Protein AF-A0A520HWM6-F1 (afdb_monomer)

pLDDT: mean 73.19, std 20.13, range [25.3, 98.62]

Secondary structure (DSSP, 8-state):
------HHHHHHHHSSTTTS-SHHHHHHHHHHHHHHHHHHHHHHHHHHHSS------EEEEEEE-TTSEEEEEEEE-S----HHHIIIIISSTT--GGGSHHHHHHHHHHHTTT-----S--SS-GGGGGGGT-SEEEEEEEEE-GGG-EEEEEEEEEESTTSPEEEEE--TTPPSEEEEEEEEEEPPSS--TTT-S--HHHHHHHH-SEESS-EEEEE--GGG-EEEEE-SEEPPPPPHHHHTT--SEEEEEEEGGGT-TTEEEEEEEEEEB-TTS-B-SB-SSEEEE--TTSS-EEEEEETTEEE--PPPPPPEEETTTEEESSSSSTHHHHHHHHHH-SS------TT-----SEEEEEEE-GGGPPPBPTTS-B---TTSHHHHHHHHHHHHHHHHHHHHHHTSHHHHH-HHHHHHHHHHT--TTT-TTSTTTS-HHHHHHHPEEEEEETTTEEEEEEGGG-S--------S-------

Mean predicted aligned error: 12.78 Å

Foldseek 3Di:
DDDDDDPVVVLVVCCDPPFQPALLLLLLLLVQVLQLQALQQQLLQCLQPVDGDFPWEWEWEWEADPQQWTKIKIWILGQWDDPCCCVPQVLDAQDDPCVDPVVVVVQVSSVVSVRDHDGLDDGSHSNSSLVVAAQWKKKWAWGQPHPVGIHFIKIWIGGHPPGDIDIDTDDPPDHHTMMIMRTHDRDDPDDACVRDRNNFVVSCQFQQFAAQHKYWYFYPYPRHGDIDIDHHGGDADQFPCVVVVNDQKDKDKFALCVLPVQKGWIKIAIFGAEPVSHGDQDYPQKHWDQDPPFWIFIFGCDPNDTDGDDAWAAFEAENRRQTQFDTGRCVVVVVVVVPPDDDDDDPPGPSLRFRASIHIYIYGDDLLHADADPSRYHPDRCVDPRNVVVLLSVLLRLLQSLQVVCPDPNCVVPVVRSVVRLSSRCTPRRRCSRPVNSPPVSQQARNWDFDDDPPDDTDTDRNVPDPDDDDDPDPDDPPPDDD

Radius of gyration: 26.36 Å; Cα contacts (8 Å, |Δi|>4): 929; chains: 1; bounding box: 78×53×73 Å

Structure (mmCIF, N/CA/C/O backbone):
data_AF-A0A520HWM6-F1
#
_entry.id   AF-A0A520HWM6-F1
#
loop_
_atom_site.group_PDB
_atom_site.id
_atom_site.type_symbol
_atom_site.label_atom_id
_atom_site.label_alt_id
_atom_site.label_comp_id
_atom_site.label_asym_id
_atom_site.label_entity_id
_atom_site.label_seq_id
_atom_site.pdbx_PDB_ins_code
_atom_site.Cartn_x
_atom_site.Cartn_y
_atom_site.Cartn_z
_atom_site.occupancy
_atom_site.B_iso_or_equiv
_atom_site.auth_seq_id
_atom_site.auth_comp_id
_atom_site.auth_asym_id
_atom_site.auth_atom_id
_atom_site.pdbx_PDB_model_num
ATOM 1 N N . LEU A 1 1 ? 1.141 32.104 33.679 1.00 43.53 1 LEU A N 1
ATOM 2 C CA . LEU A 1 1 ? 0.649 32.050 32.287 1.00 43.53 1 LEU A CA 1
ATOM 3 C C . LEU A 1 1 ? 1.346 30.876 31.634 1.00 43.53 1 LEU A C 1
ATOM 5 O O . LEU A 1 1 ? 2.567 30.897 31.560 1.00 43.53 1 LEU A O 1
ATOM 9 N N . GLU A 1 2 ? 0.592 29.845 31.273 1.00 61.81 2 GLU A N 1
ATOM 10 C CA . GLU A 1 2 ? 1.093 28.734 30.462 1.00 61.81 2 GLU A CA 1
ATOM 11 C C . GLU A 1 2 ? 0.708 28.962 29.005 1.00 61.81 2 GLU A C 1
ATOM 13 O O . GLU A 1 2 ? -0.324 29.568 28.706 1.00 61.81 2 GLU A O 1
ATOM 18 N N . PHE A 1 3 ? 1.547 28.468 28.101 1.00 59.47 3 PHE A N 1
ATOM 19 C CA . PHE A 1 3 ? 1.168 28.350 26.704 1.00 59.47 3 PHE A CA 1
ATOM 20 C C . PHE A 1 3 ? -0.012 27.380 26.586 1.00 59.47 3 PHE A C 1
ATOM 22 O O . PHE A 1 3 ? 0.044 26.265 27.097 1.00 59.47 3 PHE A O 1
ATOM 29 N N . SER A 1 4 ? -1.073 27.804 25.900 1.00 66.12 4 SER A N 1
ATOM 30 C CA . SER A 1 4 ? -2.208 26.951 25.546 1.00 66.12 4 SER A CA 1
ATOM 31 C C . SER A 1 4 ? -2.386 26.960 24.032 1.00 66.12 4 SER A C 1
ATOM 33 O O . SER A 1 4 ? -2.206 27.989 23.380 1.00 66.12 4 SER A O 1
ATOM 35 N N . LEU A 1 5 ? -2.684 25.793 23.467 1.00 69.44 5 LEU A N 1
ATOM 36 C CA . LEU A 1 5 ? -2.896 25.604 22.035 1.00 69.44 5 LEU A CA 1
ATOM 37 C C . LEU A 1 5 ? -4.395 25.483 21.760 1.00 69.44 5 LEU A C 1
ATOM 39 O O . LEU A 1 5 ? -5.098 24.738 22.445 1.00 69.44 5 LEU A O 1
ATOM 43 N N . SER A 1 6 ? -4.881 26.178 20.730 1.00 72.69 6 SER A N 1
ATOM 44 C CA . SER A 1 6 ? -6.245 25.978 20.239 1.00 72.69 6 SER A CA 1
ATOM 45 C C . SER A 1 6 ? -6.315 24.663 19.468 1.00 72.69 6 SER A C 1
ATOM 47 O O . SER A 1 6 ? -5.760 24.547 18.376 1.00 72.69 6 SER A O 1
ATOM 49 N N . ARG A 1 7 ? -7.011 23.667 20.031 1.00 66.19 7 ARG A N 1
ATOM 50 C CA . ARG A 1 7 ? -7.187 22.345 19.409 1.00 66.19 7 ARG A CA 1
ATOM 51 C C . ARG A 1 7 ? -7.764 22.453 17.997 1.00 66.19 7 ARG A C 1
ATOM 53 O O . ARG A 1 7 ? -7.265 21.785 17.102 1.00 66.19 7 ARG A O 1
ATOM 60 N N . ASN A 1 8 ? -8.768 23.308 17.802 1.00 65.25 8 ASN A N 1
ATOM 61 C CA . ASN A 1 8 ? -9.442 23.465 16.514 1.00 65.25 8 ASN A CA 1
ATOM 62 C C . ASN A 1 8 ? -8.529 24.109 15.466 1.00 65.25 8 ASN A C 1
ATOM 64 O O . ASN A 1 8 ? -8.489 23.631 14.343 1.00 65.25 8 ASN A O 1
ATOM 68 N N . GLU A 1 9 ? -7.751 25.131 15.835 1.00 68.94 9 GLU A N 1
ATOM 69 C CA . GLU A 1 9 ? -6.820 25.776 14.896 1.00 68.94 9 GLU A CA 1
ATOM 70 C C . GLU A 1 9 ? -5.663 24.848 14.516 1.00 68.94 9 GLU A C 1
ATOM 72 O O . GLU A 1 9 ? -5.288 24.784 13.352 1.00 68.94 9 GLU A O 1
ATOM 77 N N . VAL A 1 10 ? -5.128 24.074 15.470 1.00 68.06 10 VAL A N 1
ATOM 78 C CA . VAL A 1 10 ? -4.081 23.076 15.185 1.00 68.06 10 VAL A CA 1
ATOM 79 C C . VAL A 1 10 ? -4.611 21.997 14.247 1.00 68.06 10 VAL A C 1
ATOM 81 O O . VAL A 1 10 ? -3.953 21.642 13.279 1.00 68.06 10 VAL A O 1
ATOM 84 N N . VAL A 1 11 ? -5.810 21.488 14.515 1.00 65.00 11 VAL A N 1
ATOM 85 C CA . VAL A 1 11 ? -6.473 20.491 13.675 1.00 65.00 11 VAL A CA 1
ATOM 86 C C . VAL A 1 11 ? -6.766 21.045 12.278 1.00 65.00 11 VAL A C 1
ATOM 88 O O . VAL A 1 11 ? -6.461 20.375 11.298 1.00 65.00 11 VAL A O 1
ATOM 91 N N . ASN A 1 12 ? -7.281 22.272 12.173 1.00 65.12 12 ASN A N 1
ATOM 92 C CA . ASN A 1 12 ? -7.508 22.935 10.890 1.00 65.12 12 ASN A CA 1
ATOM 93 C C . ASN A 1 12 ? -6.200 23.111 10.119 1.00 65.12 12 ASN A C 1
ATOM 95 O O . ASN A 1 12 ? -6.171 22.806 8.939 1.00 65.12 12 ASN A O 1
ATOM 99 N N . LEU A 1 13 ? -5.115 23.521 10.783 1.00 63.97 13 LEU A N 1
ATOM 100 C CA . LEU A 1 13 ? -3.787 23.671 10.180 1.00 63.97 13 LEU A CA 1
ATOM 101 C C . LEU A 1 13 ? -3.168 22.333 9.749 1.00 63.97 13 LEU A C 1
ATOM 103 O O . LEU A 1 13 ? -2.398 22.288 8.799 1.00 63.97 13 LEU A O 1
ATOM 107 N N . LEU A 1 14 ? -3.500 21.229 10.422 1.00 62.78 14 LEU A N 1
ATOM 108 C CA . LEU A 1 14 ? -3.147 19.892 9.940 1.00 62.78 14 LEU A CA 1
ATOM 109 C C . LEU A 1 14 ? -4.000 19.492 8.728 1.00 62.78 14 LEU A C 1
ATOM 111 O O . LEU A 1 14 ? -3.523 18.747 7.882 1.00 62.78 14 LEU A O 1
ATOM 115 N N . MET A 1 15 ? -5.240 19.974 8.641 1.00 59.84 15 MET A N 1
ATOM 116 C CA . MET A 1 15 ? -6.195 19.654 7.574 1.00 59.84 15 MET A CA 1
ATOM 117 C C . MET A 1 15 ? -6.237 20.667 6.419 1.00 59.84 15 MET A C 1
ATOM 119 O O . MET A 1 15 ? -7.071 20.528 5.528 1.00 59.84 15 MET A O 1
ATOM 123 N N . THR A 1 16 ? -5.359 21.673 6.400 1.00 53.41 16 THR A N 1
ATOM 124 C CA . THR A 1 16 ? -5.181 22.557 5.241 1.00 53.41 16 THR A CA 1
ATOM 125 C C . THR A 1 16 ? -4.399 21.858 4.121 1.00 53.41 16 THR A C 1
ATOM 127 O O . THR A 1 16 ? -3.783 20.803 4.318 1.00 53.41 16 THR A O 1
ATOM 130 N N . ASP A 1 17 ? -4.404 22.483 2.938 1.00 48.84 17 ASP A N 1
ATOM 131 C CA . ASP A 1 17 ? -3.821 21.984 1.681 1.00 48.84 17 ASP A CA 1
ATOM 132 C C . ASP A 1 17 ? -2.343 21.542 1.770 1.00 48.84 17 ASP A C 1
ATOM 134 O O . ASP A 1 17 ? -1.874 20.806 0.906 1.00 48.84 17 ASP A O 1
ATOM 138 N N . GLU A 1 18 ? -1.606 21.940 2.812 1.00 47.19 18 GLU A N 1
ATOM 139 C CA . GLU A 1 18 ? -0.181 21.622 2.985 1.00 47.19 18 GLU A CA 1
ATOM 140 C C . GLU A 1 18 ? 0.099 20.231 3.599 1.00 47.19 18 GLU A C 1
ATOM 142 O O . GLU A 1 18 ? 1.206 19.716 3.438 1.00 47.19 18 GLU A O 1
ATOM 147 N N . LEU A 1 19 ? -0.864 19.598 4.293 1.00 50.28 19 LEU A N 1
ATOM 148 C CA . LEU A 1 19 ? -0.664 18.294 4.964 1.00 50.28 19 LEU A CA 1
ATOM 149 C C . LEU A 1 19 ? -1.746 17.248 4.641 1.00 50.28 19 LEU A C 1
ATOM 151 O O . LEU A 1 19 ? -1.404 16.086 4.409 1.00 50.28 19 LEU A O 1
ATOM 155 N N . TYR A 1 20 ? -3.025 17.642 4.604 1.00 53.75 20 TYR A N 1
ATOM 156 C CA . TYR A 1 20 ? -4.167 16.761 4.323 1.00 53.75 20 TYR A CA 1
ATOM 157 C C . TYR A 1 20 ? -5.204 17.460 3.419 1.00 53.75 20 TYR A C 1
ATOM 159 O O . TYR A 1 20 ? -6.341 17.673 3.813 1.00 53.75 20 TYR A O 1
ATOM 167 N N . GLY A 1 21 ? -4.818 17.833 2.194 1.00 57.41 21 GLY A N 1
ATOM 168 C CA . GLY A 1 21 ? -5.694 18.555 1.253 1.00 57.41 21 GLY A CA 1
ATOM 169 C C . GLY A 1 21 ? -6.601 17.692 0.358 1.00 57.41 21 GLY A C 1
ATOM 170 O O . GLY A 1 21 ? -7.308 18.227 -0.492 1.00 57.41 21 GLY A O 1
ATOM 171 N N . SER A 1 22 ? -6.571 16.356 0.469 1.00 67.88 22 SER A N 1
ATOM 172 C CA . SER A 1 22 ? -7.273 15.471 -0.478 1.00 67.88 22 SER A CA 1
ATOM 173 C C . SER A 1 22 ? -7.826 14.190 0.165 1.00 67.88 22 SER A C 1
ATOM 175 O O . SER A 1 22 ? -7.084 13.517 0.888 1.00 67.88 22 SER A O 1
ATOM 177 N N . PRO A 1 23 ? -9.069 13.769 -0.169 1.00 72.25 23 PRO A N 1
ATOM 178 C CA . PRO A 1 23 ? -9.638 12.457 0.178 1.00 72.25 23 PRO A CA 1
ATOM 179 C C . PRO A 1 23 ? -8.711 11.263 -0.089 1.00 72.25 23 PRO A C 1
ATOM 181 O O . PRO A 1 23 ? -8.720 10.279 0.653 1.00 72.25 23 PRO A O 1
ATOM 184 N N . VAL A 1 24 ? -7.855 11.381 -1.105 1.00 75.38 24 VAL A N 1
ATOM 185 C CA . VAL A 1 24 ? -6.821 10.401 -1.463 1.00 75.38 24 VAL A CA 1
ATOM 186 C C . VAL A 1 24 ? -5.895 10.082 -0.289 1.00 75.38 24 VAL A C 1
ATOM 188 O O . VAL A 1 24 ? -5.545 8.923 -0.059 1.00 75.38 24 VAL A O 1
ATOM 191 N N . LEU A 1 25 ? -5.520 11.098 0.491 1.00 74.88 25 LEU A N 1
ATOM 192 C CA . LEU A 1 25 ? -4.631 10.928 1.637 1.00 74.88 25 LEU A CA 1
ATOM 193 C C . LEU A 1 25 ? -5.302 10.091 2.729 1.00 74.88 25 LEU A C 1
ATOM 195 O O . LEU A 1 25 ? -4.635 9.255 3.332 1.00 74.88 25 LEU A O 1
ATOM 199 N N . CYS A 1 26 ? -6.615 10.241 2.931 1.00 82.31 26 CYS A N 1
ATOM 200 C CA . CYS A 1 26 ? -7.361 9.408 3.873 1.00 82.31 26 CYS A CA 1
ATOM 201 C C . CYS A 1 26 ? -7.355 7.935 3.458 1.00 82.31 26 CYS A C 1
ATOM 203 O O . CYS A 1 26 ? -7.009 7.070 4.260 1.00 82.31 26 CYS A O 1
ATOM 205 N N . ILE A 1 27 ? -7.670 7.650 2.191 1.00 85.94 27 ILE A N 1
ATOM 206 C CA . ILE A 1 27 ? -7.665 6.283 1.649 1.00 85.94 27 ILE A CA 1
ATOM 207 C C . ILE A 1 27 ? -6.287 5.641 1.849 1.00 85.94 27 ILE A C 1
ATOM 209 O O . ILE A 1 27 ? -6.188 4.504 2.315 1.00 85.94 27 ILE A O 1
ATOM 213 N N . ARG A 1 28 ? -5.218 6.392 1.564 1.00 82.44 28 ARG A N 1
ATOM 214 C CA . ARG A 1 28 ? -3.840 5.934 1.757 1.00 82.44 28 ARG A CA 1
ATOM 215 C C . ARG A 1 28 ? -3.530 5.646 3.230 1.00 82.44 28 ARG A C 1
ATOM 217 O O . ARG A 1 28 ? -2.974 4.594 3.529 1.00 82.44 28 ARG A O 1
ATOM 224 N N . GLU A 1 29 ? -3.899 6.537 4.150 1.00 83.06 29 GLU A N 1
ATOM 225 C CA . GLU A 1 29 ? -3.693 6.330 5.592 1.00 83.06 29 GLU A CA 1
ATOM 226 C C . GLU A 1 29 ? -4.470 5.116 6.119 1.00 83.06 29 GLU A C 1
ATOM 228 O O . GLU A 1 29 ? -3.924 4.334 6.898 1.00 83.06 29 GLU A O 1
ATOM 233 N N . LEU A 1 30 ? -5.717 4.924 5.676 1.00 89.69 30 LEU A N 1
ATOM 234 C CA . LEU A 1 30 ? -6.543 3.781 6.063 1.00 89.69 30 LEU A CA 1
ATOM 235 C C . LEU A 1 30 ? -5.902 2.457 5.643 1.00 89.69 30 LEU A C 1
ATOM 237 O O . LEU A 1 30 ? -5.753 1.568 6.481 1.00 89.69 30 LEU A O 1
ATOM 241 N N . VAL A 1 31 ? -5.474 2.335 4.383 1.00 89.06 31 VAL A N 1
ATOM 242 C CA . VAL A 1 31 ? -4.837 1.103 3.892 1.00 89.06 31 VAL A CA 1
ATOM 243 C C . VAL A 1 31 ? -3.482 0.866 4.548 1.00 89.06 31 VAL A C 1
ATOM 245 O O . VAL A 1 31 ? -3.159 -0.271 4.882 1.00 89.06 31 VAL A O 1
ATOM 248 N N . GLN A 1 32 ? -2.697 1.912 4.804 1.00 85.00 32 GLN A N 1
ATOM 249 C CA . GLN A 1 32 ? -1.431 1.757 5.524 1.00 85.00 32 GLN A CA 1
ATOM 250 C C . GLN A 1 32 ? -1.632 1.283 6.963 1.00 85.00 32 GLN A C 1
ATOM 252 O O . GLN A 1 32 ? -0.929 0.379 7.409 1.00 85.00 32 GLN A O 1
ATOM 257 N N . ASN A 1 33 ? -2.604 1.848 7.681 1.00 89.50 33 ASN A N 1
ATOM 258 C CA . ASN A 1 33 ? -2.911 1.413 9.042 1.00 89.50 33 ASN A CA 1
ATOM 259 C C . ASN A 1 33 ? -3.434 -0.032 9.064 1.00 89.50 33 ASN A C 1
ATOM 261 O O . ASN A 1 33 ? -3.039 -0.805 9.936 1.00 89.50 33 ASN A O 1
ATOM 265 N N . ALA A 1 34 ? -4.257 -0.409 8.081 1.00 92.81 34 ALA A N 1
ATOM 266 C CA . ALA A 1 34 ? -4.704 -1.784 7.893 1.00 92.81 34 ALA A CA 1
ATOM 267 C C . ALA A 1 34 ? -3.519 -2.738 7.671 1.00 92.81 34 ALA A C 1
ATOM 269 O O . ALA A 1 34 ? -3.426 -3.779 8.315 1.00 92.81 34 ALA A O 1
ATOM 270 N N . MET A 1 35 ? -2.561 -2.372 6.820 1.00 89.81 35 MET A N 1
ATOM 271 C CA . MET A 1 35 ? -1.394 -3.211 6.533 1.00 89.81 35 MET A CA 1
ATOM 272 C C . MET A 1 35 ? -0.440 -3.327 7.721 1.00 89.81 35 MET A C 1
ATOM 274 O O . MET A 1 35 ? 0.012 -4.432 8.020 1.00 89.81 35 MET A O 1
ATOM 278 N N . ASP A 1 36 ? -0.208 -2.244 8.468 1.00 90.19 36 ASP A N 1
ATOM 279 C CA . ASP A 1 36 ? 0.518 -2.311 9.741 1.00 90.19 36 ASP A CA 1
ATOM 280 C C . ASP A 1 36 ? -0.191 -3.261 10.724 1.00 90.19 36 ASP A C 1
ATOM 282 O O . ASP A 1 36 ? 0.461 -4.091 11.357 1.00 90.19 36 ASP A O 1
ATOM 286 N N . ALA A 1 37 ? -1.526 -3.211 10.814 1.00 94.38 37 ALA A N 1
ATOM 287 C CA . ALA A 1 37 ? -2.300 -4.113 11.666 1.00 94.38 37 ALA A CA 1
ATOM 288 C C . ALA A 1 37 ? -2.199 -5.585 11.222 1.00 94.38 37 ALA A C 1
ATOM 290 O O . ALA A 1 37 ? -2.114 -6.479 12.071 1.00 94.38 37 ALA A O 1
ATOM 291 N N . LEU A 1 38 ? -2.188 -5.855 9.913 1.00 95.06 38 LEU A N 1
ATOM 292 C CA . LEU A 1 38 ? -1.993 -7.196 9.355 1.00 95.06 38 LEU A CA 1
ATOM 293 C C . LEU A 1 38 ? -0.588 -7.730 9.644 1.00 95.06 38 LEU A C 1
ATOM 295 O O . LEU A 1 38 ? -0.452 -8.852 10.132 1.00 95.06 38 LEU A O 1
ATOM 299 N N . ARG A 1 39 ? 0.453 -6.925 9.412 1.00 92.31 39 ARG A N 1
ATOM 300 C CA . ARG A 1 39 ? 1.843 -7.291 9.726 1.00 92.31 39 ARG A CA 1
ATOM 301 C C . ARG A 1 39 ? 2.041 -7.524 11.217 1.00 92.31 39 ARG A C 1
ATOM 303 O O . ARG A 1 39 ? 2.692 -8.492 11.598 1.00 92.31 39 ARG A O 1
ATOM 310 N N . HIS A 1 40 ? 1.423 -6.701 12.063 1.00 94.56 40 HIS A N 1
ATOM 311 C CA . HIS A 1 40 ? 1.465 -6.886 13.511 1.00 94.56 40 HIS A CA 1
ATOM 312 C C . HIS A 1 40 ? 0.829 -8.227 13.907 1.00 94.56 40 HIS A C 1
ATOM 314 O O . HIS A 1 40 ? 1.436 -9.017 14.634 1.00 94.56 40 HIS A O 1
ATOM 320 N N . ARG A 1 41 ? -0.347 -8.559 13.358 1.00 96.06 41 ARG A N 1
ATOM 321 C CA . ARG A 1 41 ? -0.959 -9.881 13.565 1.00 96.06 41 ARG A CA 1
ATOM 322 C C . ARG A 1 41 ? -0.069 -11.014 13.059 1.00 96.06 41 ARG A C 1
ATOM 324 O O . ARG A 1 41 ? 0.074 -12.011 13.767 1.00 96.06 41 ARG A O 1
ATOM 331 N N . ALA A 1 42 ? 0.539 -10.860 11.884 1.00 95.06 42 ALA A N 1
ATOM 332 C CA . ALA A 1 42 ? 1.456 -11.843 11.317 1.00 95.06 42 ALA A CA 1
ATOM 333 C C . ALA A 1 42 ? 2.653 -12.097 12.240 1.00 95.06 42 ALA A C 1
ATOM 335 O O . ALA A 1 42 ? 2.958 -13.250 12.532 1.00 95.06 42 ALA A O 1
ATOM 336 N N . ALA A 1 43 ? 3.264 -11.033 12.764 1.00 94.44 43 ALA A N 1
ATOM 337 C CA . ALA A 1 43 ? 4.409 -11.112 13.662 1.00 94.44 43 ALA A CA 1
ATOM 338 C C . ALA A 1 43 ? 4.059 -11.825 14.979 1.00 94.44 43 ALA A C 1
ATOM 340 O O . ALA A 1 43 ? 4.804 -12.686 15.444 1.00 94.44 43 ALA A O 1
ATOM 341 N N . ILE A 1 44 ? 2.892 -11.527 15.561 1.00 95.25 44 ILE A N 1
ATOM 342 C CA . ILE A 1 44 ? 2.410 -12.213 16.769 1.00 95.25 44 ILE A CA 1
ATOM 343 C C . ILE A 1 44 ? 2.116 -13.686 16.491 1.00 95.25 44 ILE A C 1
ATOM 345 O O . ILE A 1 44 ? 2.480 -14.552 17.289 1.00 95.25 44 ILE A O 1
ATOM 349 N N . PHE A 1 45 ? 1.493 -13.987 15.352 1.00 95.19 45 PHE A N 1
ATOM 350 C CA . PHE A 1 45 ? 1.228 -15.360 14.946 1.00 95.19 45 PHE A CA 1
ATOM 351 C C . PHE A 1 45 ? 2.528 -16.149 14.733 1.00 95.19 45 PHE A C 1
ATOM 353 O O . PHE A 1 45 ? 2.629 -17.281 15.202 1.00 95.19 45 PHE A O 1
ATOM 360 N N . GLU A 1 46 ? 3.527 -15.556 14.080 1.00 94.75 46 GLU A N 1
ATOM 361 C CA . GLU A 1 46 ? 4.828 -16.181 13.834 1.00 94.75 46 GLU A CA 1
ATOM 362 C C . GLU A 1 46 ? 5.606 -16.401 15.132 1.00 94.75 46 GLU A C 1
ATOM 364 O O . GLU A 1 46 ? 6.090 -17.508 15.370 1.00 94.75 46 GLU A O 1
ATOM 369 N N . ARG A 1 47 ? 5.635 -15.406 16.028 1.00 94.31 47 ARG A N 1
ATOM 370 C CA . ARG A 1 47 ? 6.233 -15.524 17.368 1.00 94.31 47 ARG A CA 1
ATOM 371 C C . ARG A 1 47 ? 5.653 -16.709 18.139 1.00 94.31 47 ARG A C 1
ATOM 373 O O . ARG A 1 47 ? 6.389 -17.444 18.801 1.00 94.31 47 ARG A O 1
ATOM 380 N N . ASP A 1 48 ? 4.335 -16.871 18.074 1.00 93.88 48 ASP A N 1
ATOM 381 C CA . ASP A 1 48 ? 3.620 -17.887 18.835 1.00 93.88 48 ASP A CA 1
ATOM 382 C C . ASP A 1 48 ? 3.676 -19.268 18.171 1.00 93.88 48 ASP A C 1
ATOM 384 O O . ASP A 1 48 ? 3.664 -20.265 18.883 1.00 93.88 48 ASP A O 1
ATOM 388 N N . ASN A 1 49 ? 3.725 -19.374 16.842 1.00 92.62 49 ASN A N 1
ATOM 389 C CA . ASN A 1 49 ? 3.555 -20.655 16.137 1.00 92.62 49 ASN A CA 1
ATOM 390 C C . ASN A 1 49 ? 4.783 -21.111 15.340 1.00 92.62 49 ASN A C 1
ATOM 392 O O . ASN A 1 49 ? 4.775 -22.230 14.838 1.00 92.62 49 ASN A O 1
ATOM 396 N N . ALA A 1 50 ? 5.826 -20.281 15.229 1.00 90.69 50 ALA A N 1
ATOM 397 C CA . ALA A 1 50 ? 6.983 -20.504 14.355 1.00 90.69 50 ALA A CA 1
ATOM 398 C C . ALA A 1 50 ? 6.589 -20.779 12.887 1.00 90.69 50 ALA A C 1
ATOM 400 O O . ALA A 1 50 ? 7.261 -21.517 12.169 1.00 90.69 50 ALA A O 1
ATOM 401 N N . GLN A 1 51 ? 5.473 -20.190 12.448 1.00 91.50 51 GLN A N 1
ATOM 402 C CA . GLN A 1 51 ? 4.935 -20.302 11.097 1.00 91.50 51 GLN A CA 1
ATOM 403 C C . GLN A 1 51 ? 4.409 -18.939 10.646 1.00 91.50 51 GLN A C 1
ATOM 405 O O . GLN A 1 51 ? 3.784 -18.226 11.429 1.00 91.50 51 GLN A O 1
ATOM 410 N N . LYS A 1 52 ? 4.602 -18.603 9.367 1.00 88.75 52 LYS A N 1
ATOM 411 C CA . LYS A 1 52 ? 4.049 -17.381 8.774 1.00 88.75 52 LYS A CA 1
ATOM 412 C C . LYS A 1 52 ? 2.526 -17.445 8.659 1.00 88.75 52 LYS A C 1
ATOM 414 O O . LYS A 1 52 ? 1.966 -18.449 8.216 1.00 88.75 52 LYS A O 1
ATOM 419 N N . TRP A 1 53 ? 1.863 -16.345 9.002 1.00 93.25 53 TRP A N 1
ATOM 420 C CA . TRP A 1 53 ? 0.436 -16.157 8.753 1.00 93.25 53 TRP A CA 1
ATOM 421 C C . TRP A 1 53 ? 0.207 -15.583 7.353 1.00 93.25 53 TRP A C 1
ATOM 423 O O . TRP A 1 53 ? 0.775 -14.553 7.007 1.00 93.25 53 TRP A O 1
ATOM 433 N N . THR A 1 54 ? -0.643 -16.233 6.558 1.00 87.12 54 THR A N 1
ATOM 434 C CA . THR A 1 54 ? -0.934 -15.841 5.164 1.00 87.12 54 THR A CA 1
ATOM 435 C C . THR A 1 54 ? -2.386 -15.414 4.946 1.00 87.12 54 THR A C 1
ATOM 437 O O . THR A 1 54 ? -2.789 -15.136 3.823 1.00 87.12 54 THR A O 1
ATOM 440 N N . GLY A 1 55 ? -3.193 -15.363 6.010 1.00 93.12 55 GLY A N 1
ATOM 441 C CA . GLY A 1 55 ? -4.626 -15.075 5.924 1.00 93.12 55 GLY A CA 1
ATOM 442 C C . GLY A 1 55 ? -4.988 -13.589 5.907 1.00 93.12 55 GLY A C 1
ATOM 443 O O . GLY A 1 55 ? -6.173 -13.274 6.014 1.00 93.12 55 GLY A O 1
ATOM 444 N N . GLY A 1 56 ? -4.006 -12.688 5.856 1.00 95.94 56 GLY A N 1
ATOM 445 C CA . GLY A 1 56 ? -4.242 -11.248 5.912 1.00 95.94 56 GLY A CA 1
ATOM 446 C C . GLY A 1 56 ? -4.912 -10.712 4.650 1.00 95.94 56 GLY A C 1
ATOM 447 O O . GLY A 1 56 ? -4.602 -11.160 3.549 1.00 95.94 56 GLY A O 1
ATOM 448 N N . LYS A 1 57 ? -5.844 -9.772 4.809 1.00 96.62 57 LYS A N 1
ATOM 449 C CA . LYS A 1 57 ? -6.554 -9.110 3.708 1.00 96.62 57 LYS A CA 1
ATOM 450 C C . LYS A 1 57 ? -7.123 -7.762 4.142 1.00 96.62 57 LYS A C 1
ATOM 452 O O . LYS A 1 57 ? -7.474 -7.582 5.310 1.00 96.62 57 LYS A O 1
ATOM 457 N N . VAL A 1 58 ? -7.285 -6.862 3.176 1.00 97.25 58 VAL A N 1
ATOM 458 C CA . VAL A 1 58 ? -7.997 -5.588 3.341 1.00 97.25 58 VAL A CA 1
ATOM 459 C C . VAL A 1 58 ? -9.153 -5.520 2.347 1.00 97.25 58 VAL A C 1
ATOM 461 O O . VAL A 1 58 ? -9.023 -5.947 1.202 1.00 97.25 58 VAL A O 1
ATOM 464 N N . THR A 1 59 ? -10.300 -5.003 2.776 1.00 98.31 59 THR A N 1
ATOM 465 C CA . THR A 1 59 ? -11.450 -4.693 1.916 1.00 98.31 59 THR A CA 1
ATOM 466 C C . THR A 1 59 ? -11.801 -3.220 2.077 1.00 98.31 59 THR A C 1
ATOM 468 O O . THR A 1 59 ? -12.031 -2.753 3.189 1.00 98.31 59 THR A O 1
ATOM 471 N N . MET A 1 60 ? -11.839 -2.498 0.965 1.00 97.94 60 MET A N 1
ATOM 472 C CA . MET A 1 60 ? -12.212 -1.095 0.874 1.00 97.94 60 MET A CA 1
ATOM 473 C C . MET A 1 60 ? -13.519 -0.986 0.093 1.00 97.94 60 MET A C 1
ATOM 475 O O . MET A 1 60 ? -13.575 -1.429 -1.052 1.00 97.94 60 MET A O 1
ATOM 479 N N . VAL A 1 61 ? -14.552 -0.390 0.684 1.00 98.38 61 VAL A N 1
ATOM 480 C CA . VAL A 1 61 ? -15.878 -0.250 0.061 1.00 98.38 61 VAL A CA 1
ATOM 481 C C . VAL A 1 61 ? -16.300 1.217 0.023 1.00 98.38 61 VAL A C 1
ATOM 483 O O . VAL A 1 61 ? -16.143 1.922 1.014 1.00 98.38 61 VAL A O 1
ATOM 486 N N . HIS A 1 62 ? -16.852 1.677 -1.099 1.00 97.50 62 HIS A N 1
ATOM 487 C CA . HIS A 1 62 ? -17.524 2.970 -1.254 1.00 97.50 62 HIS A CA 1
ATOM 488 C C . HIS A 1 62 ? -18.957 2.736 -1.729 1.00 97.50 62 HIS A C 1
ATOM 490 O O . HIS A 1 62 ? -19.190 2.222 -2.821 1.00 97.50 62 HIS A O 1
ATOM 496 N N . GLU A 1 63 ? -19.927 3.067 -0.888 1.00 97.19 63 GLU A N 1
ATOM 497 C CA . GLU A 1 63 ? -21.338 2.736 -1.097 1.00 97.19 63 GLU A CA 1
ATOM 498 C C . GLU A 1 63 ? -22.262 3.863 -0.626 1.00 97.19 63 GLU A C 1
ATOM 500 O O . GLU A 1 63 ? -21.796 4.906 -0.168 1.00 97.19 63 GLU A O 1
ATOM 505 N N . LEU A 1 64 ? -23.575 3.662 -0.764 1.00 96.88 64 LEU A N 1
ATOM 506 C CA . LEU A 1 64 ? -24.576 4.529 -0.150 1.00 96.88 64 LEU A CA 1
ATOM 507 C C . LEU A 1 64 ? -25.200 3.838 1.055 1.00 96.88 64 LEU A C 1
ATOM 509 O O . LEU A 1 64 ? -25.541 2.657 0.978 1.00 96.88 64 LEU A O 1
ATOM 513 N N . ASP A 1 65 ? -25.406 4.589 2.132 1.00 95.94 65 ASP A N 1
ATOM 514 C CA . ASP A 1 65 ? -26.275 4.150 3.219 1.00 95.94 65 ASP A CA 1
ATOM 515 C C . ASP A 1 65 ? -27.765 4.188 2.814 1.00 95.94 65 ASP A C 1
ATOM 517 O O . ASP A 1 65 ? -28.154 4.664 1.741 1.00 95.94 65 ASP A O 1
ATOM 521 N N . GLU A 1 66 ? -28.627 3.720 3.716 1.00 95.06 66 GLU A N 1
ATOM 522 C CA . GLU A 1 66 ? -30.087 3.722 3.550 1.00 95.06 66 GLU A CA 1
ATOM 523 C C . GLU A 1 66 ? -30.715 5.127 3.430 1.00 95.06 66 GLU A C 1
ATOM 525 O O . GLU A 1 66 ? -31.874 5.273 3.036 1.00 95.06 66 GLU A O 1
ATOM 530 N N . HIS A 1 67 ? -29.960 6.179 3.741 1.00 95.25 67 HIS A N 1
ATOM 531 C CA . HIS A 1 67 ? -30.376 7.578 3.672 1.00 95.25 67 HIS A CA 1
ATOM 532 C C . HIS A 1 67 ? -29.780 8.325 2.463 1.00 95.25 67 HIS A C 1
ATOM 534 O O . HIS A 1 67 ? -30.082 9.510 2.248 1.00 95.25 67 HIS A O 1
ATOM 540 N N . GLY A 1 68 ? -28.985 7.633 1.643 1.00 94.81 68 GLY A N 1
ATOM 541 C CA . GLY A 1 68 ? -28.312 8.162 0.464 1.00 94.81 68 GLY A CA 1
ATOM 542 C C . GLY A 1 68 ? -27.038 8.958 0.760 1.00 94.81 68 GLY A C 1
ATOM 543 O O . GLY A 1 68 ? -26.651 9.773 -0.079 1.00 94.81 68 GLY A O 1
ATOM 544 N N . HIS A 1 69 ? -26.404 8.785 1.921 1.00 95.88 69 HIS A N 1
ATOM 545 C CA . HIS A 1 69 ? -25.061 9.303 2.196 1.00 95.88 69 HIS A CA 1
ATOM 546 C C . HIS A 1 69 ? -23.993 8.377 1.648 1.00 95.88 69 HIS A C 1
ATOM 548 O O . HIS A 1 69 ? -24.134 7.160 1.687 1.00 95.88 69 HIS A O 1
ATOM 554 N N . GLU A 1 70 ? -22.917 8.970 1.145 1.00 95.25 70 GLU A N 1
ATOM 555 C CA . GLU A 1 70 ? -21.732 8.231 0.734 1.00 95.25 70 GLU A CA 1
ATOM 556 C C . GLU A 1 70 ? -21.027 7.669 1.976 1.00 95.25 70 GLU A C 1
ATOM 558 O O . GLU A 1 70 ? -20.748 8.410 2.918 1.00 95.25 70 GLU A O 1
ATOM 563 N N . VAL A 1 71 ? -20.722 6.374 1.976 1.00 97.19 71 VAL A N 1
ATOM 564 C CA . VAL A 1 71 ? -19.992 5.694 3.050 1.00 97.19 71 VAL A CA 1
ATOM 565 C C . VAL A 1 71 ? -18.731 5.072 2.476 1.00 97.19 71 VAL A C 1
ATOM 567 O O . VAL A 1 71 ? -18.799 4.308 1.515 1.00 97.19 71 VAL A O 1
ATOM 570 N N . VAL A 1 72 ? -17.584 5.379 3.082 1.00 97.56 72 VAL A N 1
ATOM 571 C CA . VAL A 1 72 ? -16.303 4.726 2.787 1.00 97.56 72 VAL A CA 1
ATOM 572 C C . VAL A 1 72 ? -15.927 3.828 3.957 1.00 97.56 72 VAL A C 1
ATOM 574 O O . VAL A 1 72 ? -15.887 4.276 5.102 1.00 97.56 72 VAL A O 1
ATOM 577 N N . ARG A 1 73 ? -15.646 2.558 3.678 1.00 98.12 73 ARG A N 1
ATOM 578 C CA . ARG A 1 73 ? -15.332 1.536 4.675 1.00 98.12 73 ARG A CA 1
ATOM 579 C C . ARG A 1 73 ? -13.977 0.905 4.388 1.00 98.12 73 ARG A C 1
ATOM 581 O O . ARG A 1 73 ? -13.735 0.492 3.262 1.00 98.12 73 ARG A O 1
ATOM 588 N N . CYS A 1 74 ? -13.124 0.808 5.400 1.00 98.00 74 CYS A N 1
ATOM 589 C CA . CYS A 1 74 ? -11.877 0.045 5.385 1.00 98.00 74 CYS A CA 1
ATOM 590 C C . CYS A 1 74 ? -11.985 -1.080 6.411 1.00 98.00 74 CYS A C 1
ATOM 592 O O . CYS A 1 74 ? -12.132 -0.796 7.599 1.00 98.00 74 CYS A O 1
ATOM 594 N N . THR A 1 75 ? -11.914 -2.330 5.966 1.00 98.62 75 THR A N 1
ATOM 595 C CA . THR A 1 75 ? -11.954 -3.520 6.818 1.00 98.62 75 THR A CA 1
ATOM 596 C C . THR A 1 75 ? -10.666 -4.312 6.663 1.00 98.62 75 THR A C 1
ATOM 598 O O . THR A 1 75 ? -10.356 -4.792 5.573 1.00 98.62 75 THR A O 1
ATOM 601 N N . ASP A 1 76 ? -9.948 -4.504 7.763 1.00 98.31 76 ASP A N 1
ATOM 602 C CA . ASP A 1 76 ? -8.808 -5.405 7.875 1.00 98.31 76 ASP A CA 1
ATOM 603 C C . ASP A 1 76 ? -9.101 -6.528 8.870 1.00 98.31 76 ASP A C 1
ATOM 605 O O . ASP A 1 76 ? -9.837 -6.349 9.840 1.00 98.31 76 ASP A O 1
ATOM 609 N N . ASN A 1 77 ? -8.492 -7.692 8.650 1.00 98.25 77 ASN A N 1
ATOM 610 C CA . ASN A 1 77 ? -8.467 -8.773 9.635 1.00 98.25 77 ASN A CA 1
ATOM 611 C C . ASN A 1 77 ? -7.141 -8.799 10.409 1.00 98.25 77 ASN A C 1
ATOM 613 O O . ASN A 1 77 ? -6.594 -9.866 10.690 1.00 98.25 77 ASN A O 1
ATOM 617 N N . GLY A 1 78 ? -6.584 -7.630 10.713 1.00 97.75 78 GLY A N 1
ATOM 618 C CA . GLY A 1 78 ? -5.320 -7.464 11.413 1.00 97.75 78 GLY A CA 1
ATOM 619 C C . GLY A 1 78 ? -5.432 -7.670 12.915 1.00 97.75 78 GLY A C 1
ATOM 620 O O . GLY A 1 78 ? -6.272 -8.415 13.421 1.00 97.75 78 GLY A O 1
ATOM 621 N N . ILE A 1 79 ? -4.513 -7.041 13.641 1.00 97.38 79 ILE A N 1
ATOM 622 C CA . ILE A 1 79 ? -4.354 -7.249 15.078 1.00 97.38 79 ILE A CA 1
ATOM 623 C C . ILE A 1 79 ? -5.524 -6.679 15.894 1.00 97.38 79 ILE A C 1
ATOM 625 O O . ILE A 1 79 ? -5.779 -7.183 16.979 1.00 97.38 79 ILE A O 1
ATOM 629 N N . GLY A 1 80 ? -6.245 -5.668 15.400 1.00 97.25 80 GLY A N 1
ATOM 630 C CA . GLY A 1 80 ? -7.312 -4.984 16.143 1.00 97.25 80 GLY A CA 1
ATOM 631 C C . GLY A 1 80 ? -6.816 -4.183 17.358 1.00 97.25 80 GLY A C 1
ATOM 632 O O . GLY A 1 80 ? -5.624 -4.161 17.682 1.00 97.25 80 GLY A O 1
ATOM 633 N N . MET A 1 81 ? -7.733 -3.518 18.061 1.00 96.81 81 MET A N 1
ATOM 634 C CA . MET A 1 81 ? -7.424 -2.645 19.200 1.00 96.81 81 MET A CA 1
ATOM 635 C C . MET A 1 81 ? -8.093 -3.123 20.491 1.00 96.81 81 MET A C 1
ATOM 637 O O . MET A 1 81 ? -9.146 -3.757 20.477 1.00 96.81 81 MET A O 1
ATOM 641 N N . THR A 1 82 ? -7.461 -2.818 21.622 1.00 96.25 82 THR A N 1
ATOM 642 C CA . THR A 1 82 ? -8.085 -2.886 22.949 1.00 96.25 82 THR A CA 1
ATOM 643 C C . THR A 1 82 ? -8.670 -1.521 23.313 1.00 96.25 82 THR A C 1
ATOM 645 O O . THR A 1 82 ? -8.317 -0.511 22.702 1.00 96.25 82 THR A O 1
ATOM 648 N N . GLN A 1 83 ? -9.515 -1.471 24.346 1.00 95.81 83 GLN A N 1
ATOM 649 C CA . GLN A 1 83 ? -10.045 -0.209 24.869 1.00 95.81 83 GLN A CA 1
ATOM 650 C C . GLN A 1 83 ? -8.920 0.753 25.285 1.00 95.81 83 GLN A C 1
ATOM 652 O O . GLN A 1 83 ? -8.949 1.923 24.920 1.00 95.81 83 GLN A O 1
ATOM 657 N N . GLU A 1 84 ? -7.871 0.247 25.937 1.00 94.31 84 GLU A N 1
ATOM 658 C CA . GLU A 1 84 ? -6.702 1.049 26.320 1.00 94.31 84 GLU A CA 1
ATOM 659 C C . GLU A 1 84 ? -5.984 1.660 25.108 1.00 94.31 84 GLU A C 1
ATOM 661 O O . GLU A 1 84 ? -5.542 2.806 25.169 1.00 94.31 84 GLU A O 1
ATOM 666 N N . ILE A 1 85 ? -5.871 0.926 23.992 1.00 93.56 85 ILE A N 1
ATOM 667 C CA . ILE A 1 85 ? -5.260 1.466 22.767 1.00 93.56 85 ILE A CA 1
ATOM 668 C C . ILE A 1 85 ? -6.120 2.603 22.201 1.00 93.56 85 ILE A C 1
ATOM 670 O O . ILE A 1 85 ? -5.589 3.632 21.773 1.00 93.56 85 ILE A O 1
ATOM 674 N N . ILE A 1 86 ? -7.444 2.432 22.225 1.00 93.06 86 ILE A N 1
ATOM 675 C CA . ILE A 1 86 ? -8.396 3.439 21.752 1.00 93.06 86 ILE A CA 1
ATOM 676 C C . ILE A 1 86 ? -8.261 4.723 22.582 1.00 93.06 86 ILE A C 1
ATOM 678 O O . ILE A 1 86 ? -8.032 5.792 22.019 1.00 93.06 86 ILE A O 1
ATOM 682 N N . GLU A 1 87 ? -8.333 4.617 23.908 1.00 91.56 87 GLU A N 1
ATOM 683 C CA . GLU A 1 87 ? -8.307 5.766 24.823 1.00 91.56 87 GLU A CA 1
ATOM 684 C C . GLU A 1 87 ? -6.960 6.512 24.808 1.00 91.56 87 GLU A C 1
ATOM 686 O O . GLU A 1 87 ? -6.908 7.745 24.860 1.00 91.56 87 GLU A O 1
ATOM 691 N N . ASN A 1 88 ? -5.848 5.778 24.710 1.00 88.94 88 ASN A N 1
ATOM 692 C CA . ASN A 1 88 ? -4.516 6.369 24.839 1.00 88.94 88 ASN A CA 1
ATOM 693 C C . ASN A 1 88 ? -3.918 6.872 23.522 1.00 88.94 88 ASN A C 1
ATOM 695 O O . ASN A 1 88 ? -3.095 7.794 23.558 1.00 88.94 88 ASN A O 1
ATOM 699 N N . PHE A 1 89 ? -4.303 6.288 22.381 1.00 88.44 89 PHE A N 1
ATOM 700 C CA . PHE A 1 89 ? -3.667 6.567 21.086 1.00 88.44 89 PHE A CA 1
ATOM 701 C C . PHE A 1 89 ? -4.652 6.983 19.993 1.00 88.44 89 PHE A C 1
ATOM 703 O O . PHE A 1 89 ? -4.367 7.931 19.268 1.00 88.44 89 PHE A O 1
ATOM 710 N N . LEU A 1 90 ? -5.817 6.336 19.870 1.00 86.12 90 LEU A N 1
ATOM 711 C CA . LEU A 1 90 ? -6.786 6.720 18.833 1.00 86.12 90 LEU A CA 1
ATOM 712 C C . LEU A 1 90 ? -7.427 8.079 19.142 1.00 86.12 90 LEU A C 1
ATOM 714 O O . LEU A 1 90 ? -7.526 8.938 18.268 1.00 86.12 90 LEU A O 1
ATOM 718 N N . THR A 1 91 ? -7.846 8.290 20.391 1.00 83.00 91 THR A N 1
ATOM 719 C CA . THR A 1 91 ? -8.510 9.535 20.807 1.00 83.00 91 THR A CA 1
ATOM 720 C C . THR A 1 91 ? -7.540 10.665 21.150 1.00 83.00 91 THR A C 1
ATOM 722 O O . THR A 1 91 ? -7.969 11.808 21.325 1.00 83.00 91 THR A O 1
ATOM 725 N N . ASN A 1 92 ? -6.238 10.376 21.243 1.00 79.75 92 ASN A N 1
ATOM 726 C CA . ASN A 1 92 ? -5.218 11.332 21.664 1.00 79.75 92 ASN A CA 1
ATOM 727 C C . ASN A 1 92 ? -4.264 11.683 20.511 1.00 79.75 92 ASN A C 1
ATOM 729 O O . ASN A 1 92 ? -3.306 10.968 20.220 1.00 79.75 92 ASN A O 1
ATOM 733 N N . VAL A 1 93 ? -4.547 12.805 19.848 1.00 74.94 93 VAL A N 1
ATOM 734 C CA . VAL A 1 93 ? -3.852 13.239 18.626 1.00 74.94 93 VAL A CA 1
ATOM 735 C C . VAL A 1 93 ? -2.352 13.402 18.852 1.00 74.94 93 VAL A C 1
ATOM 737 O O . VAL A 1 93 ? -1.922 14.034 19.815 1.00 74.94 93 VAL A O 1
ATOM 740 N N . GLY A 1 94 ? -1.550 12.869 17.927 1.00 71.88 94 GLY A N 1
ATOM 741 C CA . GLY A 1 94 ? -0.091 12.984 17.962 1.00 71.88 94 GLY A CA 1
ATOM 742 C C . GLY A 1 94 ? 0.604 11.923 18.818 1.00 71.88 94 GLY A C 1
ATOM 743 O O . GLY A 1 94 ? 1.829 11.949 18.942 1.00 71.88 94 GLY A O 1
ATOM 744 N N . ARG A 1 95 ? -0.143 10.970 19.394 1.00 80.12 95 ARG A N 1
ATOM 745 C CA . ARG A 1 95 ? 0.419 9.790 20.063 1.00 80.12 95 ARG A CA 1
ATOM 746 C C . ARG A 1 95 ? 0.204 8.545 19.210 1.00 80.12 95 ARG A C 1
ATOM 748 O O . ARG A 1 95 ? -0.922 8.136 18.966 1.00 80.12 95 ARG A O 1
ATOM 755 N N . SER A 1 96 ? 1.295 7.917 18.775 1.00 84.00 96 SER A N 1
ATOM 756 C CA . SER A 1 96 ? 1.246 6.614 18.100 1.00 84.00 96 SER A CA 1
ATOM 757 C C . SER A 1 96 ? 1.502 5.489 19.098 1.00 84.00 96 SER A C 1
ATOM 759 O O . SER A 1 96 ? 2.480 5.550 19.847 1.00 84.00 96 SER A O 1
ATOM 761 N N . TYR A 1 97 ? 0.685 4.433 19.050 1.00 87.19 97 TYR A N 1
ATOM 762 C CA . TYR A 1 97 ? 0.938 3.193 19.790 1.00 87.19 97 TYR A CA 1
ATOM 763 C C . TYR A 1 97 ? 2.331 2.635 19.472 1.00 87.19 97 TYR A C 1
ATOM 765 O O . TYR A 1 97 ? 3.065 2.266 20.379 1.00 87.19 97 TYR A O 1
ATOM 773 N N . TYR A 1 98 ? 2.773 2.692 18.216 1.00 86.69 98 TYR A N 1
ATOM 774 C CA . TYR A 1 98 ? 4.083 2.179 17.800 1.00 86.69 98 TYR A CA 1
ATOM 775 C C . TYR A 1 98 ? 5.290 3.017 18.264 1.00 86.69 98 TYR A C 1
ATOM 777 O O . TYR A 1 98 ? 6.433 2.697 17.947 1.00 86.69 98 TYR A O 1
ATOM 785 N N . ARG A 1 99 ? 5.065 4.102 19.014 1.00 85.81 99 ARG A N 1
ATOM 786 C CA . ARG A 1 99 ? 6.116 4.857 19.722 1.00 85.81 99 ARG A CA 1
ATOM 787 C C . ARG A 1 99 ? 5.976 4.777 21.244 1.00 85.81 99 ARG A C 1
ATOM 789 O O . ARG A 1 99 ? 6.654 5.504 21.966 1.00 85.81 99 ARG A O 1
ATOM 796 N N . SER A 1 100 ? 5.069 3.937 21.724 1.00 88.81 100 SER A N 1
ATOM 797 C CA . SER A 1 100 ? 4.773 3.793 23.141 1.00 88.81 100 SER A CA 1
ATOM 798 C C . SER A 1 100 ? 5.743 2.820 23.831 1.00 88.81 100 SER A C 1
ATOM 800 O O . SER A 1 100 ? 6.283 1.920 23.178 1.00 88.81 100 SER A O 1
ATOM 802 N N . PRO A 1 101 ? 5.974 2.962 25.149 1.00 89.38 101 PRO A N 1
ATOM 803 C CA . PRO A 1 101 ? 6.709 1.968 25.931 1.00 89.38 101 PRO A CA 1
ATOM 804 C C . PRO A 1 101 ? 6.113 0.556 25.829 1.00 89.38 101 PRO A C 1
ATOM 806 O O . PRO A 1 101 ? 6.854 -0.426 25.825 1.00 89.38 101 PRO A O 1
ATOM 809 N N . GLU A 1 102 ? 4.789 0.454 25.720 1.00 89.56 102 GLU A N 1
ATOM 810 C CA . GLU A 1 102 ? 4.046 -0.795 25.562 1.00 89.56 102 GLU A CA 1
ATOM 811 C C . GLU A 1 102 ? 4.440 -1.501 24.260 1.00 89.56 102 GLU A C 1
ATOM 813 O O . GLU A 1 102 ? 4.713 -2.703 24.254 1.00 89.56 102 GLU A O 1
ATOM 818 N N . TRP A 1 103 ? 4.552 -0.743 23.164 1.00 91.62 103 TRP A N 1
ATOM 819 C CA . TRP A 1 103 ? 5.042 -1.277 21.898 1.00 91.62 103 TRP A CA 1
ATOM 820 C C . TRP A 1 103 ? 6.495 -1.737 21.980 1.00 91.62 103 TRP A C 1
ATOM 822 O O . TRP A 1 103 ? 6.827 -2.802 21.468 1.00 91.62 103 TRP A O 1
ATOM 832 N N . GLU A 1 104 ? 7.368 -0.981 22.644 1.00 90.81 104 GLU A N 1
ATOM 833 C CA . GLU A 1 104 ? 8.780 -1.359 22.757 1.00 90.81 104 GLU A CA 1
ATOM 834 C C . GLU A 1 104 ? 8.953 -2.685 23.521 1.00 90.81 104 GLU A C 1
ATOM 836 O O . GLU A 1 104 ? 9.769 -3.530 23.147 1.00 90.81 104 GLU A O 1
ATOM 841 N N . GLN A 1 105 ? 8.138 -2.926 24.553 1.00 91.75 105 GLN A N 1
ATOM 842 C CA . GLN A 1 105 ? 8.099 -4.221 25.241 1.00 91.75 105 GLN A CA 1
ATOM 843 C C . GLN A 1 105 ? 7.649 -5.349 24.304 1.00 91.75 105 GLN A C 1
ATOM 845 O O . GLN A 1 105 ? 8.278 -6.411 24.253 1.00 91.75 105 GLN A O 1
ATOM 850 N N . GLU A 1 106 ? 6.591 -5.120 23.526 1.00 91.25 106 GLU A N 1
ATOM 851 C CA . GLU A 1 106 ? 6.077 -6.105 22.577 1.00 91.25 106 GLU A CA 1
ATOM 852 C C . GLU A 1 106 ? 7.089 -6.400 21.460 1.00 91.25 106 GLU A C 1
ATOM 854 O O . GLU A 1 106 ? 7.363 -7.568 21.165 1.00 91.25 106 GLU A O 1
ATOM 859 N N . ARG A 1 107 ? 7.743 -5.368 20.924 1.00 90.94 107 ARG A N 1
ATOM 860 C CA . ARG A 1 107 ? 8.827 -5.472 19.943 1.00 90.94 107 ARG A CA 1
ATOM 861 C C . ARG A 1 107 ? 9.997 -6.298 20.469 1.00 90.94 107 ARG A C 1
ATOM 863 O O . ARG A 1 107 ? 10.514 -7.152 19.751 1.00 90.94 107 ARG A O 1
ATOM 870 N N . ASN A 1 108 ? 10.395 -6.100 21.724 1.00 91.75 108 ASN A N 1
ATOM 871 C CA . ASN A 1 108 ? 11.435 -6.918 22.350 1.00 91.75 108 ASN A CA 1
ATOM 872 C C . ASN A 1 108 ? 11.016 -8.393 22.464 1.00 91.75 108 ASN A C 1
ATOM 874 O O . ASN A 1 108 ? 11.842 -9.281 22.244 1.00 91.75 108 ASN A O 1
ATOM 878 N N . SER A 1 109 ? 9.731 -8.671 22.717 1.00 91.69 109 SER A N 1
ATOM 879 C CA . SER A 1 109 ? 9.201 -10.043 22.719 1.00 91.69 109 SER A CA 1
ATOM 880 C C . SER A 1 109 ? 9.258 -10.712 21.337 1.00 91.69 109 SER A C 1
ATOM 882 O O . SER A 1 109 ? 9.555 -11.905 21.249 1.00 91.69 109 SER A O 1
ATOM 884 N N . LEU A 1 110 ? 9.016 -9.950 20.262 1.00 92.69 110 LEU A N 1
ATOM 885 C CA . LEU A 1 110 ? 9.128 -10.419 18.876 1.00 92.69 110 LEU A CA 1
ATOM 886 C C . LEU A 1 110 ? 10.591 -10.722 18.524 1.00 92.69 110 LEU A C 1
ATOM 888 O O . LEU A 1 110 ? 10.913 -11.836 18.105 1.00 92.69 110 LEU A O 1
ATOM 892 N N . LYS A 1 111 ? 11.496 -9.778 18.813 1.00 91.06 111 LYS A N 1
ATOM 893 C CA . LYS A 1 111 ? 12.941 -9.926 18.574 1.00 91.06 111 LYS A CA 1
ATOM 894 C C . LYS A 1 111 ? 13.544 -11.116 19.315 1.00 91.06 111 LYS A C 1
ATOM 896 O O . LYS A 1 111 ? 14.370 -11.826 18.750 1.00 91.06 111 LYS A O 1
ATOM 901 N N . ALA A 1 112 ? 13.100 -11.390 20.543 1.00 92.38 112 ALA A N 1
ATOM 902 C CA . ALA A 1 112 ? 13.537 -12.561 21.310 1.00 92.38 112 ALA A CA 1
ATOM 903 C C . ALA A 1 112 ? 13.198 -13.905 20.629 1.00 92.38 112 ALA A C 1
ATOM 905 O O . ALA A 1 112 ? 13.772 -14.936 20.978 1.00 92.38 112 ALA A O 1
ATOM 906 N N . LYS A 1 113 ? 12.272 -13.907 19.662 1.00 92.38 113 LYS A N 1
ATOM 907 C CA . LYS A 1 113 ? 11.918 -15.058 18.820 1.00 92.38 113 LYS A CA 1
ATOM 908 C C . LYS A 1 113 ? 12.453 -14.961 17.390 1.00 92.38 113 LYS A C 1
ATOM 910 O O . LYS A 1 113 ? 12.110 -15.807 16.575 1.00 92.38 113 LYS A O 1
ATOM 915 N N . GLY A 1 114 ? 13.294 -13.971 17.091 1.00 88.62 114 GLY A N 1
ATOM 916 C CA . GLY A 1 114 ? 13.828 -13.748 15.747 1.00 88.62 114 GLY A CA 1
ATOM 917 C C . GLY A 1 114 ? 12.794 -13.225 14.747 1.00 88.62 114 GLY A C 1
ATOM 918 O O . GLY A 1 114 ? 13.037 -13.302 13.549 1.00 88.62 114 GLY A O 1
ATOM 919 N N . VAL A 1 115 ? 11.657 -12.708 15.223 1.00 88.62 115 VAL A N 1
ATOM 920 C CA . VAL A 1 115 ? 10.625 -12.098 14.378 1.00 88.62 115 VAL A CA 1
ATOM 921 C C . VAL A 1 115 ? 10.861 -10.595 14.341 1.00 88.62 115 VAL A C 1
ATOM 923 O O . VAL A 1 115 ? 10.932 -9.954 15.393 1.00 88.62 115 VAL A O 1
ATOM 926 N N . ASP A 1 116 ? 10.974 -10.037 13.139 1.00 79.06 116 ASP A N 1
ATOM 927 C CA . ASP A 1 116 ? 11.095 -8.597 12.935 1.00 79.06 116 ASP A CA 1
ATOM 928 C C . ASP A 1 116 ? 9.788 -8.012 12.397 1.00 79.06 116 ASP A C 1
ATOM 930 O O . ASP A 1 116 ? 9.116 -8.604 11.552 1.00 79.06 116 ASP A O 1
ATOM 934 N N . PHE A 1 117 ? 9.426 -6.842 12.909 1.00 84.75 117 PHE A N 1
ATOM 935 C CA . PHE A 1 117 ? 8.301 -6.056 12.428 1.00 84.75 117 PHE A CA 1
ATOM 936 C C . PHE A 1 117 ? 8.572 -4.582 12.712 1.00 84.75 117 PHE A C 1
ATOM 938 O O . PHE A 1 117 ? 8.781 -4.175 13.861 1.00 84.75 117 PHE A O 1
ATOM 945 N N . ASP A 1 118 ? 8.559 -3.797 11.639 1.00 79.44 118 ASP A N 1
ATOM 946 C CA . ASP A 1 118 ? 8.739 -2.354 11.665 1.00 79.44 118 ASP A CA 1
ATOM 947 C C . ASP A 1 118 ? 7.477 -1.665 11.112 1.00 79.44 118 ASP A C 1
ATOM 949 O O . ASP A 1 118 ? 7.171 -1.807 9.926 1.00 79.44 118 ASP A O 1
ATOM 953 N N . PRO A 1 119 ? 6.706 -0.956 11.952 1.00 79.62 119 PRO A N 1
ATOM 954 C CA . PRO A 1 119 ? 5.478 -0.295 11.526 1.00 79.62 119 PRO A CA 1
ATOM 955 C C . PRO A 1 119 ? 5.752 0.981 10.714 1.00 79.62 119 PRO A C 1
ATOM 957 O O . PRO A 1 119 ? 6.717 1.718 10.946 1.00 79.62 119 PRO A O 1
ATOM 960 N N . CYS A 1 120 ? 4.852 1.304 9.786 1.00 74.31 120 CYS A N 1
ATOM 961 C CA . CYS A 1 120 ? 4.865 2.577 9.058 1.00 74.31 120 CYS A CA 1
ATOM 962 C C . CYS A 1 120 ? 4.287 3.722 9.902 1.00 74.31 120 CYS A C 1
ATOM 964 O O . CYS A 1 120 ? 4.731 4.869 9.809 1.00 74.31 120 CYS A O 1
ATOM 966 N N . ALA A 1 121 ? 3.284 3.428 10.729 1.00 75.19 121 ALA A N 1
ATOM 967 C CA . ALA A 1 121 ? 2.548 4.406 11.518 1.00 75.19 121 ALA A CA 1
ATOM 968 C C . ALA A 1 121 ? 3.375 4.974 12.686 1.00 75.19 121 ALA A C 1
ATOM 970 O O . ALA A 1 121 ? 3.426 4.431 13.789 1.00 75.19 121 ALA A O 1
ATOM 971 N N . GLN A 1 122 ? 3.977 6.145 12.476 1.00 69.12 122 GLN A N 1
ATOM 972 C CA . GLN A 1 122 ? 4.854 6.766 13.473 1.00 69.12 122 GLN A CA 1
ATOM 973 C C . GLN A 1 122 ? 4.265 7.994 14.182 1.00 69.12 122 GLN A C 1
ATOM 975 O O . GLN A 1 122 ? 4.635 8.278 15.319 1.00 69.12 122 GLN A O 1
ATOM 980 N N . PHE A 1 123 ? 3.367 8.735 13.532 1.00 68.12 123 PHE A N 1
ATOM 981 C CA . PHE A 1 123 ? 3.037 10.104 13.954 1.00 68.12 123 PHE A CA 1
ATOM 982 C C . PHE A 1 123 ? 1.750 10.234 14.777 1.00 68.12 123 PHE A C 1
ATOM 984 O O . PHE A 1 123 ? 1.593 11.216 15.492 1.00 68.12 123 PHE A O 1
ATOM 991 N N . GLY A 1 124 ? 0.823 9.271 14.695 1.00 68.12 124 GLY A N 1
ATOM 992 C CA . GLY A 1 124 ? -0.431 9.320 15.464 1.00 68.12 124 GLY A CA 1
ATOM 993 C C . GLY A 1 124 ? -1.400 10.434 15.036 1.00 68.12 124 GLY A C 1
ATOM 994 O O . GLY A 1 124 ? -2.222 10.874 15.834 1.00 68.12 124 GLY A O 1
ATOM 995 N N . ILE A 1 125 ? -1.287 10.922 13.797 1.00 71.38 125 ILE A N 1
ATOM 996 C CA . ILE A 1 125 ? -2.177 11.948 13.220 1.00 71.38 125 ILE A CA 1
ATOM 997 C C . ILE A 1 125 ? -3.017 11.425 12.048 1.00 71.38 125 ILE A C 1
ATOM 999 O O . ILE A 1 125 ? -4.034 12.022 11.715 1.00 71.38 125 ILE A O 1
ATOM 1003 N N . GLY A 1 126 ? -2.644 10.278 11.465 1.00 73.38 126 GLY A N 1
ATOM 1004 C CA . GLY A 1 126 ? -3.263 9.749 10.246 1.00 73.38 126 GLY A CA 1
ATOM 1005 C C . GLY A 1 126 ? -4.761 9.475 10.372 1.00 73.38 126 GLY A C 1
ATOM 1006 O O . GLY A 1 126 ? -5.486 9.639 9.401 1.00 73.38 126 GLY A O 1
ATOM 1007 N N . PHE A 1 127 ? -5.262 9.142 11.566 1.00 80.25 127 PHE A N 1
ATOM 1008 C CA . PHE A 1 127 ? -6.700 8.948 11.779 1.00 80.25 127 PHE A CA 1
ATOM 1009 C C . PHE A 1 127 ? -7.518 10.226 11.528 1.00 80.25 127 PHE A C 1
ATOM 1011 O O . PHE A 1 127 ? -8.637 10.141 11.030 1.00 80.25 127 PHE A O 1
ATOM 1018 N N . MET A 1 128 ? -6.950 11.411 11.784 1.00 80.50 128 MET A N 1
ATOM 1019 C CA . MET A 1 128 ? -7.644 12.687 11.557 1.00 80.50 128 MET A CA 1
ATOM 1020 C C . MET A 1 128 ? -7.973 12.921 10.080 1.00 80.50 128 MET A C 1
ATOM 1022 O O . MET A 1 128 ? -8.938 13.613 9.776 1.00 80.50 128 MET A O 1
ATOM 1026 N N . SER A 1 129 ? -7.246 12.272 9.164 1.00 80.75 129 SER A N 1
ATOM 1027 C CA . SER A 1 129 ? -7.551 12.303 7.732 1.00 80.75 129 SER A CA 1
ATOM 1028 C C . SER A 1 129 ? -8.961 11.778 7.406 1.00 80.75 129 SER A C 1
ATOM 1030 O O . SER A 1 129 ? -9.536 12.180 6.398 1.00 80.75 129 SER A O 1
ATOM 1032 N N . CYS A 1 130 ? -9.567 10.946 8.267 1.00 87.19 130 CYS A N 1
ATOM 1033 C CA . CYS A 1 130 ? -10.934 10.445 8.084 1.00 87.19 130 CYS A CA 1
ATOM 1034 C C . CYS A 1 130 ? -11.970 11.572 7.994 1.00 87.19 130 CYS A C 1
ATOM 1036 O O . CYS A 1 130 ? -12.924 11.468 7.224 1.00 87.19 130 CYS A O 1
ATOM 1038 N N . PHE A 1 131 ? -11.742 12.682 8.701 1.00 85.81 131 PHE A N 1
ATOM 1039 C CA . PHE A 1 131 ? -12.639 13.837 8.680 1.00 85.81 131 PHE A CA 1
ATOM 1040 C C . PHE A 1 131 ? -12.635 14.597 7.342 1.00 85.81 131 PHE A C 1
ATOM 1042 O O . PHE A 1 131 ? -13.528 15.402 7.100 1.00 85.81 131 PHE A O 1
ATOM 1049 N N . MET A 1 132 ? -11.705 14.299 6.422 1.00 80.44 132 MET A N 1
ATOM 1050 C CA . MET A 1 132 ? -11.784 14.787 5.037 1.00 80.44 132 MET A CA 1
ATOM 1051 C C . MET A 1 132 ? -12.889 14.105 4.220 1.00 80.44 132 MET A C 1
ATOM 1053 O O . MET A 1 132 ? -13.353 14.664 3.227 1.00 80.44 132 MET A O 1
ATOM 1057 N N . LEU A 1 133 ? -13.277 12.882 4.598 1.00 86.75 133 LEU A N 1
ATOM 1058 C CA . LEU A 1 133 ? -14.332 12.119 3.929 1.00 86.75 133 LEU A CA 1
ATOM 1059 C C . LEU A 1 133 ? -15.697 12.333 4.588 1.00 86.75 133 LEU A C 1
ATOM 1061 O O . LEU A 1 133 ? -16.709 12.365 3.886 1.00 86.75 133 LEU A O 1
ATOM 1065 N N . GLY A 1 134 ? -15.737 12.502 5.911 1.00 88.50 134 GLY A N 1
ATOM 1066 C CA . GLY A 1 134 ? -16.983 12.719 6.634 1.00 88.50 134 GLY A CA 1
ATOM 1067 C C . GLY A 1 134 ? -16.821 12.872 8.142 1.00 88.50 134 GLY A C 1
ATOM 1068 O O . GLY A 1 134 ? -15.818 12.465 8.722 1.00 88.50 134 GLY A O 1
ATOM 1069 N N . ASP A 1 135 ? -17.845 13.443 8.776 1.00 86.62 135 ASP A N 1
ATOM 1070 C CA . ASP A 1 135 ? -17.836 13.756 10.209 1.00 86.62 135 ASP A CA 1
ATOM 1071 C C . ASP A 1 135 ? -18.301 12.597 11.095 1.00 86.62 135 ASP A C 1
ATOM 1073 O O . ASP A 1 135 ? -18.020 12.594 12.291 1.00 86.62 135 ASP A O 1
ATOM 1077 N N . GLN A 1 136 ? -19.008 11.611 10.543 1.00 93.12 136 GLN A N 1
ATOM 1078 C CA . GLN A 1 136 ? -19.500 10.469 11.308 1.00 93.12 136 GLN A CA 1
ATOM 1079 C C . GLN A 1 136 ? -18.622 9.250 11.038 1.00 93.12 136 GLN A C 1
ATOM 1081 O O . GLN A 1 136 ? -18.648 8.670 9.951 1.00 93.12 136 GLN A O 1
ATOM 1086 N N . ILE A 1 137 ? -17.861 8.846 12.053 1.00 95.56 137 ILE A N 1
ATOM 1087 C CA . ILE A 1 137 ? -16.946 7.711 11.989 1.00 95.56 137 ILE A CA 1
ATOM 1088 C C . ILE A 1 137 ? -17.414 6.638 12.970 1.00 95.56 137 ILE A C 1
ATOM 1090 O O . ILE A 1 137 ? -17.589 6.898 14.161 1.00 95.56 137 ILE A O 1
ATOM 1094 N N . LYS A 1 138 ? -17.576 5.414 12.471 1.00 97.19 138 LYS A N 1
ATOM 1095 C CA . LYS A 1 138 ? -17.830 4.209 13.266 1.00 97.19 138 LYS A CA 1
ATOM 1096 C C . LYS A 1 138 ? -16.658 3.251 13.099 1.00 97.19 138 LYS A C 1
ATOM 1098 O O . LYS A 1 138 ? -16.258 2.958 11.975 1.00 97.19 138 LYS A O 1
ATOM 1103 N N . ILE A 1 139 ? -16.126 2.744 14.202 1.00 97.94 139 ILE A N 1
ATOM 1104 C CA . ILE A 1 139 ? -15.027 1.781 14.218 1.00 97.94 139 ILE A CA 1
ATOM 1105 C C . ILE A 1 139 ? -15.484 0.542 14.962 1.00 97.94 139 ILE A C 1
ATOM 1107 O O . ILE A 1 139 ? -15.923 0.634 16.100 1.00 97.94 139 ILE A O 1
ATOM 1111 N N . GLU A 1 140 ? -15.353 -0.612 14.334 1.00 98.50 140 GLU A N 1
ATOM 1112 C CA . GLU A 1 140 ? -15.646 -1.915 14.923 1.00 98.50 140 GLU A CA 1
ATOM 1113 C C . GLU A 1 140 ? -14.324 -2.665 14.991 1.00 98.50 140 GLU A C 1
ATOM 1115 O O . GLU A 1 140 ? -13.685 -2.877 13.965 1.00 98.50 140 GLU A O 1
ATOM 1120 N N . THR A 1 141 ? -13.845 -2.992 16.187 1.00 98.50 141 THR A N 1
ATOM 1121 C CA . THR A 1 141 ? -12.516 -3.588 16.357 1.00 98.50 141 THR A CA 1
ATOM 1122 C C . THR A 1 141 ? -12.514 -4.689 17.399 1.00 98.50 141 THR A C 1
ATOM 1124 O O . THR A 1 141 ? -13.227 -4.616 18.400 1.00 98.50 141 THR A O 1
ATOM 1127 N N . ARG A 1 142 ? -11.733 -5.738 17.154 1.00 98.25 142 ARG A N 1
ATOM 1128 C CA . ARG A 1 142 ? -11.559 -6.851 18.085 1.00 98.25 142 ARG A CA 1
ATOM 1129 C C . ARG A 1 142 ? -10.114 -7.318 18.048 1.00 98.25 142 ARG A C 1
ATOM 1131 O O . ARG A 1 142 ? -9.596 -7.697 16.998 1.00 98.25 142 ARG A O 1
ATOM 1138 N N . ARG A 1 143 ? -9.456 -7.262 19.208 1.00 97.75 143 ARG A N 1
ATOM 1139 C CA . ARG A 1 143 ? -8.022 -7.549 19.349 1.00 97.75 143 ARG A CA 1
ATOM 1140 C C . ARG A 1 143 ? -7.724 -9.042 19.187 1.00 97.75 143 ARG A C 1
ATOM 1142 O O . ARG A 1 143 ? -8.231 -9.853 19.955 1.00 97.75 143 ARG A O 1
ATOM 1149 N N . PHE A 1 144 ? -6.801 -9.395 18.302 1.00 97.38 144 PHE A N 1
ATOM 1150 C CA . PHE A 1 144 ? -6.142 -10.698 18.292 1.00 97.38 144 PHE A CA 1
ATOM 1151 C C . PHE A 1 144 ? -5.132 -10.791 19.444 1.00 97.38 144 PHE A C 1
ATOM 1153 O O . PHE A 1 144 ? -4.264 -9.928 19.588 1.00 97.38 144 PHE A O 1
ATOM 1160 N N . LYS A 1 145 ? -5.207 -11.851 20.254 1.00 94.56 145 LYS A N 1
ATOM 1161 C CA . LYS A 1 145 ? -4.322 -12.080 21.411 1.00 94.56 145 LYS A CA 1
ATOM 1162 C C . LYS A 1 145 ? -3.436 -13.322 21.247 1.00 94.56 145 LYS A C 1
ATOM 1164 O O . LYS A 1 145 ? -3.031 -13.944 22.230 1.00 94.56 145 LYS A O 1
ATOM 1169 N N . GLY A 1 146 ? -3.122 -13.703 20.007 1.00 91.75 146 GLY A N 1
ATOM 1170 C CA . GLY A 1 146 ? -2.282 -14.872 19.743 1.00 91.75 146 GLY A CA 1
ATOM 1171 C C . GLY A 1 146 ? -2.945 -16.157 20.233 1.00 91.75 146 GLY A C 1
ATOM 1172 O O . GLY A 1 146 ? -4.143 -16.371 20.043 1.00 91.75 146 GLY A O 1
ATOM 1173 N N . ARG A 1 147 ? -2.181 -17.004 20.930 1.00 90.56 147 ARG A N 1
ATOM 1174 C CA . ARG A 1 147 ? -2.702 -18.249 21.535 1.00 90.56 147 ARG A CA 1
ATOM 1175 C C . ARG A 1 147 ? -3.785 -18.038 22.599 1.00 90.56 147 ARG A C 1
ATOM 1177 O O . ARG A 1 147 ? -4.471 -18.993 22.947 1.00 90.56 147 ARG A O 1
ATOM 1184 N N . GLN A 1 148 ? -3.943 -16.820 23.118 1.00 89.94 148 GLN A N 1
ATOM 1185 C CA . GLN A 1 148 ? -4.994 -16.489 24.088 1.00 89.94 148 GLN A CA 1
ATOM 1186 C C . GLN A 1 148 ? -6.362 -16.251 23.425 1.00 89.94 148 GLN A C 1
ATOM 1188 O O . GLN A 1 148 ? -7.337 -15.995 24.126 1.00 89.94 148 GLN A O 1
ATOM 1193 N N . GLY A 1 149 ? -6.444 -16.338 22.093 1.00 91.69 149 GLY A N 1
ATOM 1194 C CA . GLY A 1 149 ? -7.675 -16.147 21.338 1.00 91.69 149 GLY A CA 1
ATOM 1195 C C . GLY A 1 149 ? -7.914 -14.679 21.008 1.00 91.69 149 GLY A C 1
ATOM 1196 O O . GLY A 1 149 ? -7.030 -13.992 20.494 1.00 91.69 149 GLY A O 1
ATOM 1197 N N . GLU A 1 150 ? -9.121 -14.202 21.284 1.00 94.06 150 GLU A N 1
ATOM 1198 C CA . GLU A 1 150 ? -9.600 -12.883 20.877 1.00 94.06 150 GLU A CA 1
ATOM 1199 C C . GLU A 1 150 ? -9.999 -12.057 22.104 1.00 94.06 150 GLU A C 1
ATOM 1201 O O . GLU A 1 150 ? -10.423 -12.587 23.131 1.00 94.06 150 GLU A O 1
ATOM 1206 N N . GLY A 1 151 ? -9.825 -10.742 22.014 1.00 95.19 151 GLY A N 1
ATOM 1207 C CA . GLY A 1 151 ? -10.286 -9.791 23.015 1.00 95.19 151 GLY A CA 1
ATOM 1208 C C . GLY A 1 151 ? -11.790 -9.538 22.943 1.00 95.19 151 GLY A C 1
ATOM 1209 O O . GLY A 1 151 ? -12.503 -10.107 22.114 1.00 95.19 151 GLY A O 1
ATOM 1210 N N . GLU A 1 152 ? -12.246 -8.639 23.814 1.00 96.25 152 GLU A N 1
ATOM 1211 C CA . GLU A 1 152 ? -13.610 -8.118 23.767 1.00 96.25 152 GLU A CA 1
ATOM 1212 C C . GLU A 1 152 ? -13.820 -7.319 22.465 1.00 96.25 152 GLU A C 1
ATOM 1214 O O . GLU A 1 152 ? -12.942 -6.525 22.102 1.00 96.25 152 GLU A O 1
ATOM 1219 N N . PRO A 1 153 ? -14.930 -7.537 21.738 1.00 98.06 153 PRO A N 1
ATOM 1220 C CA . PRO A 1 153 ? -15.290 -6.717 20.590 1.00 98.06 153 PRO A CA 1
ATOM 1221 C C . PRO A 1 153 ? -15.709 -5.325 21.063 1.00 98.06 153 PRO A C 1
ATOM 1223 O O . PRO A 1 153 ? -16.442 -5.185 22.042 1.00 98.06 153 PRO A O 1
ATOM 1226 N N . LEU A 1 154 ? -15.265 -4.290 20.359 1.00 98.44 154 LEU A N 1
ATOM 1227 C CA . LEU A 1 154 ? -15.529 -2.896 20.693 1.00 98.44 154 LEU A CA 1
ATOM 1228 C C . LEU A 1 154 ? -16.084 -2.152 19.485 1.00 98.44 154 LEU A C 1
ATOM 1230 O O . LEU A 1 154 ? -15.614 -2.335 18.360 1.00 98.44 154 LEU A O 1
ATOM 1234 N N . VAL A 1 155 ? -17.036 -1.261 19.750 1.00 98.38 155 VAL A N 1
ATOM 1235 C CA . VAL A 1 155 ? -17.540 -0.282 18.788 1.00 98.38 155 VAL A CA 1
ATOM 1236 C C . VAL A 1 155 ? -17.241 1.115 19.309 1.00 98.38 155 VAL A C 1
ATOM 1238 O O . VAL A 1 155 ? -17.595 1.452 20.441 1.00 98.38 155 VAL A O 1
ATOM 1241 N N . VAL A 1 156 ? -16.601 1.925 18.471 1.00 97.12 156 VAL A N 1
ATOM 1242 C CA . VAL A 1 156 ? -16.290 3.329 18.731 1.00 97.12 156 VAL A CA 1
ATOM 1243 C C . VAL A 1 156 ? -17.061 4.191 17.746 1.00 97.12 156 VAL A C 1
ATOM 1245 O O . VAL A 1 156 ? -16.990 3.968 16.541 1.00 97.12 156 VAL A O 1
ATOM 1248 N N . GLU A 1 157 ? -17.777 5.189 18.242 1.00 96.44 157 GLU A N 1
ATOM 1249 C CA . GLU A 1 157 ? -18.462 6.182 17.415 1.00 96.44 157 GLU A CA 1
ATOM 1250 C C . GLU A 1 157 ? -17.933 7.578 17.712 1.00 96.44 157 GLU A C 1
ATOM 1252 O O . GLU A 1 157 ? -17.783 7.972 18.871 1.00 96.44 157 GLU A O 1
ATOM 1257 N N . ILE A 1 158 ? -17.650 8.320 16.644 1.00 92.62 158 ILE A N 1
ATOM 1258 C CA . ILE A 1 158 ? -17.100 9.670 16.688 1.00 92.62 158 ILE A CA 1
ATOM 1259 C C . ILE A 1 158 ? -17.922 10.538 15.739 1.00 92.62 158 ILE A C 1
ATOM 1261 O O . ILE A 1 158 ? -18.069 10.205 14.566 1.00 92.62 158 ILE A O 1
ATOM 1265 N N . ASN A 1 159 ? -18.457 11.645 16.257 1.00 89.94 159 ASN A N 1
ATOM 1266 C CA . ASN A 1 159 ? -19.285 12.585 15.501 1.00 89.94 159 ASN A CA 1
ATOM 1267 C C . ASN A 1 159 ? -18.636 13.975 15.499 1.00 89.94 159 ASN A C 1
ATOM 1269 O O . ASN A 1 159 ? -18.848 14.773 16.412 1.00 89.94 159 ASN A O 1
ATOM 1273 N N . GLY A 1 160 ? -17.840 14.249 14.471 1.00 82.56 160 GLY A N 1
ATOM 1274 C CA . GLY A 1 160 ? -17.069 15.474 14.290 1.00 82.56 160 GLY A CA 1
ATOM 1275 C C . GLY A 1 160 ? -15.782 15.518 15.120 1.00 82.56 160 GLY A C 1
ATOM 1276 O O . GLY A 1 160 ? -15.607 14.805 16.108 1.00 82.56 160 GLY A O 1
ATOM 1277 N N . LEU A 1 161 ? -14.871 16.412 14.732 1.00 71.88 161 LEU A N 1
ATOM 1278 C CA . LEU A 1 161 ? -13.529 16.559 15.324 1.00 71.88 161 LEU A CA 1
ATOM 1279 C C . LEU A 1 161 ? -13.525 16.969 16.803 1.00 71.88 161 LEU A C 1
ATOM 1281 O O . LEU A 1 161 ? -12.619 16.610 17.557 1.00 71.88 161 LEU A O 1
ATOM 1285 N N . SER A 1 162 ? -14.533 17.737 17.219 1.00 72.00 162 SER A N 1
ATOM 1286 C CA . SER A 1 162 ? -14.755 18.135 18.616 1.00 72.00 162 SER A CA 1
ATOM 1287 C C . SER A 1 162 ? -15.849 17.301 19.294 1.00 72.00 162 SER A C 1
ATOM 1289 O O . SER A 1 162 ? -16.307 17.659 20.379 1.00 72.00 162 SER A O 1
ATOM 1291 N N . GLY A 1 163 ? -16.295 16.225 18.643 1.00 73.94 163 GLY A N 1
ATOM 1292 C CA . GLY A 1 163 ? -17.359 15.357 19.121 1.00 73.94 163 GLY A CA 1
ATOM 1293 C C . GLY A 1 163 ? -16.990 14.552 20.358 1.00 73.94 163 GLY A C 1
ATOM 1294 O O . GLY A 1 163 ? -15.818 14.335 20.674 1.00 73.94 163 GLY A O 1
ATOM 1295 N N . ILE A 1 164 ? -18.022 14.059 21.040 1.00 84.19 164 ILE A N 1
ATOM 1296 C CA . ILE A 1 164 ? -17.865 13.028 22.065 1.00 84.19 164 ILE A CA 1
ATOM 1297 C C . ILE A 1 164 ? -17.517 11.714 21.364 1.00 84.19 164 ILE A C 1
ATOM 1299 O O . ILE A 1 164 ? -18.167 11.335 20.389 1.00 84.19 164 ILE A O 1
ATOM 1303 N N . VAL A 1 165 ? -16.507 11.022 21.887 1.00 90.62 165 VAL A N 1
ATOM 1304 C CA . VAL A 1 165 ? -16.176 9.652 21.491 1.00 90.62 165 VAL A CA 1
ATOM 1305 C C . VAL A 1 165 ? -16.951 8.699 22.390 1.00 90.62 165 VAL A C 1
ATOM 1307 O O . VAL A 1 165 ? -16.829 8.762 23.613 1.00 90.62 165 VAL A O 1
ATOM 1310 N N . VAL A 1 166 ? -17.750 7.824 21.789 1.00 94.94 166 VAL A N 1
ATOM 1311 C CA . VAL A 1 166 ? -18.514 6.801 22.510 1.00 94.94 166 VAL A CA 1
ATOM 1312 C C . VAL A 1 166 ? -17.860 5.453 22.263 1.00 94.94 166 VAL A C 1
ATOM 1314 O O . VAL A 1 166 ? -17.769 5.023 21.119 1.00 94.94 166 VAL A O 1
ATOM 1317 N N . ILE A 1 167 ? -17.434 4.779 23.331 1.00 96.56 167 ILE A N 1
ATOM 1318 C CA . ILE A 1 167 ? -16.904 3.412 23.285 1.00 96.56 167 ILE A CA 1
ATOM 1319 C C . ILE A 1 167 ? -17.923 2.494 23.953 1.00 96.56 167 ILE A C 1
ATOM 1321 O O . ILE A 1 167 ? -18.406 2.785 25.049 1.00 96.56 167 ILE A O 1
ATOM 1325 N N . ARG A 1 168 ? -18.259 1.386 23.298 1.00 97.25 168 ARG A N 1
ATOM 1326 C CA . ARG A 1 168 ? -19.150 0.355 23.839 1.00 97.25 168 ARG A CA 1
ATOM 1327 C C . ARG A 1 168 ? -18.678 -1.036 23.445 1.00 97.25 168 ARG A C 1
ATOM 1329 O O . ARG A 1 168 ? -17.941 -1.192 22.471 1.00 97.25 168 ARG A O 1
ATOM 1336 N N . LYS A 1 169 ? -19.171 -2.045 24.163 1.00 97.69 169 LYS A N 1
ATOM 1337 C CA . LYS A 1 169 ? -19.030 -3.441 23.752 1.00 97.69 169 LYS A CA 1
ATOM 1338 C C . LYS A 1 169 ? -19.720 -3.656 22.395 1.00 97.69 169 LYS A C 1
ATOM 1340 O O . LYS A 1 169 ? -20.836 -3.175 22.184 1.00 97.69 169 LYS A O 1
ATOM 1345 N N . GLY A 1 170 ? -19.033 -4.338 21.485 1.00 96.75 170 GLY A N 1
ATOM 1346 C CA . GLY A 1 170 ? -19.546 -4.781 20.191 1.00 96.75 170 GLY A CA 1
ATOM 1347 C C . GLY A 1 170 ? -20.256 -6.131 20.250 1.00 96.75 170 GLY A C 1
ATOM 1348 O O . GLY A 1 170 ? -20.494 -6.683 21.324 1.00 96.75 170 GLY A O 1
ATOM 1349 N N . ASP A 1 171 ? -20.606 -6.654 19.077 1.00 95.25 171 ASP A N 1
ATOM 1350 C CA . ASP A 1 171 ? -21.244 -7.966 18.944 1.00 95.25 171 ASP A CA 1
ATOM 1351 C C . ASP A 1 171 ? -20.229 -9.097 19.187 1.00 95.25 171 ASP A C 1
ATOM 1353 O O . ASP A 1 171 ? -19.098 -9.032 18.706 1.00 95.25 171 ASP A O 1
ATOM 1357 N N . ASP A 1 172 ? -20.614 -10.149 19.916 1.00 92.56 172 ASP A N 1
ATOM 1358 C CA . ASP A 1 172 ? -19.719 -11.282 20.211 1.00 92.56 172 ASP A CA 1
ATOM 1359 C C . ASP A 1 172 ? -19.304 -12.062 18.939 1.00 92.56 172 ASP A C 1
ATOM 1361 O O . ASP A 1 172 ? -18.252 -12.711 18.924 1.00 92.56 172 ASP A O 1
ATOM 1365 N N . GLY A 1 173 ? -20.094 -11.972 17.864 1.00 93.38 173 GLY A N 1
ATOM 1366 C CA . GLY A 1 173 ? -19.807 -12.491 16.527 1.00 93.38 173 GLY A CA 1
ATOM 1367 C C . GLY A 1 173 ? -18.988 -11.549 15.638 1.00 93.38 173 GLY A C 1
ATOM 1368 O O . GLY A 1 173 ? -18.723 -11.894 14.491 1.00 93.38 173 GLY A O 1
ATOM 1369 N N . GLN A 1 174 ? -18.576 -10.378 16.135 1.00 95.06 174 GLN A N 1
ATOM 1370 C CA . GLN A 1 174 ? -17.707 -9.464 15.397 1.00 95.06 174 GLN A CA 1
ATOM 1371 C C . GLN A 1 174 ? -16.345 -10.118 15.117 1.00 95.06 174 GLN A C 1
ATOM 1373 O O . GLN A 1 174 ? -15.684 -10.624 16.031 1.00 95.06 174 GLN A O 1
ATOM 1378 N N . ASP A 1 175 ? -15.907 -10.058 13.860 1.00 95.75 175 ASP A N 1
ATOM 1379 C CA . ASP A 1 175 ? -14.626 -10.610 13.426 1.00 95.75 175 ASP A CA 1
ATOM 1380 C C . ASP A 1 175 ? -13.425 -9.907 14.083 1.00 95.75 175 ASP A C 1
ATOM 1382 O O . ASP A 1 175 ? -13.452 -8.715 14.406 1.00 95.75 175 ASP A O 1
ATOM 1386 N N . THR A 1 176 ? -12.329 -10.653 14.240 1.00 97.62 176 THR A N 1
ATOM 1387 C CA . THR A 1 176 ? -11.024 -10.101 14.633 1.00 97.62 176 THR A CA 1
ATOM 1388 C C . THR A 1 176 ? -10.460 -9.178 13.558 1.00 97.62 176 THR A C 1
ATOM 1390 O O . THR A 1 176 ? -10.377 -9.560 12.389 1.00 97.62 176 THR A O 1
ATOM 1393 N N . GLY A 1 177 ? -9.966 -8.016 13.984 1.00 98.12 177 GLY A N 1
ATOM 1394 C CA . GLY A 1 177 ? -9.432 -6.976 13.110 1.00 98.12 177 GLY A CA 1
ATOM 1395 C C . GLY A 1 177 ? -10.068 -5.626 13.400 1.00 98.12 177 GLY A C 1
ATOM 1396 O O . GLY A 1 177 ? -10.471 -5.362 14.537 1.00 98.12 177 GLY A O 1
ATOM 1397 N N . THR A 1 178 ? -10.134 -4.766 12.386 1.00 98.62 178 THR A N 1
ATOM 1398 C CA . THR A 1 178 ? -10.762 -3.446 12.484 1.00 98.62 178 THR A CA 1
ATOM 1399 C C . THR A 1 178 ? -11.553 -3.126 11.222 1.00 98.62 178 THR A C 1
ATOM 1401 O O . THR A 1 178 ? -11.097 -3.347 10.108 1.00 98.62 178 THR A O 1
ATOM 1404 N N . THR A 1 179 ? -12.745 -2.566 11.398 1.00 98.50 179 THR A N 1
ATOM 1405 C CA . THR A 1 179 ? -13.532 -1.928 10.346 1.00 98.50 179 THR A CA 1
ATOM 1406 C C . THR A 1 179 ? -13.725 -0.465 10.699 1.00 98.50 179 THR A C 1
ATOM 1408 O O . THR A 1 179 ? -14.357 -0.160 11.704 1.00 98.50 179 THR A O 1
ATOM 1411 N N . VAL A 1 180 ? -13.210 0.441 9.874 1.00 98.12 180 VAL A N 1
ATOM 1412 C CA . VAL A 1 180 ? -13.457 1.885 9.958 1.00 98.12 180 VAL A CA 1
ATOM 1413 C C . VAL A 1 180 ? -14.480 2.251 8.894 1.00 98.12 180 VAL A C 1
ATOM 1415 O O . VAL A 1 180 ? -14.265 1.977 7.719 1.00 98.12 180 VAL A O 1
ATOM 1418 N N . SER A 1 181 ? -15.585 2.868 9.295 1.00 97.94 181 SER A N 1
ATOM 1419 C CA . SER A 1 181 ? -16.666 3.315 8.412 1.00 97.94 181 SER A CA 1
ATOM 1420 C C . SER A 1 181 ? -16.834 4.820 8.558 1.00 97.94 181 SER A C 1
ATOM 1422 O O . SER A 1 181 ? -17.050 5.301 9.669 1.00 97.94 181 SER A O 1
ATOM 1424 N N . ILE A 1 182 ? -16.738 5.553 7.455 1.00 96.75 182 ILE A N 1
ATOM 1425 C CA . ILE A 1 182 ? -16.808 7.012 7.419 1.00 96.75 182 ILE A CA 1
ATOM 1426 C C . ILE A 1 182 ? -18.020 7.398 6.583 1.00 96.75 182 ILE A C 1
ATOM 1428 O O . ILE A 1 182 ? -18.071 7.093 5.392 1.00 96.75 182 ILE A O 1
ATOM 1432 N N . THR A 1 183 ? -18.990 8.053 7.210 1.00 95.75 183 THR A N 1
ATOM 1433 C CA . THR A 1 183 ? -20.193 8.554 6.540 1.00 95.75 183 THR A CA 1
ATOM 1434 C C . THR A 1 183 ? -19.968 10.007 6.160 1.00 95.75 183 THR A C 1
ATOM 1436 O O . THR A 1 183 ? -19.747 10.866 7.017 1.00 95.75 183 THR A O 1
ATOM 1439 N N . GLY A 1 184 ? 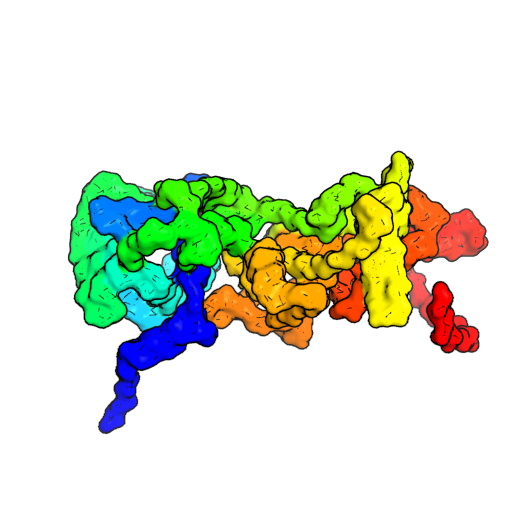-19.970 10.255 4.856 1.00 90.50 184 GLY A N 1
ATOM 1440 C CA . GLY A 1 184 ? -19.720 11.548 4.249 1.00 90.50 184 GLY A CA 1
ATOM 1441 C C . GLY A 1 184 ? -20.995 12.300 3.899 1.00 90.50 184 GLY A C 1
ATOM 1442 O O . GLY A 1 184 ? -22.039 12.200 4.545 1.00 90.50 184 GLY A O 1
ATOM 1443 N N . ARG A 1 185 ? -20.899 13.106 2.842 1.00 88.00 185 ARG A N 1
ATOM 1444 C CA . ARG A 1 185 ? -22.021 13.910 2.352 1.00 88.00 185 ARG A CA 1
ATOM 1445 C C . ARG A 1 185 ? -23.149 13.036 1.803 1.00 88.00 185 ARG A C 1
ATOM 1447 O O . ARG A 1 185 ? -22.946 11.912 1.346 1.00 88.00 185 ARG A O 1
ATOM 1454 N N . LYS A 1 186 ? -24.340 13.627 1.724 1.00 91.50 186 LYS A N 1
ATOM 1455 C CA . LYS A 1 186 ? -25.429 13.070 0.923 1.00 91.50 186 LYS A CA 1
ATOM 1456 C C . LYS A 1 186 ? -25.030 13.052 -0.554 1.00 91.50 186 LYS A C 1
ATOM 1458 O O . LYS A 1 186 ? -24.541 14.072 -1.055 1.00 91.50 186 LYS A O 1
ATOM 1463 N N . LYS A 1 187 ? -25.257 11.930 -1.247 1.00 91.69 187 LYS A N 1
ATOM 1464 C CA . LYS A 1 187 ? -24.929 11.792 -2.670 1.00 91.69 187 LYS A CA 1
ATOM 1465 C C . LYS A 1 187 ? -25.580 12.932 -3.462 1.00 91.69 187 LYS A C 1
ATOM 1467 O O . LYS A 1 187 ? -26.784 13.172 -3.306 1.00 91.69 187 LYS A O 1
ATOM 1472 N N . PRO A 1 188 ? -24.832 13.641 -4.324 1.00 88.19 188 PRO A N 1
ATOM 1473 C CA . PRO A 1 188 ? -25.433 14.608 -5.229 1.00 88.19 188 PRO A CA 1
ATOM 1474 C C . PRO A 1 188 ? -26.393 13.919 -6.209 1.00 88.19 188 PRO A C 1
ATOM 1476 O O . PRO A 1 188 ? -26.299 12.725 -6.483 1.00 88.19 188 PRO A O 1
ATOM 1479 N N . ARG A 1 189 ? -27.312 14.700 -6.788 1.00 86.25 189 ARG A N 1
ATOM 1480 C CA . ARG A 1 189 ? -28.266 14.200 -7.794 1.00 86.25 189 ARG A CA 1
ATOM 1481 C C . ARG A 1 189 ? -27.573 13.608 -9.027 1.00 86.25 189 ARG A C 1
ATOM 1483 O O . ARG A 1 189 ? -28.120 12.706 -9.646 1.00 86.25 189 ARG A O 1
ATOM 1490 N N . PHE A 1 190 ? -26.409 14.147 -9.378 1.00 84.62 190 PHE A N 1
ATOM 1491 C CA . PHE A 1 190 ? -25.582 13.680 -10.481 1.00 84.62 190 PHE A CA 1
ATOM 1492 C C . PHE A 1 190 ? -24.196 13.363 -9.928 1.00 84.62 190 PHE A C 1
ATOM 1494 O O . PHE A 1 190 ? -23.546 14.251 -9.372 1.00 84.62 190 PHE A O 1
ATOM 1501 N N . LEU A 1 191 ? -23.777 12.108 -10.069 1.00 87.50 191 LEU A N 1
ATOM 1502 C CA . LEU A 1 191 ? -22.448 11.623 -9.718 1.00 87.50 191 LEU A CA 1
ATOM 1503 C C . LEU A 1 191 ? -21.882 10.885 -10.935 1.00 87.50 191 LEU A C 1
ATOM 1505 O O . LEU A 1 191 ? -22.584 10.096 -11.559 1.00 87.50 191 LEU A O 1
ATOM 1509 N N . ASP A 1 192 ? -20.639 11.173 -11.282 1.00 86.62 192 ASP A N 1
ATOM 1510 C CA . ASP A 1 192 ? -19.880 10.500 -12.326 1.00 86.62 192 ASP A CA 1
ATOM 1511 C C . ASP A 1 192 ? -18.419 10.357 -11.879 1.00 86.62 192 ASP A C 1
ATOM 1513 O O . ASP A 1 192 ? -18.006 10.884 -10.845 1.00 86.62 192 ASP A O 1
ATOM 1517 N N . ARG A 1 193 ? -17.609 9.651 -12.671 1.00 79.88 193 ARG A N 1
ATOM 1518 C CA . ARG A 1 193 ? -16.193 9.421 -12.346 1.00 79.88 193 ARG A CA 1
ATOM 1519 C C . ARG A 1 193 ? -15.371 10.708 -12.204 1.00 79.88 193 ARG A C 1
ATOM 1521 O O . ARG A 1 193 ? -14.358 10.700 -11.518 1.00 79.88 193 ARG A O 1
ATOM 1528 N N . ASN A 1 194 ? -15.767 11.798 -12.862 1.00 75.62 194 ASN A N 1
ATOM 1529 C CA . ASN A 1 194 ? -15.025 13.058 -12.852 1.00 75.62 194 ASN A CA 1
ATOM 1530 C C . ASN A 1 194 ? -15.343 13.920 -11.628 1.00 75.62 194 ASN A C 1
ATOM 1532 O O . ASN A 1 194 ? -14.503 14.720 -11.220 1.00 75.62 194 ASN A O 1
ATOM 1536 N N . ASN A 1 195 ? -16.558 13.811 -11.092 1.00 80.69 195 ASN A N 1
ATOM 1537 C CA . ASN A 1 195 ? -17.020 14.596 -9.948 1.00 80.69 195 ASN A CA 1
ATOM 1538 C C . ASN A 1 195 ? -17.086 13.791 -8.634 1.00 80.69 195 ASN A C 1
ATOM 1540 O O . ASN A 1 195 ? -17.364 14.373 -7.577 1.00 80.69 195 ASN A O 1
ATOM 1544 N N . ASP A 1 196 ? -16.811 12.486 -8.694 1.00 85.12 196 ASP A N 1
ATOM 1545 C CA . ASP A 1 196 ? -16.515 11.663 -7.531 1.00 85.12 196 ASP A CA 1
ATOM 1546 C C . ASP A 1 196 ? -15.272 12.207 -6.812 1.00 85.12 196 ASP A C 1
ATOM 1548 O O . ASP A 1 196 ? -14.196 12.358 -7.397 1.00 85.12 196 ASP A O 1
ATOM 1552 N N . ARG A 1 197 ? -15.449 12.534 -5.529 1.00 82.25 197 ARG A N 1
ATOM 1553 C CA . ARG A 1 197 ? -14.393 13.057 -4.655 1.00 82.25 197 ARG A CA 1
ATOM 1554 C C . ARG A 1 197 ? -13.576 11.946 -4.005 1.00 82.25 197 ARG A C 1
ATOM 1556 O O . ARG A 1 197 ? -12.470 12.222 -3.555 1.00 82.25 197 ARG A O 1
ATOM 1563 N N . VAL A 1 198 ? -14.122 10.735 -3.911 1.00 87.69 198 VAL A N 1
ATOM 1564 C CA . VAL A 1 198 ? -13.476 9.601 -3.245 1.00 87.69 198 VAL A CA 1
ATOM 1565 C C . VAL A 1 198 ? -12.543 8.889 -4.218 1.00 87.69 198 VAL A C 1
ATOM 1567 O O . VAL A 1 198 ? -11.407 8.596 -3.859 1.00 87.69 198 VAL A O 1
ATOM 1570 N N . GLN A 1 199 ? -13.004 8.625 -5.446 1.00 86.38 199 GLN A N 1
ATOM 1571 C CA . GLN A 1 199 ? -12.258 7.914 -6.491 1.00 86.38 199 GLN A CA 1
ATOM 1572 C C . GLN A 1 199 ? -11.598 6.638 -5.954 1.00 86.38 199 GLN A C 1
ATOM 1574 O O . GLN A 1 199 ? -10.416 6.397 -6.203 1.00 86.38 199 GLN A O 1
ATOM 1579 N N . LEU A 1 200 ? -12.342 5.839 -5.173 1.00 90.25 200 LEU A N 1
ATOM 1580 C CA . LEU A 1 200 ? -11.775 4.788 -4.320 1.00 90.25 200 LEU A CA 1
ATOM 1581 C C . LEU A 1 200 ? -10.899 3.801 -5.097 1.00 90.25 200 LEU A C 1
ATOM 1583 O O . LEU A 1 200 ? -9.727 3.627 -4.768 1.00 90.25 200 LEU A O 1
ATOM 1587 N N . VAL A 1 201 ? -11.470 3.165 -6.125 1.00 88.12 201 VAL A N 1
ATOM 1588 C CA . VAL A 1 201 ? -10.769 2.127 -6.892 1.00 88.12 201 VAL A CA 1
ATOM 1589 C C . VAL A 1 201 ? -9.559 2.729 -7.600 1.00 88.12 201 VAL A C 1
ATOM 1591 O O . VAL A 1 201 ? -8.448 2.262 -7.394 1.00 88.12 201 VAL A O 1
ATOM 1594 N N . ARG A 1 202 ? -9.742 3.845 -8.322 1.00 81.38 202 ARG A N 1
ATOM 1595 C CA . ARG A 1 202 ? -8.645 4.565 -8.993 1.00 81.38 202 ARG A CA 1
ATOM 1596 C C . ARG A 1 202 ? -7.510 4.911 -8.030 1.00 81.38 202 ARG A C 1
ATOM 1598 O O . ARG A 1 202 ? -6.348 4.714 -8.368 1.00 81.38 202 ARG A O 1
ATOM 1605 N N . THR A 1 203 ? -7.844 5.419 -6.845 1.00 79.38 203 THR A N 1
ATOM 1606 C CA . THR A 1 203 ? -6.870 5.768 -5.810 1.00 79.38 203 THR A CA 1
ATOM 1607 C C . THR A 1 203 ? -6.094 4.525 -5.386 1.00 79.38 203 THR A C 1
ATOM 1609 O O . THR A 1 203 ? -4.869 4.507 -5.445 1.00 79.38 203 THR A O 1
ATOM 1612 N N . LEU A 1 204 ? -6.775 3.444 -5.016 1.00 81.12 204 LEU A N 1
ATOM 1613 C CA . LEU A 1 204 ? -6.100 2.233 -4.552 1.00 81.12 204 LEU A CA 1
ATOM 1614 C C . LEU A 1 204 ? -5.191 1.624 -5.619 1.00 81.12 204 LEU A C 1
ATOM 1616 O O . LEU A 1 204 ? -4.034 1.342 -5.322 1.00 81.12 204 LEU A O 1
ATOM 1620 N N . SER A 1 205 ? -5.651 1.508 -6.861 1.00 76.75 205 SER A N 1
ATOM 1621 C CA . SER A 1 205 ? -4.853 0.945 -7.960 1.00 76.75 205 SER A CA 1
ATOM 1622 C C . SER A 1 205 ? -3.635 1.810 -8.287 1.00 76.75 205 SER A C 1
ATOM 1624 O O . SER A 1 205 ? -2.590 1.300 -8.697 1.00 76.75 205 SER A O 1
ATOM 1626 N N . ALA A 1 206 ? -3.745 3.124 -8.075 1.00 72.25 206 ALA A N 1
ATOM 1627 C CA . ALA A 1 206 ? -2.656 4.064 -8.275 1.00 72.25 206 ALA A CA 1
ATOM 1628 C C . ALA A 1 206 ? -1.598 4.030 -7.160 1.00 72.25 206 ALA A C 1
ATOM 1630 O O . ALA A 1 206 ? -0.425 4.223 -7.472 1.00 72.25 206 ALA A O 1
ATOM 1631 N N . TYR A 1 207 ? -1.983 3.800 -5.897 1.00 72.19 207 TYR A N 1
ATOM 1632 C CA . TYR A 1 207 ? -1.072 3.886 -4.741 1.00 72.19 207 TYR A CA 1
ATOM 1633 C C . TYR A 1 207 ? -0.623 2.530 -4.174 1.00 72.19 207 TYR A C 1
ATOM 1635 O O . TYR A 1 207 ? 0.456 2.439 -3.591 1.00 72.19 207 TYR A O 1
ATOM 1643 N N . VAL A 1 208 ? -1.411 1.466 -4.335 1.00 75.31 208 VAL A N 1
ATOM 1644 C CA . VAL A 1 208 ? -1.101 0.123 -3.824 1.00 75.31 208 VAL A CA 1
ATOM 1645 C C . VAL A 1 208 ? -0.457 -0.699 -4.944 1.00 75.31 208 VAL A C 1
ATOM 1647 O O . VAL A 1 208 ? -1.097 -1.510 -5.608 1.00 75.31 208 VAL A O 1
ATOM 1650 N N . VAL A 1 209 ? 0.828 -0.442 -5.193 1.00 70.62 209 VAL A N 1
ATOM 1651 C CA . VAL A 1 209 ? 1.593 -1.065 -6.293 1.00 70.62 209 VAL A CA 1
ATOM 1652 C C . VAL A 1 209 ? 2.340 -2.341 -5.892 1.00 70.62 209 VAL A C 1
ATOM 1654 O O . VAL A 1 209 ? 2.654 -3.155 -6.761 1.00 70.62 209 VAL A O 1
ATOM 1657 N N . ASN A 1 210 ? 2.623 -2.53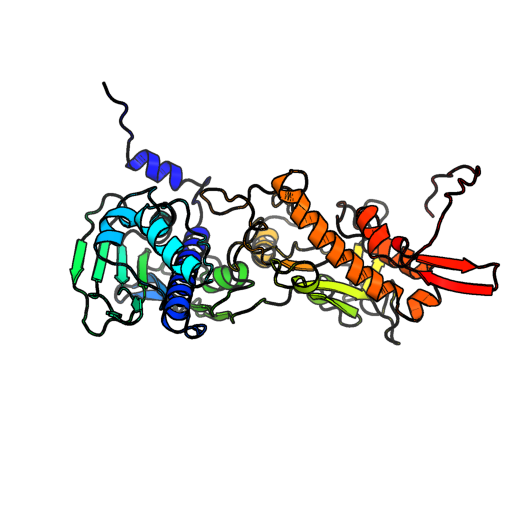5 -4.599 1.00 72.94 210 ASN A N 1
ATOM 1658 C CA . ASN A 1 210 ? 3.325 -3.718 -4.102 1.00 72.94 210 ASN A CA 1
ATOM 1659 C C . ASN A 1 210 ? 2.908 -4.083 -2.670 1.00 72.94 210 ASN A C 1
ATOM 1661 O O . ASN A 1 210 ? 3.637 -3.795 -1.740 1.00 72.94 210 ASN A O 1
ATOM 1665 N N . CYS A 1 211 ? 1.766 -4.717 -2.439 1.00 78.81 211 CYS A N 1
ATOM 1666 C CA . CYS A 1 211 ? 1.300 -4.979 -1.067 1.00 78.81 211 CYS A CA 1
ATOM 1667 C C . CYS A 1 211 ? 1.668 -6.387 -0.567 1.00 78.81 211 CYS A C 1
ATOM 1669 O O . CYS A 1 211 ? 1.691 -7.333 -1.347 1.00 78.81 211 CYS A O 1
ATOM 1671 N N . GLU A 1 212 ? 1.922 -6.582 0.737 1.00 82.56 212 GLU A N 1
ATOM 1672 C CA . GLU A 1 212 ? 2.169 -7.940 1.269 1.00 82.56 212 GLU A CA 1
ATOM 1673 C C . GLU A 1 212 ? 0.891 -8.776 1.417 1.00 82.56 212 GLU A C 1
ATOM 1675 O O . GLU A 1 212 ? 0.952 -10.003 1.501 1.00 82.56 212 GLU A O 1
ATOM 1680 N N . PHE A 1 213 ? -0.266 -8.115 1.451 1.00 89.88 213 PHE A N 1
ATOM 1681 C CA . PHE A 1 213 ? -1.575 -8.736 1.607 1.00 89.88 213 PHE A CA 1
ATOM 1682 C C . PHE A 1 213 ? -2.538 -8.181 0.558 1.00 89.88 213 PHE A C 1
ATOM 1684 O O . PHE A 1 213 ? -2.467 -6.991 0.254 1.00 89.88 213 PHE A O 1
ATOM 1691 N N . PRO A 1 214 ? -3.460 -8.999 0.022 1.00 93.12 214 PRO A N 1
ATOM 1692 C CA . PRO A 1 214 ? -4.397 -8.545 -0.993 1.00 93.12 214 PRO A CA 1
ATOM 1693 C C . PRO A 1 214 ? -5.324 -7.435 -0.479 1.00 93.12 214 PRO A C 1
ATOM 1695 O O . PRO A 1 214 ? -5.802 -7.476 0.662 1.00 93.12 214 PRO A O 1
ATOM 1698 N N . VAL A 1 215 ? -5.631 -6.486 -1.364 1.00 93.81 215 VAL A N 1
ATOM 1699 C CA . VAL A 1 215 ? -6.588 -5.395 -1.140 1.00 93.81 215 VAL A CA 1
ATOM 1700 C C . VAL A 1 215 ? -7.726 -5.519 -2.144 1.00 93.81 215 VAL A C 1
ATOM 1702 O O . VAL A 1 215 ? -7.515 -5.404 -3.350 1.00 93.81 215 VAL A O 1
ATOM 1705 N N . ARG A 1 216 ? -8.948 -5.742 -1.657 1.00 96.75 216 ARG A N 1
ATOM 1706 C CA . ARG A 1 216 ? -10.165 -5.681 -2.475 1.00 96.75 216 ARG A CA 1
ATOM 1707 C C . ARG A 1 216 ? -10.738 -4.269 -2.413 1.00 96.75 216 ARG A C 1
ATOM 1709 O O . ARG A 1 216 ? -10.933 -3.750 -1.319 1.00 96.75 216 ARG A O 1
ATOM 1716 N N . ALA A 1 217 ? -10.996 -3.659 -3.561 1.00 95.81 217 ALA A N 1
ATOM 1717 C CA . ALA A 1 217 ? -11.590 -2.336 -3.696 1.00 95.81 217 ALA A CA 1
ATOM 1718 C C . ALA A 1 217 ? -12.943 -2.449 -4.402 1.00 95.81 217 ALA A C 1
ATOM 1720 O O . ALA A 1 217 ? -13.016 -3.008 -5.493 1.00 95.81 217 ALA A O 1
ATOM 1721 N N . GLU A 1 218 ? -14.006 -1.915 -3.807 1.00 97.56 218 GLU A N 1
ATOM 1722 C CA . GLU A 1 218 ? -15.371 -2.006 -4.331 1.00 97.56 218 GLU A CA 1
ATOM 1723 C C . GLU A 1 218 ? -16.063 -0.645 -4.233 1.00 97.56 218 GLU A C 1
ATOM 1725 O O . GLU A 1 218 ? -16.241 -0.103 -3.148 1.00 97.56 218 GLU A O 1
ATOM 1730 N N . CYS A 1 219 ? -16.489 -0.083 -5.359 1.00 97.06 219 CYS A N 1
ATOM 1731 C CA . CYS A 1 219 ? -17.456 1.006 -5.392 1.00 97.06 219 CYS A CA 1
ATOM 1732 C C . CYS A 1 219 ? -18.804 0.442 -5.845 1.00 97.06 219 CYS A C 1
ATOM 1734 O O . CYS A 1 219 ? -18.927 -0.064 -6.961 1.00 97.06 219 CYS A O 1
ATOM 1736 N N . ASN A 1 220 ? -19.810 0.534 -4.978 1.00 96.56 220 ASN A N 1
ATOM 1737 C CA . ASN A 1 220 ? -21.151 -0.015 -5.186 1.00 96.56 220 ASN A CA 1
ATOM 1738 C C . ASN A 1 220 ? -22.176 1.040 -5.628 1.00 96.56 220 ASN A C 1
ATOM 1740 O O . ASN A 1 220 ? -23.344 0.711 -5.836 1.00 96.56 220 ASN A O 1
ATOM 1744 N N . ILE A 1 221 ? -21.760 2.299 -5.787 1.00 95.19 221 ILE A N 1
ATOM 1745 C CA . ILE A 1 221 ? -22.627 3.377 -6.270 1.00 95.19 221 ILE A CA 1
ATOM 1746 C C . ILE A 1 221 ? -22.883 3.176 -7.767 1.00 95.19 221 ILE A C 1
ATOM 1748 O O . ILE A 1 221 ? -21.941 3.159 -8.552 1.00 95.19 221 ILE A O 1
ATOM 1752 N N . GLU A 1 222 ? -24.151 3.024 -8.158 1.00 93.25 222 GLU A N 1
ATOM 1753 C CA . GLU A 1 222 ? -24.573 2.593 -9.501 1.00 93.25 222 GLU A CA 1
ATOM 1754 C C . GLU A 1 222 ? -23.879 3.352 -10.645 1.00 93.25 222 GLU A C 1
ATOM 1756 O O . GLU A 1 222 ? -23.384 2.727 -11.581 1.00 93.25 222 GLU A O 1
ATOM 1761 N N . GLU A 1 223 ? -23.772 4.680 -10.549 1.00 93.25 223 GLU A N 1
ATOM 1762 C CA . GLU A 1 223 ? -23.213 5.523 -11.614 1.00 93.25 223 GLU A CA 1
ATOM 1763 C C . GLU A 1 223 ? -21.695 5.390 -11.809 1.00 93.25 223 GLU A C 1
ATOM 1765 O O . GLU A 1 223 ? -21.171 5.718 -12.875 1.00 93.25 223 GLU A O 1
ATOM 1770 N N . ILE A 1 224 ? -20.978 4.923 -10.786 1.00 92.94 224 ILE A N 1
ATOM 1771 C CA . ILE A 1 224 ? -19.511 4.810 -10.772 1.00 92.94 224 ILE A CA 1
ATOM 1772 C C . ILE A 1 224 ? -19.044 3.419 -10.328 1.00 92.94 224 ILE A C 1
ATOM 1774 O O . ILE A 1 224 ? -17.897 3.246 -9.920 1.00 92.94 224 ILE A O 1
ATOM 1778 N N . LYS A 1 225 ? -19.929 2.421 -10.438 1.00 95.75 225 LYS A N 1
ATOM 1779 C CA . LYS A 1 225 ? -19.692 1.064 -9.958 1.00 95.75 225 LYS A CA 1
ATOM 1780 C C . LYS A 1 225 ? -18.421 0.482 -10.572 1.00 95.75 225 LYS A C 1
ATOM 1782 O O . LYS A 1 225 ? -18.257 0.456 -11.794 1.00 95.75 225 LYS A O 1
ATOM 1787 N N . GLN A 1 226 ? -17.531 -0.002 -9.716 1.00 94.88 226 GLN A N 1
ATOM 1788 C CA . GLN A 1 226 ? -16.253 -0.579 -10.113 1.00 94.88 226 GLN A CA 1
ATOM 1789 C C . GLN A 1 226 ? -15.747 -1.502 -9.007 1.00 94.88 226 GLN A C 1
ATOM 1791 O O . GLN A 1 226 ? -15.951 -1.224 -7.830 1.00 94.88 226 GLN A O 1
ATOM 1796 N N . GLU A 1 227 ? -15.054 -2.572 -9.374 1.00 96.12 227 GLU A N 1
ATOM 1797 C CA . GLU A 1 227 ? -14.333 -3.413 -8.424 1.00 96.12 227 GLU A CA 1
ATOM 1798 C C . GLU A 1 227 ? -12.936 -3.733 -8.951 1.00 96.12 227 GLU A C 1
ATOM 1800 O O . GLU A 1 227 ? -12.722 -3.813 -10.162 1.00 96.12 227 GLU A O 1
ATOM 1805 N N . GLU A 1 228 ? -11.989 -3.909 -8.037 1.00 92.69 228 GLU A N 1
ATOM 1806 C CA . GLU A 1 228 ? -10.640 -4.363 -8.350 1.00 92.69 228 GLU A CA 1
ATOM 1807 C C . GLU A 1 228 ? -10.072 -5.184 -7.189 1.00 92.69 228 GLU A C 1
ATOM 1809 O O . GLU A 1 228 ? -10.286 -4.873 -6.016 1.00 92.69 228 GLU A O 1
ATOM 1814 N N . LEU A 1 229 ? -9.340 -6.247 -7.519 1.00 93.06 229 LEU A N 1
ATOM 1815 C CA . LEU A 1 229 ? -8.549 -7.008 -6.560 1.00 93.06 229 LEU A CA 1
ATOM 1816 C C . LEU A 1 229 ? -7.071 -6.745 -6.830 1.00 93.06 229 LEU A C 1
ATOM 1818 O O . LEU A 1 229 ? -6.524 -7.193 -7.838 1.00 93.06 229 LEU A O 1
ATOM 1822 N N . ILE A 1 230 ? -6.427 -6.060 -5.895 1.00 87.62 230 ILE A N 1
ATOM 1823 C CA . ILE A 1 230 ? -4.986 -5.855 -5.891 1.00 87.62 230 ILE A CA 1
ATOM 1824 C C . ILE A 1 230 ? -4.378 -7.045 -5.154 1.00 87.62 230 ILE A C 1
ATOM 1826 O O . ILE A 1 230 ? -4.589 -7.225 -3.953 1.00 87.62 230 ILE A O 1
ATOM 1830 N N . ASN A 1 231 ? -3.682 -7.906 -5.891 1.00 87.69 231 ASN A N 1
ATOM 1831 C CA . ASN A 1 231 ? -3.061 -9.100 -5.328 1.00 87.69 231 ASN A CA 1
ATOM 1832 C C . ASN A 1 231 ? -1.824 -8.744 -4.498 1.00 87.69 231 ASN A C 1
ATOM 1834 O O . ASN A 1 231 ? -1.142 -7.761 -4.782 1.00 87.69 231 ASN A O 1
ATOM 1838 N N . ALA A 1 232 ? -1.518 -9.591 -3.513 1.00 85.44 232 ALA A N 1
ATOM 1839 C CA . ALA A 1 232 ? -0.248 -9.513 -2.806 1.00 85.44 232 ALA A CA 1
ATOM 1840 C C . ALA A 1 232 ? 0.933 -9.746 -3.765 1.00 85.44 232 ALA A C 1
ATOM 1842 O O . ALA A 1 232 ? 0.849 -10.569 -4.681 1.00 85.44 232 ALA A O 1
ATOM 1843 N N . GLY A 1 233 ? 2.039 -9.058 -3.507 1.00 77.25 233 GLY A N 1
ATOM 1844 C CA . GLY A 1 233 ? 3.213 -8.990 -4.367 1.00 77.25 233 GLY A CA 1
ATOM 1845 C C . GLY A 1 233 ? 3.272 -7.687 -5.160 1.00 77.25 233 GLY A C 1
ATOM 1846 O O . GLY A 1 233 ? 2.437 -6.795 -5.006 1.00 77.25 233 GLY A O 1
ATOM 1847 N N . TYR A 1 234 ? 4.286 -7.580 -6.016 1.00 69.94 234 TYR A N 1
ATOM 1848 C CA . TYR A 1 234 ? 4.489 -6.407 -6.854 1.00 69.94 234 TYR A CA 1
ATOM 1849 C C . TYR A 1 234 ? 3.682 -6.508 -8.151 1.00 69.94 234 TYR A C 1
ATOM 1851 O O . TYR A 1 234 ? 3.637 -7.553 -8.806 1.00 69.94 234 TYR A O 1
ATOM 1859 N N . SER A 1 235 ? 3.068 -5.398 -8.555 1.00 67.56 235 SER A N 1
ATOM 1860 C CA . SER A 1 235 ? 2.632 -5.224 -9.939 1.00 67.56 235 SER A CA 1
ATOM 1861 C C . SER A 1 235 ? 3.859 -4.978 -10.816 1.00 67.56 235 SER A C 1
ATOM 1863 O O . SER A 1 235 ? 4.750 -4.233 -10.428 1.00 67.56 235 SER A O 1
ATOM 1865 N N . LYS A 1 236 ? 3.958 -5.620 -11.983 1.00 70.38 236 LYS A N 1
ATOM 1866 C CA . LYS A 1 236 ? 5.065 -5.318 -12.898 1.00 70.38 236 LYS A CA 1
ATOM 1867 C C . LYS A 1 236 ? 4.909 -3.882 -13.420 1.00 70.38 236 LYS A C 1
ATOM 1869 O O . LYS A 1 236 ? 3.812 -3.555 -13.889 1.00 70.38 236 LYS A O 1
ATOM 1874 N N . PRO A 1 237 ? 5.955 -3.034 -13.363 1.00 69.81 237 PRO A N 1
ATOM 1875 C CA . PRO A 1 237 ? 5.918 -1.748 -14.042 1.00 69.81 237 PRO A CA 1
ATOM 1876 C C . PRO A 1 237 ? 5.682 -1.971 -15.539 1.00 69.81 237 PRO A C 1
ATOM 1878 O O . PRO A 1 237 ? 6.067 -2.993 -16.101 1.00 69.81 237 PRO A O 1
ATOM 1881 N N . THR A 1 238 ? 5.021 -1.019 -16.187 1.00 69.31 238 THR A N 1
ATOM 1882 C CA . THR A 1 238 ? 4.860 -1.025 -17.647 1.00 69.31 238 THR A CA 1
ATOM 1883 C C . THR A 1 238 ? 5.927 -0.125 -18.237 1.00 69.31 238 THR A C 1
ATOM 1885 O O . THR A 1 238 ? 6.041 1.032 -17.818 1.00 69.31 238 THR A O 1
ATOM 1888 N N . SER A 1 239 ? 6.695 -0.640 -19.197 1.00 69.94 239 SER A N 1
ATOM 1889 C CA . SER A 1 239 ? 7.716 0.168 -19.856 1.00 69.94 239 SER A CA 1
ATOM 1890 C C . SER A 1 239 ? 7.082 1.285 -20.684 1.00 69.94 239 SER A C 1
ATOM 1892 O O . SER A 1 239 ? 5.918 1.213 -21.094 1.00 69.94 239 SER A O 1
ATOM 1894 N N . TYR A 1 240 ? 7.861 2.313 -20.990 1.00 65.88 240 TYR A N 1
ATOM 1895 C CA . TYR A 1 240 ? 7.438 3.385 -21.872 1.00 65.88 240 TYR A CA 1
ATOM 1896 C C . TYR A 1 240 ? 7.019 2.850 -23.253 1.00 65.88 240 TYR A C 1
ATOM 1898 O O . TYR A 1 240 ? 5.923 3.172 -23.715 1.00 65.88 240 TYR A O 1
ATOM 1906 N N . LEU A 1 241 ? 7.801 1.946 -23.857 1.00 70.12 241 LEU A N 1
ATOM 1907 C CA . LEU A 1 241 ? 7.479 1.341 -25.158 1.00 70.12 241 LEU A CA 1
ATOM 1908 C C . LEU A 1 241 ? 6.183 0.518 -25.117 1.00 70.12 241 LEU A C 1
ATOM 1910 O O . LEU A 1 241 ? 5.318 0.669 -25.985 1.00 70.12 241 LEU A O 1
ATOM 1914 N N . GLN A 1 242 ? 5.993 -0.278 -24.063 1.00 73.62 242 GLN A N 1
ATOM 1915 C CA . GLN A 1 242 ? 4.764 -1.046 -23.840 1.00 73.62 242 GLN A CA 1
ATOM 1916 C C . GLN A 1 242 ? 3.555 -0.136 -23.630 1.00 73.62 242 GLN A C 1
ATOM 1918 O O . GLN A 1 242 ? 2.476 -0.414 -24.152 1.00 73.62 242 GLN A O 1
ATOM 1923 N N . SER A 1 243 ? 3.724 0.980 -22.914 1.00 66.19 243 SER A N 1
ATOM 1924 C CA . SER A 1 243 ? 2.652 1.957 -22.688 1.00 66.19 243 SER A CA 1
ATOM 1925 C C . SER A 1 243 ? 2.191 2.636 -23.983 1.00 66.19 243 SER A C 1
ATOM 1927 O O . SER A 1 243 ? 1.033 3.041 -24.099 1.00 66.19 243 SER A O 1
ATOM 1929 N N . LEU A 1 244 ? 3.079 2.710 -24.981 1.00 64.75 244 LEU A N 1
ATOM 1930 C CA . LEU A 1 244 ? 2.770 3.156 -26.335 1.00 64.75 244 LEU A CA 1
ATOM 1931 C C . LEU A 1 244 ? 2.167 2.040 -27.196 1.00 64.75 244 LEU A C 1
ATOM 1933 O O . LEU A 1 244 ? 1.756 2.308 -28.324 1.00 64.75 244 LEU A O 1
ATOM 1937 N N . GLY A 1 245 ? 2.071 0.808 -26.696 1.00 73.06 245 GLY A N 1
ATOM 1938 C CA . GLY A 1 245 ? 1.576 -0.354 -27.431 1.00 73.06 245 GLY A CA 1
ATOM 1939 C C . GLY A 1 245 ? 2.525 -0.838 -28.527 1.00 73.06 245 GLY A C 1
ATOM 1940 O O . GLY A 1 245 ? 2.052 -1.451 -29.483 1.00 73.06 245 GLY A O 1
ATOM 1941 N N . ILE A 1 246 ? 3.820 -0.521 -28.416 1.00 76.88 246 ILE A N 1
ATOM 1942 C CA . ILE A 1 246 ? 4.879 -1.062 -29.274 1.00 76.88 246 ILE A CA 1
ATOM 1943 C C . ILE A 1 246 ? 5.144 -2.498 -28.803 1.00 76.88 246 ILE A C 1
ATOM 1945 O O . ILE A 1 246 ? 5.359 -2.737 -27.615 1.00 76.88 246 ILE A O 1
ATOM 1949 N N . LYS A 1 247 ? 5.056 -3.453 -29.725 1.00 86.75 247 LYS A N 1
ATOM 1950 C CA . LYS A 1 247 ? 5.181 -4.896 -29.497 1.00 86.75 247 LYS A CA 1
ATOM 1951 C C . LYS A 1 247 ? 6.517 -5.452 -29.966 1.00 86.75 247 LYS A C 1
ATOM 1953 O O . LYS A 1 247 ? 6.951 -6.464 -29.425 1.00 86.75 247 LYS A O 1
ATOM 1958 N N . GLN A 1 248 ? 7.148 -4.833 -30.964 1.00 88.94 248 GLN A N 1
ATOM 1959 C CA . GLN A 1 248 ? 8.472 -5.232 -31.448 1.00 88.94 248 GLN A CA 1
ATOM 1960 C C . GLN A 1 248 ? 9.565 -4.731 -30.494 1.00 88.94 248 GLN A C 1
ATOM 1962 O O . GLN A 1 248 ? 10.374 -3.861 -30.822 1.00 88.94 248 GLN A O 1
ATOM 1967 N N . THR A 1 249 ? 9.554 -5.260 -29.272 1.00 88.25 249 THR A N 1
ATOM 1968 C CA . THR A 1 249 ? 10.527 -4.952 -28.228 1.00 88.25 249 THR A CA 1
ATOM 1969 C C . THR A 1 249 ? 11.051 -6.218 -27.570 1.00 88.25 249 THR A C 1
ATOM 1971 O O . THR A 1 249 ? 10.409 -7.270 -27.579 1.00 88.25 249 THR A O 1
ATOM 1974 N N . ILE A 1 250 ? 12.219 -6.098 -26.952 1.00 88.31 250 ILE A N 1
ATOM 1975 C CA . ILE A 1 250 ? 12.684 -7.025 -25.932 1.00 88.31 250 ILE A CA 1
ATOM 1976 C C . ILE A 1 250 ? 12.656 -6.333 -24.575 1.00 88.31 250 ILE A C 1
ATOM 1978 O O . ILE A 1 250 ? 13.109 -5.199 -24.432 1.00 88.31 250 ILE A O 1
ATOM 1982 N N . ASN A 1 251 ? 12.118 -7.038 -23.587 1.00 87.94 251 ASN A N 1
ATOM 1983 C CA . ASN A 1 251 ? 12.076 -6.616 -22.197 1.00 87.94 251 ASN A CA 1
ATOM 1984 C C . ASN A 1 251 ? 13.179 -7.345 -21.422 1.00 87.94 251 ASN A C 1
ATOM 1986 O O . ASN A 1 251 ? 13.299 -8.570 -21.506 1.00 87.94 251 ASN A O 1
ATOM 1990 N N . ILE A 1 252 ? 13.990 -6.589 -20.688 1.00 87.94 252 ILE A N 1
ATOM 1991 C CA . ILE A 1 252 ? 15.010 -7.122 -19.787 1.00 87.94 252 ILE A CA 1
ATOM 1992 C C . ILE A 1 252 ? 14.631 -6.722 -18.366 1.00 87.94 252 ILE A C 1
ATOM 1994 O O . ILE A 1 252 ? 14.468 -5.538 -18.073 1.00 87.94 252 ILE A O 1
ATOM 1998 N N . GLU A 1 253 ? 14.501 -7.716 -17.490 1.00 89.88 253 GLU A N 1
ATOM 1999 C CA . GLU A 1 253 ? 14.128 -7.536 -16.087 1.00 89.88 253 GLU A CA 1
ATOM 2000 C C . GLU A 1 253 ? 15.326 -7.799 -15.164 1.00 89.88 253 GLU A C 1
ATOM 2002 O O . GLU A 1 253 ? 16.122 -8.712 -15.393 1.00 89.88 253 GLU A O 1
ATOM 2007 N N . GLN A 1 254 ? 15.418 -7.030 -14.083 1.00 89.44 254 GLN A N 1
ATOM 2008 C CA . GLN A 1 254 ? 16.335 -7.238 -12.973 1.00 89.44 254 GLN A CA 1
ATOM 2009 C C . GLN A 1 254 ? 15.551 -7.293 -11.664 1.00 89.44 254 GLN A C 1
ATOM 2011 O O . GLN A 1 254 ? 14.975 -6.298 -11.221 1.00 89.44 254 GLN A O 1
ATOM 2016 N N . ASP A 1 255 ? 15.572 -8.462 -11.025 1.00 89.88 255 ASP A N 1
ATOM 2017 C CA . ASP A 1 255 ? 15.059 -8.660 -9.669 1.00 89.88 255 ASP A CA 1
ATOM 2018 C C . ASP A 1 255 ? 15.925 -7.875 -8.674 1.00 89.88 255 ASP A C 1
ATOM 2020 O O . ASP A 1 255 ? 17.144 -8.067 -8.593 1.00 89.88 255 ASP A O 1
ATOM 2024 N N . LEU A 1 256 ? 15.300 -6.968 -7.929 1.00 86.69 256 LEU A N 1
ATOM 2025 C CA . LEU A 1 256 ? 15.994 -6.096 -6.989 1.00 86.69 256 LEU A CA 1
ATOM 2026 C C . LEU A 1 256 ? 16.440 -6.829 -5.717 1.00 86.69 256 LEU A C 1
ATOM 2028 O O . LEU A 1 256 ? 17.405 -6.399 -5.081 1.00 86.69 256 LEU A O 1
ATOM 2032 N N . ASN A 1 257 ? 15.833 -7.973 -5.396 1.00 88.69 257 ASN A N 1
ATOM 2033 C CA . ASN A 1 257 ? 16.258 -8.818 -4.279 1.00 88.69 257 ASN A CA 1
ATOM 2034 C C . ASN A 1 257 ? 17.671 -9.379 -4.497 1.00 88.69 257 ASN A C 1
ATOM 2036 O O . ASN A 1 257 ? 18.457 -9.515 -3.560 1.00 88.69 257 ASN A O 1
ATOM 2040 N N . GLN A 1 258 ? 18.044 -9.610 -5.760 1.00 91.31 258 GLN A N 1
ATOM 2041 C CA . GLN A 1 258 ? 19.393 -10.041 -6.141 1.00 91.31 258 GLN A CA 1
ATOM 2042 C C . GLN A 1 258 ? 20.451 -8.940 -5.980 1.00 91.31 258 GLN A C 1
ATOM 2044 O O . GLN A 1 258 ? 21.648 -9.236 -6.001 1.00 91.31 258 GLN A O 1
ATOM 2049 N N . ILE A 1 259 ? 20.022 -7.681 -5.857 1.00 89.56 259 ILE A N 1
ATOM 2050 C CA . ILE A 1 259 ? 20.902 -6.538 -5.606 1.00 89.56 259 ILE A CA 1
ATOM 2051 C C . ILE A 1 259 ? 21.116 -6.367 -4.106 1.00 89.56 259 ILE A C 1
ATOM 2053 O O . ILE A 1 259 ? 22.252 -6.219 -3.660 1.00 89.56 259 ILE A O 1
ATOM 2057 N N . HIS A 1 260 ? 20.040 -6.409 -3.316 1.00 89.00 260 HIS A N 1
ATOM 2058 C CA . HIS A 1 260 ? 20.124 -6.272 -1.867 1.00 89.00 260 HIS A CA 1
ATOM 2059 C C . HIS A 1 260 ? 18.958 -6.993 -1.163 1.00 89.00 260 HIS A C 1
ATOM 2061 O O . HIS A 1 260 ? 17.810 -6.796 -1.548 1.00 89.00 260 HIS A O 1
ATOM 2067 N N . PRO A 1 261 ? 19.186 -7.736 -0.059 1.00 85.56 261 PRO A N 1
ATOM 2068 C CA . PRO A 1 261 ? 18.144 -8.541 0.601 1.00 85.56 261 PRO A CA 1
ATOM 2069 C C . PRO A 1 261 ? 17.003 -7.728 1.240 1.00 85.56 261 PRO A C 1
ATOM 2071 O O . PRO A 1 261 ? 15.936 -8.265 1.528 1.00 85.56 261 PRO A O 1
ATOM 2074 N N . LEU A 1 262 ? 17.230 -6.436 1.503 1.00 81.81 262 LEU A N 1
ATOM 2075 C CA . LEU A 1 262 ? 16.210 -5.493 1.998 1.00 81.81 262 LEU A CA 1
ATOM 2076 C C . LEU A 1 262 ? 15.506 -4.701 0.885 1.00 81.81 262 LEU A C 1
ATOM 2078 O O . LEU A 1 262 ? 14.745 -3.781 1.188 1.00 81.81 262 LEU A O 1
ATOM 2082 N N . LEU A 1 263 ? 15.803 -5.012 -0.375 1.00 81.50 263 LEU A N 1
ATOM 2083 C CA . LEU A 1 263 ? 15.190 -4.406 -1.545 1.00 81.50 263 LEU A CA 1
ATOM 2084 C C . LEU A 1 263 ? 14.368 -5.480 -2.255 1.00 81.50 263 LEU A C 1
ATOM 2086 O O . LEU A 1 263 ? 14.883 -6.534 -2.601 1.00 81.50 263 LEU A O 1
ATOM 2090 N N . ASP A 1 264 ? 13.080 -5.238 -2.436 1.00 79.50 264 ASP A N 1
ATOM 2091 C CA . ASP A 1 264 ? 12.162 -6.181 -3.077 1.00 79.50 264 ASP A CA 1
ATOM 2092 C C . ASP A 1 264 ? 11.535 -5.524 -4.317 1.00 79.50 264 ASP A C 1
ATOM 2094 O O . ASP A 1 264 ? 11.449 -4.301 -4.384 1.00 79.50 264 ASP A O 1
ATOM 2098 N N . GLY A 1 265 ? 11.116 -6.296 -5.316 1.00 80.44 265 GLY A N 1
ATOM 2099 C CA . GLY A 1 265 ? 10.567 -5.777 -6.576 1.00 80.44 265 GLY A CA 1
ATOM 2100 C C . GLY A 1 265 ? 11.490 -5.930 -7.790 1.00 80.44 265 GLY A C 1
ATOM 2101 O O . GLY A 1 265 ? 12.371 -6.786 -7.813 1.00 80.44 265 GLY A O 1
ATOM 2102 N N . VAL A 1 266 ? 11.249 -5.142 -8.839 1.00 81.69 266 VAL A N 1
ATOM 2103 C CA . VAL A 1 266 ? 11.835 -5.360 -10.172 1.00 81.69 266 VAL A CA 1
ATOM 21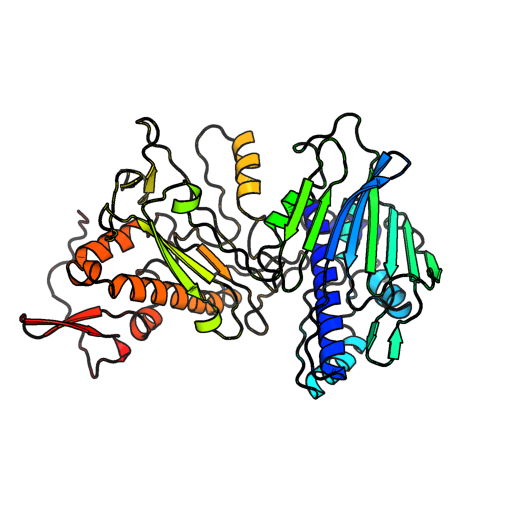04 C C . VAL A 1 266 ? 12.158 -4.043 -10.870 1.00 81.69 266 VAL A C 1
ATOM 2106 O O . VAL A 1 266 ? 11.397 -3.081 -10.779 1.00 81.69 266 VAL A O 1
ATOM 2109 N N . MET A 1 267 ? 13.269 -4.021 -11.601 1.00 82.94 267 MET A N 1
ATOM 2110 C CA . MET A 1 267 ? 13.593 -3.006 -12.600 1.00 82.94 267 MET A CA 1
ATOM 2111 C C . MET A 1 267 ? 13.476 -3.612 -13.993 1.00 82.94 267 MET A C 1
ATOM 2113 O O . MET A 1 267 ? 13.931 -4.727 -14.218 1.00 82.94 267 MET A O 1
ATOM 2117 N N . ILE A 1 268 ? 12.870 -2.888 -14.923 1.00 79.69 268 ILE A N 1
ATOM 2118 C CA . ILE A 1 268 ? 12.699 -3.298 -16.309 1.00 79.69 268 ILE A CA 1
ATOM 2119 C C . ILE A 1 268 ? 13.263 -2.239 -17.247 1.00 79.69 268 ILE A C 1
ATOM 2121 O O . ILE A 1 268 ? 13.173 -1.039 -16.977 1.00 79.69 268 ILE A O 1
ATOM 2125 N N . ALA A 1 269 ? 13.789 -2.692 -18.375 1.00 80.06 269 ALA A N 1
ATOM 2126 C CA . ALA A 1 269 ? 14.111 -1.849 -19.513 1.00 80.06 269 ALA A CA 1
ATOM 2127 C C . ALA A 1 269 ? 13.645 -2.532 -20.795 1.00 80.06 269 ALA A C 1
ATOM 2129 O O . ALA A 1 269 ? 13.836 -3.739 -20.967 1.00 80.06 269 ALA A O 1
ATOM 2130 N N . ASP A 1 270 ? 13.065 -1.742 -21.693 1.00 80.69 270 ASP A N 1
ATOM 2131 C CA . ASP A 1 270 ? 12.640 -2.216 -23.002 1.00 80.69 270 ASP A CA 1
ATOM 2132 C C . ASP A 1 270 ? 13.506 -1.619 -24.101 1.00 80.69 270 ASP A C 1
ATOM 2134 O O . ASP A 1 270 ? 13.833 -0.430 -24.098 1.00 80.69 270 ASP A O 1
ATOM 2138 N N . PHE A 1 271 ? 13.824 -2.454 -25.081 1.00 82.69 271 PHE A N 1
ATOM 2139 C CA . PHE A 1 271 ? 14.617 -2.093 -26.245 1.00 82.69 271 PHE A CA 1
ATOM 2140 C C . PHE A 1 271 ? 13.850 -2.477 -27.503 1.00 82.69 271 PHE A C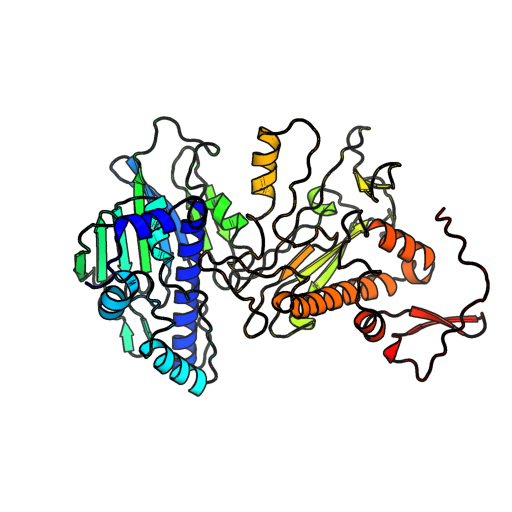 1
ATOM 2142 O O . PHE A 1 271 ? 13.185 -3.512 -27.520 1.00 82.69 271 PHE A O 1
ATOM 2149 N N . LEU A 1 272 ? 13.925 -1.660 -28.554 1.00 82.88 272 LEU A N 1
ATOM 2150 C CA . LEU A 1 272 ? 13.364 -2.043 -29.848 1.00 82.88 272 LEU A CA 1
ATOM 2151 C C . LEU A 1 272 ? 14.152 -3.232 -30.404 1.00 82.88 272 LEU A C 1
ATOM 2153 O O . LEU A 1 272 ? 15.360 -3.344 -30.179 1.00 82.88 272 LEU A O 1
ATOM 2157 N N .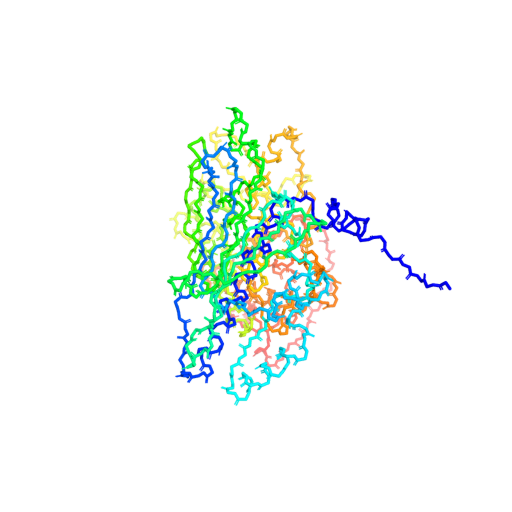 VAL A 1 273 ? 13.452 -4.107 -31.118 1.00 88.44 273 VAL A N 1
ATOM 2158 C CA . VAL A 1 273 ? 14.072 -5.176 -31.902 1.00 88.44 273 VAL A CA 1
ATOM 2159 C C . VAL A 1 273 ? 13.574 -5.155 -33.340 1.00 88.44 273 VAL A C 1
ATOM 2161 O O . VAL A 1 273 ? 12.470 -4.669 -33.618 1.00 88.44 273 VAL A O 1
ATOM 2164 N N . ASP A 1 274 ? 14.406 -5.661 -34.242 1.00 88.38 274 ASP A N 1
ATOM 2165 C CA . ASP A 1 274 ? 14.074 -5.860 -35.647 1.00 88.38 274 ASP A CA 1
ATOM 2166 C C . ASP A 1 274 ? 13.192 -7.112 -35.855 1.00 88.38 274 ASP A C 1
ATOM 2168 O O . ASP A 1 274 ? 12.754 -7.774 -34.909 1.00 88.38 274 ASP A O 1
ATOM 2172 N N . GLU A 1 275 ? 12.921 -7.455 -37.115 1.00 87.56 275 GLU A N 1
ATOM 2173 C CA . GLU A 1 275 ? 12.147 -8.648 -37.488 1.00 87.56 275 GLU A CA 1
ATOM 2174 C C . GLU A 1 275 ? 12.789 -9.979 -37.053 1.00 87.56 275 GLU A C 1
ATOM 2176 O O . GLU A 1 275 ? 12.088 -10.984 -36.912 1.00 87.56 275 GLU A O 1
ATOM 2181 N N . ASN A 1 276 ? 14.100 -9.986 -36.801 1.00 87.62 276 ASN A N 1
ATOM 2182 C CA . ASN A 1 276 ? 14.863 -11.148 -36.353 1.00 87.62 276 ASN A CA 1
ATOM 2183 C C . ASN A 1 276 ? 14.969 -11.224 -34.821 1.00 87.62 276 ASN A C 1
ATOM 2185 O O . ASN A 1 276 ? 15.487 -12.210 -34.290 1.00 87.62 276 ASN A O 1
ATOM 2189 N N . GLY A 1 277 ? 14.467 -10.215 -34.101 1.00 86.31 277 GLY A N 1
ATOM 2190 C CA . GLY A 1 277 ? 14.596 -10.105 -32.650 1.00 86.31 277 GLY A CA 1
ATOM 2191 C C . GLY A 1 277 ? 15.961 -9.580 -32.190 1.00 86.31 277 GLY A C 1
ATOM 2192 O O . GLY A 1 277 ? 16.269 -9.679 -30.998 1.00 86.31 277 GLY A O 1
ATOM 2193 N N . GLU A 1 278 ? 16.776 -9.046 -33.103 1.00 87.19 278 GLU A N 1
ATOM 2194 C CA . GLU A 1 278 ? 18.034 -8.377 -32.776 1.00 87.19 278 GLU A CA 1
ATOM 2195 C C . GLU A 1 278 ? 17.745 -6.935 -32.346 1.00 87.19 278 GLU A C 1
ATOM 2197 O O . GLU A 1 278 ? 16.847 -6.283 -32.879 1.00 87.19 278 GLU A O 1
ATOM 2202 N N . LEU A 1 279 ? 18.486 -6.433 -31.354 1.00 85.31 279 LEU A N 1
ATOM 2203 C CA . LEU A 1 279 ? 18.336 -5.057 -30.871 1.00 85.31 279 LEU A CA 1
ATOM 2204 C C . LEU A 1 279 ? 18.407 -4.059 -32.028 1.00 85.31 279 LEU A C 1
ATOM 2206 O O . LEU A 1 279 ? 19.293 -4.179 -32.876 1.00 85.31 279 LEU A O 1
ATOM 2210 N N . CYS A 1 280 ? 17.525 -3.053 -32.025 1.00 80.12 280 CYS A N 1
ATOM 2211 C CA . CYS A 1 280 ? 17.517 -2.012 -33.042 1.00 80.12 280 CYS A CA 1
ATOM 2212 C C . CYS A 1 280 ? 17.281 -0.575 -32.521 1.00 80.12 280 CYS A C 1
ATOM 2214 O O . CYS A 1 280 ? 16.826 -0.362 -31.397 1.00 80.12 280 CYS A O 1
ATOM 2216 N N . LEU A 1 281 ? 17.605 0.436 -33.339 1.00 73.38 281 LEU A N 1
ATOM 2217 C CA . LEU A 1 281 ? 17.253 1.848 -33.110 1.00 73.38 281 LEU A CA 1
ATOM 2218 C C . LEU A 1 281 ? 15.889 2.214 -33.709 1.00 73.38 281 LEU A C 1
ATOM 2220 O O . LEU A 1 281 ? 15.270 3.192 -33.286 1.00 73.38 281 LEU A O 1
ATOM 2224 N N . ASP A 1 282 ? 15.422 1.438 -34.679 1.00 78.19 282 ASP A N 1
ATOM 2225 C CA . ASP A 1 282 ? 14.152 1.629 -35.354 1.00 78.19 282 ASP A CA 1
ATOM 2226 C C . ASP A 1 282 ? 13.603 0.314 -35.908 1.00 78.19 282 ASP A C 1
ATOM 2228 O O . ASP A 1 282 ? 14.347 -0.599 -36.264 1.00 78.19 282 ASP A O 1
ATOM 2232 N N . ASN A 1 283 ? 12.280 0.227 -35.962 1.00 84.38 283 ASN A N 1
ATOM 2233 C CA . ASN A 1 283 ? 11.535 -0.846 -36.600 1.00 84.38 283 ASN A CA 1
ATOM 2234 C C . ASN A 1 283 ? 10.265 -0.294 -37.277 1.00 84.38 283 ASN A C 1
ATOM 2236 O O . ASN A 1 283 ? 10.095 0.919 -37.495 1.00 84.38 283 ASN A O 1
ATOM 2240 N N . ASP A 1 284 ? 9.361 -1.192 -37.659 1.00 84.25 284 ASP A N 1
ATOM 2241 C CA . ASP A 1 284 ? 8.125 -0.829 -38.352 1.00 84.25 284 ASP A CA 1
ATOM 2242 C C . ASP A 1 284 ? 7.145 -0.060 -37.459 1.00 84.25 284 ASP A C 1
ATOM 2244 O O . ASP A 1 284 ? 6.310 0.695 -37.963 1.00 84.25 284 ASP A O 1
ATOM 2248 N N . GLU A 1 285 ? 7.266 -0.192 -36.139 1.00 79.00 285 GLU A N 1
ATOM 2249 C CA . GLU A 1 285 ? 6.361 0.418 -35.168 1.00 79.00 285 GLU A CA 1
ATOM 2250 C C . GLU A 1 285 ? 6.889 1.754 -34.625 1.00 79.00 285 GLU A C 1
ATOM 2252 O O . GLU A 1 285 ? 6.105 2.686 -34.398 1.00 79.00 285 GLU A O 1
ATOM 2257 N N . ALA A 1 286 ? 8.205 1.868 -34.420 1.00 74.50 286 ALA A N 1
ATOM 2258 C CA . ALA A 1 286 ? 8.814 3.026 -33.781 1.00 74.50 286 ALA A CA 1
ATOM 2259 C C . ALA A 1 286 ? 10.282 3.257 -34.168 1.00 74.50 286 ALA A C 1
ATOM 2261 O O . ALA A 1 286 ? 10.966 2.352 -34.632 1.00 74.50 286 ALA A O 1
ATOM 2262 N N . ALA A 1 287 ? 10.772 4.480 -33.957 1.00 71.00 287 ALA A N 1
ATOM 2263 C CA . ALA A 1 287 ? 12.165 4.850 -34.202 1.00 71.00 287 ALA A CA 1
ATOM 2264 C C . ALA A 1 287 ? 12.677 5.863 -33.172 1.00 71.00 287 ALA A C 1
ATOM 2266 O O . ALA A 1 287 ? 11.993 6.850 -32.872 1.00 71.00 287 ALA A O 1
ATOM 2267 N N . TRP A 1 288 ? 13.896 5.649 -32.672 1.00 64.69 288 TRP A N 1
ATOM 2268 C CA . TRP A 1 288 ? 14.632 6.635 -31.882 1.00 64.69 288 TRP A CA 1
ATOM 2269 C C . TRP A 1 288 ? 15.182 7.738 -32.786 1.00 64.69 288 TRP A C 1
ATOM 2271 O O . TRP A 1 288 ? 15.814 7.471 -33.807 1.00 64.69 288 TRP A O 1
ATOM 2281 N N . PHE A 1 289 ? 14.973 8.998 -32.411 1.00 57.09 289 PHE A N 1
ATOM 2282 C CA . PHE A 1 289 ? 15.429 10.142 -33.193 1.00 57.09 289 PHE A CA 1
ATOM 2283 C C . PHE A 1 289 ? 15.858 11.318 -32.311 1.00 57.09 289 PHE A C 1
ATOM 2285 O O . PHE A 1 289 ? 15.362 11.510 -31.204 1.00 57.09 289 PHE A O 1
ATOM 2292 N N . LYS A 1 290 ? 16.777 12.145 -32.822 1.00 50.12 290 LYS A N 1
ATOM 2293 C CA . LYS A 1 290 ? 17.255 13.355 -32.143 1.00 50.12 290 LYS A CA 1
ATOM 2294 C C . LYS A 1 290 ? 16.738 14.622 -32.845 1.00 50.12 290 LYS A C 1
ATOM 2296 O O . LYS A 1 290 ? 17.318 15.025 -33.857 1.00 50.12 290 LYS A O 1
ATOM 2301 N N . PRO A 1 291 ? 15.679 15.282 -32.350 1.00 50.12 291 PRO A N 1
ATOM 2302 C CA . PRO A 1 291 ? 15.254 16.587 -32.858 1.00 50.12 291 PRO A CA 1
ATOM 2303 C C . PRO A 1 291 ? 16.314 17.679 -32.640 1.00 50.12 291 PRO A C 1
ATOM 2305 O O . PRO A 1 291 ? 17.109 17.639 -31.705 1.00 50.12 291 PRO A O 1
ATOM 2308 N N . ARG A 1 292 ? 16.305 18.715 -33.494 1.00 40.44 292 ARG A N 1
ATOM 2309 C CA . ARG A 1 292 ? 17.292 19.819 -33.461 1.00 40.44 292 ARG A CA 1
ATOM 2310 C C . ARG A 1 292 ? 17.292 20.623 -32.159 1.00 40.44 292 ARG A C 1
ATOM 2312 O O . ARG A 1 292 ? 18.304 21.234 -31.829 1.00 40.44 292 ARG A O 1
ATOM 2319 N N . THR A 1 293 ? 16.160 20.669 -31.467 1.00 38.25 293 THR A N 1
ATOM 2320 C CA . THR A 1 293 ? 15.948 21.504 -30.282 1.00 38.25 293 THR A CA 1
ATOM 2321 C C . THR A 1 293 ? 15.713 20.695 -29.018 1.00 38.25 293 THR A C 1
ATOM 2323 O O . THR A 1 293 ? 15.511 21.330 -27.986 1.00 38.25 293 THR A O 1
ATOM 2326 N N . GLU A 1 294 ? 15.740 19.353 -29.058 1.00 44.50 294 GLU A N 1
ATOM 2327 C CA . GLU A 1 294 ? 15.453 18.493 -27.895 1.00 44.50 294 GLU A CA 1
ATOM 2328 C C . GLU A 1 294 ? 16.429 17.326 -27.685 1.00 44.50 294 GLU A C 1
ATOM 2330 O O . GLU A 1 294 ? 17.414 17.194 -28.410 1.00 44.50 294 GLU A O 1
ATOM 2335 N N . GLY A 1 295 ? 16.224 16.559 -26.605 1.00 44.84 295 GLY A N 1
ATOM 2336 C CA . GLY A 1 295 ? 16.961 15.314 -26.359 1.00 44.84 295 GLY A CA 1
ATOM 2337 C C . GLY A 1 295 ? 16.493 14.202 -27.293 1.00 44.84 295 GLY A C 1
ATOM 2338 O O . GLY A 1 295 ? 15.646 14.439 -28.146 1.00 44.84 295 GLY A O 1
ATOM 2339 N N . ILE A 1 296 ? 17.066 13.004 -27.170 1.00 46.97 296 ILE A N 1
ATOM 2340 C CA . ILE A 1 296 ? 16.657 11.865 -28.002 1.00 46.97 296 ILE A CA 1
ATOM 2341 C C . ILE A 1 296 ? 15.247 11.419 -27.587 1.00 46.97 296 ILE A C 1
ATOM 2343 O O . ILE A 1 296 ? 14.952 11.298 -26.400 1.00 46.97 296 ILE A O 1
ATOM 2347 N N . CYS A 1 297 ? 14.369 11.231 -28.569 1.00 49.44 297 CYS A N 1
ATOM 2348 C CA . CYS A 1 297 ? 12.956 10.907 -28.398 1.00 49.44 297 CYS A CA 1
ATOM 2349 C C . CYS A 1 297 ? 12.583 9.686 -29.242 1.00 49.44 297 CYS A C 1
ATOM 2351 O O . CYS A 1 297 ? 13.235 9.402 -30.245 1.00 49.44 297 CYS A O 1
ATOM 2353 N N . ILE A 1 298 ? 11.501 8.995 -28.875 1.00 55.62 298 ILE A N 1
ATOM 2354 C CA . ILE A 1 298 ? 10.914 7.958 -29.725 1.00 55.62 298 ILE A CA 1
ATOM 2355 C C . ILE A 1 298 ? 9.743 8.522 -30.530 1.00 55.62 298 ILE A C 1
ATOM 2357 O O . ILE A 1 298 ? 8.885 9.225 -29.995 1.00 55.62 298 ILE A O 1
ATOM 2361 N N . THR A 1 299 ? 9.691 8.187 -31.814 1.00 58.34 299 THR A N 1
ATOM 2362 C CA . THR A 1 299 ? 8.511 8.393 -32.659 1.00 58.34 299 THR A CA 1
ATOM 2363 C C . THR A 1 299 ? 7.767 7.074 -32.788 1.00 58.34 299 THR A C 1
ATOM 2365 O O . THR A 1 299 ? 8.369 6.051 -33.109 1.00 58.34 299 THR A O 1
ATOM 2368 N N . LYS A 1 300 ? 6.457 7.079 -32.526 1.00 60.12 300 LYS A N 1
ATOM 2369 C CA . LYS A 1 300 ? 5.576 5.960 -32.877 1.00 60.12 300 LYS A CA 1
ATOM 2370 C C . LYS A 1 300 ? 4.937 6.267 -34.225 1.00 60.12 300 LYS A C 1
ATOM 2372 O O . LYS A 1 300 ? 4.254 7.283 -34.344 1.00 60.12 300 LYS A O 1
ATOM 2377 N N . LYS A 1 301 ? 5.083 5.376 -35.206 1.00 58.78 301 LYS A N 1
ATOM 2378 C CA . LYS A 1 301 ? 4.423 5.520 -36.510 1.00 58.78 301 LYS A CA 1
ATOM 2379 C C . LYS A 1 301 ? 2.919 5.255 -36.337 1.00 58.78 301 LYS A C 1
ATOM 2381 O O . LYS A 1 301 ? 2.493 4.109 -36.220 1.00 58.78 301 LYS A O 1
ATOM 2386 N N . VAL A 1 302 ? 2.089 6.303 -36.288 1.00 51.91 302 VAL A N 1
ATOM 2387 C CA . VAL A 1 302 ? 0.617 6.180 -36.218 1.00 51.91 302 VAL A CA 1
ATOM 2388 C C . VAL A 1 302 ? -0.008 6.934 -37.385 1.00 51.91 302 VAL A C 1
ATOM 2390 O O . VAL A 1 302 ? 0.058 8.154 -37.419 1.00 51.91 302 VAL A O 1
ATOM 2393 N N . ASN A 1 303 ? -0.638 6.228 -38.332 1.00 41.44 303 ASN A N 1
ATOM 2394 C CA . ASN A 1 303 ? -1.356 6.838 -39.468 1.00 41.44 303 ASN A CA 1
ATOM 2395 C C . ASN A 1 303 ? -0.564 7.950 -40.196 1.00 41.44 303 ASN A C 1
ATOM 2397 O O . ASN A 1 303 ? -1.148 8.950 -40.602 1.00 41.44 303 ASN A O 1
ATOM 2401 N N . SER A 1 304 ? 0.756 7.780 -40.347 1.00 43.06 304 SER A N 1
ATOM 2402 C CA . SER A 1 304 ? 1.657 8.751 -40.996 1.00 43.06 304 SER A CA 1
ATOM 2403 C C . SER A 1 304 ? 1.874 10.085 -40.252 1.00 43.06 304 SER A C 1
ATOM 2405 O O . SER A 1 304 ? 2.408 11.014 -40.853 1.00 43.06 304 SER A O 1
ATOM 2407 N N . GLU A 1 305 ? 1.521 10.181 -38.964 1.00 35.72 305 GLU A N 1
ATOM 2408 C CA . GLU A 1 305 ? 1.807 11.338 -38.099 1.00 35.72 305 GLU A CA 1
ATOM 2409 C C . GLU A 1 305 ? 2.721 10.961 -36.918 1.00 35.72 305 GLU A C 1
ATOM 2411 O O . GLU A 1 305 ? 2.499 9.951 -36.241 1.00 35.72 305 GLU A O 1
ATOM 2416 N N . ASP A 1 306 ? 3.713 11.810 -36.630 1.00 42.00 306 ASP A N 1
ATOM 2417 C CA . ASP A 1 306 ? 4.603 11.668 -35.474 1.00 42.00 306 ASP A CA 1
ATOM 2418 C C . ASP A 1 306 ? 3.936 12.238 -34.215 1.00 42.00 306 ASP A C 1
ATOM 2420 O O . ASP A 1 306 ? 3.629 13.432 -34.135 1.00 42.00 306 ASP A O 1
ATOM 2424 N N . LYS A 1 307 ? 3.721 11.391 -33.202 1.00 39.19 307 LYS A N 1
ATOM 2425 C CA . LYS A 1 307 ? 3.230 11.816 -31.881 1.00 39.19 307 LYS A CA 1
ATOM 2426 C C . LYS A 1 307 ? 4.305 11.668 -30.814 1.00 39.19 307 LYS A C 1
ATOM 2428 O O . LYS A 1 307 ? 4.965 10.635 -30.728 1.00 39.19 307 LYS A O 1
ATOM 2433 N N . TRP A 1 308 ? 4.410 12.703 -29.987 1.00 39.66 308 TRP A N 1
ATOM 2434 C CA . TRP A 1 308 ? 5.363 12.830 -28.890 1.00 39.66 308 TRP A CA 1
ATOM 2435 C C . TRP A 1 308 ? 4.735 12.376 -27.579 1.00 39.66 308 TRP A C 1
ATOM 2437 O O . TRP A 1 308 ? 3.590 12.728 -27.289 1.00 39.66 308 TRP A O 1
ATOM 2447 N N . TYR A 1 309 ? 5.494 11.640 -26.774 1.00 38.97 309 TYR A N 1
ATOM 2448 C CA . TYR A 1 309 ? 5.069 11.215 -25.445 1.00 38.97 309 TYR A CA 1
ATOM 2449 C C . TYR A 1 309 ? 6.219 11.441 -24.448 1.00 38.97 309 TYR A C 1
ATOM 2451 O O . TYR A 1 309 ? 7.392 11.352 -24.807 1.00 38.97 309 TYR A O 1
ATOM 2459 N N . GLY A 1 310 ? 5.884 11.821 -23.214 1.00 35.38 310 GLY A N 1
ATOM 2460 C CA . GLY A 1 310 ? 6.840 11.965 -22.112 1.00 35.38 310 GLY A CA 1
ATOM 2461 C C . GLY A 1 310 ? 6.915 10.684 -21.283 1.00 35.38 310 GLY A C 1
ATOM 2462 O O . GLY A 1 310 ? 5.925 9.955 -21.181 1.00 35.38 310 GLY A O 1
ATOM 2463 N N . ALA A 1 311 ? 8.081 10.406 -20.702 1.00 37.59 311 ALA A N 1
ATOM 2464 C CA . ALA A 1 311 ? 8.277 9.270 -19.809 1.00 37.59 311 ALA A CA 1
ATOM 2465 C C . ALA A 1 311 ? 7.523 9.472 -18.481 1.00 37.59 311 ALA A C 1
ATOM 2467 O O . ALA A 1 311 ? 7.428 10.580 -17.957 1.00 37.59 311 ALA A O 1
ATOM 2468 N N . ILE A 1 312 ? 6.964 8.380 -17.958 1.00 40.03 312 ILE A N 1
ATOM 2469 C CA . ILE A 1 312 ? 6.216 8.346 -16.699 1.00 40.03 312 ILE A CA 1
ATOM 2470 C C . ILE A 1 312 ? 7.138 7.732 -15.646 1.00 40.03 312 ILE A C 1
ATOM 2472 O O . ILE A 1 312 ? 7.561 6.584 -15.807 1.00 40.03 312 ILE A O 1
ATOM 2476 N N . SER A 1 313 ? 7.431 8.481 -14.581 1.00 43.81 313 SER A N 1
ATOM 2477 C CA . SER A 1 313 ? 8.139 7.959 -13.408 1.00 43.81 313 SER A CA 1
ATOM 2478 C C . SER A 1 313 ? 7.332 6.792 -12.822 1.00 43.81 313 SER A C 1
ATOM 2480 O O . SER A 1 313 ? 6.164 6.946 -12.458 1.00 43.81 313 SER A O 1
ATOM 2482 N N . GLN A 1 314 ? 7.912 5.590 -12.818 1.00 48.56 314 GLN A N 1
ATOM 2483 C CA . GLN A 1 314 ? 7.327 4.409 -12.176 1.00 48.56 314 GLN A CA 1
ATOM 2484 C C . GLN A 1 314 ? 8.081 4.212 -10.858 1.00 48.56 314 GLN A C 1
ATOM 2486 O O . GLN A 1 314 ? 9.307 4.184 -10.836 1.00 48.56 314 GLN A O 1
ATOM 2491 N N . GLN A 1 315 ? 7.321 4.212 -9.768 1.00 55.75 315 GLN A N 1
ATOM 2492 C CA . GLN A 1 315 ? 7.737 4.699 -8.455 1.00 55.75 315 GLN A CA 1
ATOM 2493 C C . GLN A 1 315 ? 8.419 3.647 -7.564 1.00 55.75 315 GLN A C 1
ATOM 2495 O O . GLN A 1 315 ? 8.204 2.444 -7.697 1.00 55.75 315 GLN A O 1
ATOM 2500 N N . ILE A 1 316 ? 9.151 4.116 -6.550 1.00 53.47 316 ILE A N 1
ATOM 2501 C CA . ILE A 1 316 ? 9.573 3.301 -5.400 1.00 53.47 316 ILE A CA 1
ATOM 2502 C C . ILE A 1 316 ? 8.414 3.222 -4.410 1.00 53.47 316 ILE A C 1
ATOM 2504 O O . ILE A 1 316 ? 7.752 4.214 -4.145 1.00 53.47 316 ILE A O 1
ATOM 2508 N N . SER A 1 317 ? 8.173 2.058 -3.833 1.00 54.78 317 SER A N 1
ATOM 2509 C CA . SER A 1 317 ? 7.330 1.872 -2.665 1.00 54.78 317 SER A CA 1
ATOM 2510 C C . SER A 1 317 ? 8.198 1.757 -1.404 1.00 54.78 317 SER A C 1
ATOM 2512 O O . SER A 1 317 ? 9.229 1.099 -1.389 1.00 54.78 317 SER A O 1
ATOM 2514 N N . SER A 1 318 ? 7.804 2.390 -0.314 1.00 54.25 318 SER A N 1
ATOM 2515 C CA . SER A 1 318 ? 8.300 2.094 1.023 1.00 54.25 318 SER A CA 1
ATOM 2516 C C . SER A 1 318 ? 7.237 1.244 1.698 1.00 54.25 318 SER A C 1
ATOM 2518 O O . SER A 1 318 ? 6.067 1.638 1.774 1.00 54.25 318 SER A O 1
ATOM 2520 N N . ASP A 1 319 ? 7.624 0.035 2.096 1.00 57.38 319 ASP A N 1
ATOM 2521 C CA . ASP A 1 319 ? 6.739 -0.939 2.726 1.00 57.38 319 ASP A CA 1
ATOM 2522 C C . ASP A 1 319 ? 5.441 -1.200 1.936 1.00 57.38 319 ASP A C 1
ATOM 2524 O O . ASP A 1 319 ? 4.358 -1.342 2.497 1.00 57.38 319 ASP A O 1
ATOM 2528 N N . GLY A 1 320 ? 5.512 -1.197 0.610 1.00 54.59 320 GLY A N 1
ATOM 2529 C CA . GLY A 1 320 ? 4.459 -1.720 -0.252 1.00 54.59 320 GLY A CA 1
ATOM 2530 C C . GLY A 1 320 ? 3.200 -0.879 -0.534 1.00 54.59 320 GLY A C 1
ATOM 2531 O O . GLY A 1 320 ? 2.388 -1.225 -1.397 1.00 54.59 320 GLY A O 1
ATOM 2532 N N . ILE A 1 321 ? 3.025 0.249 0.157 1.00 53.88 321 ILE A N 1
ATOM 2533 C CA . ILE A 1 321 ? 1.845 1.135 0.009 1.00 53.88 321 ILE A CA 1
ATOM 2534 C C . ILE A 1 321 ? 2.259 2.602 -0.132 1.00 53.88 321 ILE A C 1
ATOM 2536 O O . ILE A 1 321 ? 1.487 3.442 -0.593 1.00 53.88 321 ILE A O 1
ATOM 2540 N N . LEU A 1 322 ? 3.467 2.953 0.308 1.00 55.88 322 LEU A N 1
ATOM 2541 C CA . LEU A 1 322 ? 3.930 4.330 0.333 1.00 55.88 322 LEU A CA 1
ATOM 2542 C C . LEU A 1 322 ? 4.780 4.596 -0.901 1.00 55.88 322 LEU A C 1
ATOM 2544 O O . LEU A 1 322 ? 5.948 4.252 -0.945 1.00 55.88 322 LEU A O 1
ATOM 2548 N N . VAL A 1 323 ? 4.183 5.201 -1.913 1.00 51.56 323 VAL A N 1
ATOM 2549 C CA . VAL A 1 323 ? 4.892 5.674 -3.102 1.00 51.56 323 VAL A CA 1
ATOM 2550 C C . VAL A 1 323 ? 5.889 6.783 -2.716 1.00 51.56 323 VAL A C 1
ATOM 2552 O O . VAL A 1 323 ? 5.494 7.790 -2.126 1.00 51.56 323 VAL A O 1
ATOM 2555 N N . LEU A 1 324 ? 7.176 6.615 -3.029 1.00 45.88 324 LEU A N 1
ATOM 2556 C CA . LEU A 1 324 ? 8.168 7.687 -3.028 1.00 45.88 324 LEU A CA 1
ATOM 2557 C C . LEU A 1 324 ? 7.928 8.536 -4.284 1.00 45.88 324 LEU A C 1
ATOM 2559 O O . LEU A 1 324 ? 8.153 8.066 -5.397 1.00 45.88 324 LEU A O 1
ATOM 2563 N N . GLY A 1 325 ? 7.442 9.762 -4.089 1.00 43.75 325 GLY A N 1
ATOM 2564 C CA . GLY A 1 325 ? 7.207 10.741 -5.151 1.00 43.75 325 GLY A CA 1
ATOM 2565 C C . GLY A 1 325 ? 5.783 11.304 -5.188 1.00 43.75 325 GLY A C 1
ATOM 2566 O O . GLY A 1 325 ? 4.982 11.030 -4.292 1.00 43.75 325 GLY A O 1
ATOM 2567 N N . ASP A 1 326 ? 5.478 12.106 -6.213 1.00 38.72 326 ASP A N 1
ATOM 2568 C CA . ASP A 1 326 ? 4.140 12.668 -6.437 1.00 38.72 326 ASP A CA 1
ATOM 2569 C C . ASP A 1 326 ? 3.156 11.640 -7.034 1.00 38.72 326 ASP A C 1
ATOM 2571 O O . ASP A 1 326 ? 3.524 10.551 -7.474 1.00 38.72 326 ASP A O 1
ATOM 2575 N N . ALA A 1 327 ? 1.867 11.975 -6.947 1.00 36.56 327 ALA A N 1
ATOM 2576 C CA . ALA A 1 327 ? 0.691 11.102 -6.923 1.00 36.56 327 ALA A CA 1
ATOM 2577 C C . ALA A 1 327 ? 0.551 10.001 -8.009 1.00 36.56 327 ALA A C 1
ATOM 2579 O O . ALA A 1 327 ? 0.045 10.249 -9.099 1.00 36.56 327 ALA A O 1
ATOM 2580 N N . GLY A 1 328 ? 0.789 8.740 -7.613 1.00 46.00 328 GLY A N 1
ATOM 2581 C CA . GLY A 1 328 ? 0.183 7.531 -8.204 1.00 46.00 328 GLY A CA 1
ATOM 2582 C C . GLY A 1 328 ? 0.693 7.127 -9.593 1.00 46.00 328 GLY A C 1
ATOM 2583 O O . GLY A 1 328 ? 1.465 7.852 -10.212 1.00 46.00 328 GLY A O 1
ATOM 2584 N N . ARG A 1 329 ? 0.280 5.952 -10.104 1.00 44.59 329 ARG A N 1
ATOM 2585 C CA . ARG A 1 329 ? 0.491 5.587 -11.524 1.00 44.59 329 ARG A CA 1
ATOM 2586 C C . ARG A 1 329 ? 0.104 6.803 -12.375 1.00 44.59 329 ARG A C 1
ATOM 2588 O O . ARG A 1 329 ? -1.040 7.244 -12.270 1.00 44.59 329 ARG A O 1
ATOM 2595 N N . GLY A 1 330 ? 1.006 7.329 -13.212 1.00 40.44 330 GLY A N 1
ATOM 2596 C CA . GLY A 1 330 ? 0.823 8.578 -13.981 1.00 40.44 330 GLY A CA 1
ATOM 2597 C C . GLY A 1 330 ? -0.415 8.667 -14.899 1.00 40.44 330 GLY A C 1
ATOM 2598 O O . GLY A 1 330 ? -0.559 9.614 -15.662 1.00 40.44 330 GLY A O 1
ATOM 2599 N N . GLU A 1 331 ? -1.339 7.706 -14.848 1.00 38.34 331 GLU A N 1
ATOM 2600 C CA . GLU A 1 331 ? -2.708 7.829 -15.352 1.00 38.34 331 GLU A CA 1
ATOM 2601 C C . GLU A 1 331 ? -3.574 8.831 -14.573 1.00 38.34 331 GLU A C 1
ATOM 2603 O O . GLU A 1 331 ? -4.500 9.396 -15.162 1.00 38.34 331 GLU A O 1
ATOM 2608 N N . ILE A 1 332 ? -3.299 9.091 -13.284 1.00 40.06 332 ILE A N 1
ATOM 2609 C CA . ILE A 1 332 ? -3.967 10.194 -12.565 1.00 40.06 332 ILE A CA 1
ATOM 2610 C C . ILE A 1 332 ? -3.687 11.518 -13.293 1.00 40.06 332 ILE A C 1
ATOM 2612 O O . ILE A 1 332 ? -4.618 12.278 -13.573 1.00 40.06 332 ILE A O 1
ATOM 2616 N N . ASP A 1 333 ? -2.441 11.713 -13.728 1.00 38.00 333 ASP A N 1
ATOM 2617 C CA . ASP A 1 333 ? -2.024 12.900 -14.469 1.00 38.00 333 ASP A CA 1
ATOM 2618 C C . ASP A 1 333 ? -2.427 12.900 -15.940 1.00 38.00 333 ASP A C 1
ATOM 2620 O O . ASP A 1 333 ? -2.714 13.965 -16.469 1.00 38.00 333 ASP A O 1
ATOM 2624 N N . LYS A 1 334 ? -2.547 11.756 -16.627 1.00 37.69 334 LYS A N 1
ATOM 2625 C CA . LYS A 1 334 ? -3.011 11.758 -18.033 1.00 37.69 334 LYS A CA 1
ATOM 2626 C C . LYS A 1 334 ? -4.375 12.431 -18.191 1.00 37.69 334 LYS A C 1
ATOM 2628 O O . LYS A 1 334 ? -4.582 13.200 -19.126 1.00 37.69 334 LYS A O 1
ATOM 2633 N N . GLU A 1 335 ? -5.307 12.167 -17.280 1.00 35.44 335 GLU A N 1
ATOM 2634 C CA . GLU A 1 335 ? -6.664 12.713 -17.356 1.00 35.44 335 GLU A CA 1
ATOM 2635 C C . GLU A 1 335 ? -6.748 14.153 -16.821 1.00 35.44 335 GLU A C 1
ATOM 2637 O O . GLU A 1 335 ? -7.488 14.972 -17.370 1.00 35.44 335 GLU A O 1
ATOM 2642 N N . TRP A 1 336 ? -5.962 14.488 -15.793 1.00 33.69 336 TRP A N 1
ATOM 2643 C CA . TRP A 1 336 ? -5.880 15.842 -15.239 1.00 33.69 336 TRP A CA 1
ATOM 2644 C C . TRP A 1 336 ? -5.112 16.808 -16.161 1.00 33.69 336 TRP A C 1
ATOM 2646 O O . TRP A 1 336 ? -5.632 17.877 -16.492 1.00 33.69 336 TRP A O 1
ATOM 2656 N N . ALA A 1 337 ? -3.950 16.398 -16.678 1.00 30.95 337 ALA A N 1
ATOM 2657 C CA . ALA A 1 337 ? -3.150 17.154 -17.644 1.00 30.95 337 ALA A CA 1
ATOM 2658 C C . ALA A 1 337 ? -3.895 17.350 -18.975 1.00 30.95 337 ALA A C 1
ATOM 2660 O O . ALA A 1 337 ? -3.877 18.448 -19.533 1.00 30.95 337 ALA A O 1
ATOM 2661 N N . SER A 1 338 ? -4.651 16.343 -19.443 1.00 34.56 338 SER A N 1
ATOM 2662 C CA . SER A 1 338 ? -5.457 16.471 -20.673 1.00 34.56 338 SER A CA 1
ATOM 2663 C C . SER A 1 338 ? -6.564 17.531 -20.595 1.00 34.56 338 SER A C 1
ATOM 2665 O O . SER A 1 338 ? -7.022 18.012 -21.631 1.00 34.56 338 SER A O 1
ATOM 2667 N N . LYS A 1 339 ? -7.003 17.916 -19.386 1.00 34.50 339 LYS A N 1
ATOM 2668 C CA . LYS A 1 339 ? -8.110 18.865 -19.184 1.00 34.50 339 LYS A CA 1
ATOM 2669 C C . LYS A 1 339 ? -7.670 20.319 -19.015 1.00 34.50 339 LYS A C 1
ATOM 2671 O O . LYS A 1 339 ? -8.534 21.192 -19.089 1.00 34.50 339 LYS A O 1
ATOM 2676 N N . LYS A 1 340 ? -6.382 20.605 -18.782 1.00 27.19 340 LYS A N 1
ATOM 2677 C CA . LYS A 1 340 ? -5.920 21.977 -18.497 1.00 27.19 340 LYS A CA 1
ATOM 2678 C C . LYS A 1 340 ? -4.989 22.606 -19.527 1.00 27.19 340 LYS A C 1
ATOM 2680 O O . LYS A 1 340 ? -4.909 23.831 -19.520 1.00 27.19 340 LYS A O 1
ATOM 2685 N N . ILE A 1 341 ? -4.316 21.850 -20.398 1.00 30.08 341 ILE A N 1
ATOM 2686 C CA . ILE A 1 341 ? -3.255 22.440 -21.230 1.00 30.08 341 ILE A CA 1
ATOM 2687 C C . ILE A 1 341 ? -3.311 21.888 -22.665 1.00 30.08 341 ILE A C 1
ATOM 2689 O O . ILE A 1 341 ? -2.994 20.719 -22.896 1.00 30.08 341 ILE A O 1
ATOM 2693 N N . PRO A 1 342 ? -3.747 22.692 -23.653 1.00 25.59 342 PRO A N 1
ATOM 2694 C CA . PRO A 1 342 ? -3.674 22.312 -25.052 1.00 25.59 342 PRO A CA 1
ATOM 2695 C C . PRO A 1 342 ? -2.216 22.397 -25.505 1.00 25.59 342 PRO A C 1
ATOM 2697 O O . PRO A 1 342 ? -1.657 23.485 -25.530 1.00 25.59 342 PRO A O 1
ATOM 2700 N N . SER A 1 343 ? -1.648 21.254 -25.904 1.00 30.17 343 SER A N 1
ATOM 2701 C CA . SER A 1 343 ? -0.330 21.097 -26.545 1.00 30.17 343 SER A CA 1
ATOM 2702 C C . SER A 1 343 ? 0.859 21.686 -25.771 1.00 30.17 343 SER A C 1
ATOM 2704 O O . SER A 1 343 ? 1.005 22.896 -25.693 1.00 30.17 343 SER A O 1
ATOM 2706 N N . TYR A 1 344 ? 1.768 20.810 -25.328 1.00 29.33 344 TYR A N 1
ATOM 2707 C CA . TYR A 1 344 ? 2.972 21.123 -24.544 1.00 29.33 344 TYR A CA 1
ATOM 2708 C C . TYR A 1 344 ? 2.693 21.579 -23.109 1.00 29.33 344 TYR A C 1
ATOM 2710 O O . TYR A 1 344 ? 2.262 22.698 -22.887 1.00 29.33 344 TYR A O 1
ATOM 2718 N N . GLU A 1 345 ? 3.017 20.726 -22.137 1.00 26.39 345 GLU A N 1
ATOM 2719 C CA . GLU A 1 345 ? 3.906 21.092 -21.028 1.00 26.39 345 GLU A CA 1
ATOM 2720 C C . GLU A 1 345 ? 4.233 19.853 -20.189 1.00 26.39 345 GLU A C 1
ATOM 2722 O O . GLU A 1 345 ? 3.387 18.998 -19.926 1.00 26.39 345 GLU A O 1
ATOM 2727 N N . LEU A 1 346 ? 5.516 19.751 -19.845 1.00 33.06 346 LEU A N 1
ATOM 2728 C CA . LEU A 1 346 ? 6.067 18.807 -18.888 1.00 33.06 346 LEU A CA 1
ATOM 2729 C C . LEU A 1 346 ? 5.288 18.905 -17.578 1.00 33.06 346 LEU A C 1
ATOM 2731 O O . LEU A 1 346 ? 5.098 20.003 -17.060 1.00 33.06 346 LEU A O 1
ATOM 2735 N N . VAL A 1 347 ? 4.916 17.763 -17.004 1.00 31.48 347 VAL A N 1
ATOM 2736 C CA . VAL A 1 347 ? 4.742 17.713 -15.554 1.00 31.48 347 VAL A CA 1
ATOM 2737 C C . VAL A 1 347 ? 6.137 17.991 -14.996 1.00 31.48 347 VAL A C 1
ATOM 2739 O O . VAL A 1 347 ? 7.041 17.174 -15.171 1.00 31.48 347 VAL A O 1
ATOM 2742 N N . GLU A 1 348 ? 6.360 19.195 -14.461 1.00 29.44 348 GLU A N 1
ATOM 2743 C CA . GLU A 1 348 ? 7.547 19.467 -13.655 1.00 29.44 348 GLU A CA 1
ATOM 2744 C C . GLU A 1 348 ? 7.564 18.426 -12.541 1.00 29.44 348 GLU A C 1
ATOM 2746 O O . GLU A 1 348 ? 6.693 18.399 -11.675 1.00 29.44 348 GLU A O 1
ATOM 2751 N N . ASP A 1 349 ? 8.530 17.521 -12.630 1.00 35.12 349 ASP A N 1
ATOM 2752 C CA . ASP A 1 349 ? 8.698 16.432 -11.693 1.00 35.12 349 ASP A CA 1
ATOM 2753 C C . ASP A 1 349 ? 9.185 16.988 -10.347 1.00 35.12 349 ASP A C 1
ATOM 2755 O O . ASP A 1 349 ? 10.382 17.146 -10.094 1.00 35.12 349 ASP A O 1
ATOM 2759 N N . THR A 1 350 ? 8.242 17.326 -9.468 1.00 29.06 350 THR A N 1
ATOM 2760 C CA . THR A 1 350 ? 8.524 17.705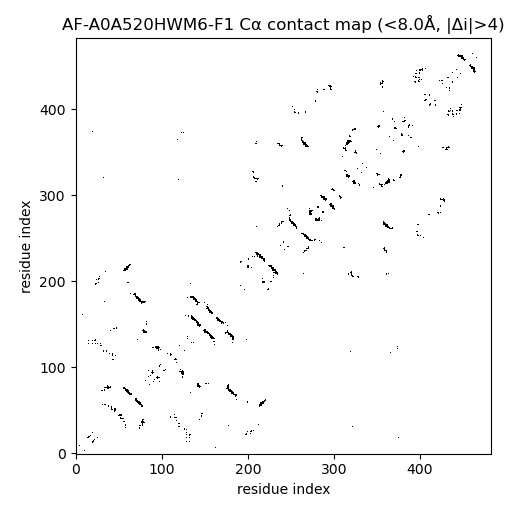 -8.080 1.00 29.06 350 THR A CA 1
ATOM 2761 C C . THR A 1 350 ? 8.862 16.501 -7.198 1.00 29.06 350 THR A C 1
ATOM 2763 O O . THR A 1 350 ? 9.322 16.691 -6.068 1.00 29.06 350 THR A O 1
ATOM 2766 N N . SER A 1 351 ? 8.756 15.272 -7.727 1.00 35.25 351 SER A N 1
ATOM 2767 C CA . SER A 1 351 ? 9.075 14.045 -6.998 1.00 35.25 351 SER A CA 1
ATOM 2768 C C . SER A 1 351 ? 10.579 13.826 -6.804 1.00 35.25 351 SER A C 1
ATOM 2770 O O . SER A 1 351 ? 10.984 13.122 -5.881 1.00 35.25 351 SER A O 1
ATOM 2772 N N . GLY A 1 352 ? 11.427 14.458 -7.624 1.00 34.06 352 GLY A N 1
ATOM 2773 C CA . GLY A 1 352 ? 12.876 14.250 -7.585 1.00 34.06 352 GLY A CA 1
ATOM 2774 C C . GLY A 1 352 ? 13.320 12.858 -8.061 1.00 34.06 352 GLY A C 1
ATOM 2775 O O . GLY A 1 352 ? 14.474 12.489 -7.821 1.00 34.06 352 GLY A O 1
ATOM 2776 N N . PHE A 1 353 ? 12.432 12.102 -8.719 1.00 38.78 353 PHE A N 1
ATOM 2777 C CA . PHE A 1 353 ? 12.687 10.784 -9.302 1.00 38.78 353 PHE A CA 1
ATOM 2778 C C . PHE A 1 353 ? 12.648 10.876 -10.833 1.00 38.78 353 PHE A C 1
ATOM 2780 O O . PHE A 1 353 ? 11.623 10.633 -11.467 1.00 38.78 353 PHE A O 1
ATOM 2787 N N . ASP A 1 354 ? 13.821 11.199 -11.382 1.00 38.72 354 ASP A N 1
ATOM 2788 C CA . ASP A 1 354 ? 14.119 11.404 -12.802 1.00 38.72 354 ASP A CA 1
ATOM 2789 C C . ASP A 1 354 ? 13.482 10.337 -13.717 1.00 38.72 354 ASP A C 1
ATOM 2791 O O . ASP A 1 354 ? 13.650 9.138 -13.458 1.00 38.72 354 ASP A O 1
ATOM 2795 N N . PRO A 1 355 ? 12.768 10.735 -14.787 1.00 36.31 355 PRO A N 1
ATOM 2796 C CA . PRO A 1 355 ? 12.210 9.815 -15.768 1.00 36.31 355 PRO A CA 1
ATOM 2797 C C . PRO A 1 355 ? 13.320 9.105 -16.557 1.00 36.31 355 PRO A C 1
ATOM 2799 O O . PRO A 1 355 ? 13.690 9.506 -17.659 1.00 36.31 355 PRO A O 1
ATOM 2802 N N . SER A 1 356 ? 13.853 8.020 -16.001 1.00 46.19 356 SER A N 1
ATOM 2803 C CA . SER A 1 356 ? 14.690 7.075 -16.731 1.00 46.19 356 SER A CA 1
ATOM 2804 C C . SER A 1 356 ? 13.859 6.159 -17.627 1.00 46.19 356 SER A C 1
ATOM 2806 O O . SER A 1 356 ? 12.763 5.753 -17.251 1.00 46.19 356 SER A O 1
ATOM 2808 N N . ASP A 1 357 ? 14.433 5.730 -18.754 1.00 52.66 357 ASP A N 1
ATOM 2809 C CA . ASP A 1 357 ? 13.891 4.636 -19.587 1.00 52.66 357 ASP A CA 1
ATOM 2810 C C . ASP A 1 357 ? 13.912 3.266 -18.868 1.00 52.66 357 ASP A C 1
ATOM 2812 O O . ASP A 1 357 ? 13.348 2.277 -19.338 1.00 52.66 357 ASP A O 1
ATOM 2816 N N . PHE A 1 358 ? 14.544 3.220 -17.692 1.00 60.28 358 PHE A N 1
ATOM 2817 C CA . PHE A 1 358 ? 14.441 2.143 -16.720 1.00 60.28 358 PHE A CA 1
ATOM 2818 C C . PHE A 1 358 ? 13.226 2.389 -15.829 1.00 60.28 358 PHE A C 1
ATOM 2820 O O . PHE A 1 358 ? 13.177 3.370 -15.086 1.00 60.28 358 PHE A O 1
ATOM 2827 N N . HIS A 1 359 ? 12.260 1.479 -15.874 1.00 69.44 359 HIS A N 1
ATOM 2828 C CA . HIS A 1 359 ? 11.066 1.533 -15.038 1.00 69.44 359 HIS A CA 1
ATOM 2829 C C . HIS A 1 359 ? 11.215 0.522 -13.919 1.00 69.44 359 HIS A C 1
ATOM 2831 O O . HIS A 1 359 ? 11.536 -0.632 -14.173 1.00 69.44 359 HIS A O 1
ATOM 2837 N N . TYR A 1 360 ? 10.990 0.910 -12.674 1.00 70.12 360 TYR A N 1
ATOM 2838 C CA . TYR A 1 360 ? 11.183 -0.015 -11.568 1.00 70.12 360 TYR A CA 1
ATOM 2839 C C . TYR A 1 360 ? 10.148 0.198 -10.486 1.00 70.12 360 TYR A C 1
ATOM 2841 O O . TYR A 1 360 ? 9.734 1.319 -10.229 1.00 70.12 360 TYR A O 1
ATOM 2849 N N . HIS A 1 361 ? 9.752 -0.893 -9.839 1.00 73.50 361 HIS A N 1
ATOM 2850 C CA . HIS A 1 361 ? 9.074 -0.853 -8.551 1.00 73.50 361 HIS A CA 1
ATOM 2851 C C . HIS A 1 361 ? 10.032 -1.445 -7.534 1.00 73.50 361 HIS A C 1
ATOM 2853 O O . HIS A 1 361 ? 10.376 -2.621 -7.614 1.00 73.50 361 HIS A O 1
ATOM 2859 N N . ALA A 1 362 ? 10.464 -0.626 -6.585 1.00 73.31 362 ALA A N 1
ATOM 2860 C CA . ALA A 1 362 ? 11.345 -1.045 -5.504 1.00 73.31 362 ALA A CA 1
ATOM 2861 C C . ALA A 1 362 ? 10.599 -0.935 -4.179 1.00 73.31 362 ALA A C 1
ATOM 2863 O O . ALA A 1 362 ? 9.992 0.090 -3.932 1.00 73.31 362 ALA A O 1
ATOM 2864 N N . ASN A 1 363 ? 10.628 -1.957 -3.335 1.00 75.44 363 ASN A N 1
ATOM 2865 C CA . ASN A 1 363 ? 10.106 -1.938 -1.977 1.00 75.44 363 ASN A CA 1
ATOM 2866 C C . ASN A 1 363 ? 11.282 -1.946 -1.002 1.00 75.44 363 ASN A C 1
ATOM 2868 O O . ASN A 1 363 ? 12.027 -2.927 -0.943 1.00 75.44 363 ASN A O 1
ATOM 2872 N N . THR A 1 364 ? 11.482 -0.840 -0.287 1.00 76.06 364 THR A N 1
ATOM 2873 C CA . THR A 1 364 ? 12.584 -0.707 0.670 1.00 76.06 364 THR A CA 1
ATOM 2874 C C . THR A 1 364 ? 12.160 -1.119 2.072 1.00 76.06 364 THR A C 1
ATOM 2876 O O . THR A 1 364 ? 11.067 -0.791 2.525 1.00 76.06 364 THR A O 1
ATOM 2879 N N . ARG A 1 365 ? 13.045 -1.835 2.774 1.00 74.94 365 ARG A N 1
ATOM 2880 C CA . ARG A 1 365 ? 12.813 -2.316 4.143 1.00 74.94 365 ARG A CA 1
ATOM 2881 C C . ARG A 1 365 ? 13.975 -1.981 5.072 1.00 74.94 365 ARG A C 1
ATOM 2883 O O . ARG A 1 365 ? 15.117 -1.809 4.638 1.00 74.94 365 ARG A O 1
ATOM 2890 N N . GLY A 1 366 ? 13.694 -1.953 6.374 1.00 75.12 366 GLY A N 1
ATOM 2891 C CA . GLY A 1 366 ? 14.712 -1.800 7.416 1.00 75.12 366 GLY A CA 1
ATOM 2892 C C . GLY A 1 366 ? 15.570 -0.552 7.203 1.00 75.12 366 GLY A C 1
ATOM 2893 O O . GLY A 1 366 ? 15.046 0.547 7.076 1.00 75.12 366 GLY A O 1
ATOM 2894 N N . ILE A 1 367 ? 16.892 -0.718 7.123 1.00 75.19 367 ILE A N 1
ATOM 2895 C CA . ILE A 1 367 ? 17.828 0.406 6.942 1.00 75.19 367 ILE A CA 1
ATOM 2896 C C . ILE A 1 367 ? 17.713 1.111 5.580 1.00 75.19 367 ILE A C 1
ATOM 2898 O O . ILE A 1 367 ? 18.218 2.218 5.442 1.00 75.19 367 ILE A O 1
ATOM 2902 N N . LEU A 1 368 ? 17.073 0.491 4.578 1.00 76.00 368 LEU A N 1
ATOM 2903 C CA . LEU A 1 368 ? 16.814 1.126 3.278 1.00 76.00 368 LEU A CA 1
ATOM 2904 C C . LEU A 1 368 ? 15.555 2.001 3.288 1.00 76.00 368 LEU A C 1
ATOM 2906 O O . LEU A 1 368 ? 15.274 2.695 2.309 1.00 76.00 368 LEU A O 1
ATOM 2910 N N . LYS A 1 369 ? 14.765 1.943 4.364 1.00 74.69 369 LYS A N 1
ATOM 2911 C CA . LYS A 1 369 ? 13.537 2.716 4.502 1.00 74.69 369 LYS A CA 1
ATOM 2912 C C . LYS A 1 369 ? 13.886 4.192 4.704 1.00 74.69 369 LYS A C 1
ATOM 2914 O O . LYS A 1 369 ? 14.592 4.522 5.659 1.00 74.69 369 LYS A O 1
ATOM 2919 N N . PRO A 1 370 ? 13.400 5.096 3.841 1.00 69.69 370 PRO A N 1
ATOM 2920 C CA . PRO A 1 370 ? 13.756 6.498 3.954 1.00 69.69 370 PRO A CA 1
ATOM 2921 C C . PRO A 1 370 ? 13.046 7.203 5.103 1.00 69.69 370 PRO A C 1
ATOM 2923 O O . PRO A 1 370 ? 12.005 6.762 5.598 1.00 69.69 370 PRO A O 1
ATOM 2926 N N . SER A 1 371 ? 13.590 8.359 5.486 1.00 70.50 371 SER A N 1
ATOM 2927 C CA . SER A 1 371 ? 12.944 9.245 6.444 1.00 70.50 371 SER A CA 1
ATOM 2928 C C . SER A 1 371 ? 11.626 9.790 5.869 1.00 70.50 371 SER A C 1
ATOM 2930 O O . SER A 1 371 ? 11.565 10.313 4.752 1.00 70.50 371 SER A O 1
ATOM 2932 N N . LEU A 1 372 ? 10.542 9.655 6.640 1.00 68.88 372 LEU A N 1
ATOM 2933 C CA . LEU A 1 372 ? 9.203 10.089 6.238 1.00 68.88 372 LEU A CA 1
ATOM 2934 C C . LEU A 1 372 ? 8.809 11.397 6.931 1.00 68.88 372 LEU A C 1
ATOM 2936 O O . LEU A 1 372 ? 9.135 11.649 8.093 1.00 68.88 372 LEU A O 1
ATOM 2940 N N . THR A 1 373 ? 8.070 12.234 6.211 1.00 67.38 373 THR A N 1
ATOM 2941 C CA . THR A 1 373 ? 7.328 13.375 6.761 1.00 67.38 373 THR A CA 1
ATOM 2942 C C . THR A 1 373 ? 6.060 12.899 7.491 1.00 67.38 373 THR A C 1
ATOM 2944 O O . THR A 1 373 ? 5.640 11.757 7.300 1.00 67.38 373 THR A O 1
ATOM 2947 N N . PRO A 1 374 ? 5.398 13.751 8.301 1.00 64.69 374 PRO A N 1
ATOM 2948 C CA . PRO A 1 374 ? 4.111 13.414 8.920 1.00 64.69 374 PRO A CA 1
ATOM 2949 C C . PRO A 1 374 ? 3.009 13.064 7.913 1.00 64.69 374 PRO A C 1
ATOM 2951 O O . PRO A 1 374 ? 2.198 12.181 8.177 1.00 64.69 374 PRO A O 1
ATOM 2954 N N . ALA A 1 375 ? 3.040 13.688 6.731 1.00 59.03 375 ALA A N 1
ATOM 2955 C CA . ALA A 1 375 ? 2.192 13.344 5.593 1.00 59.03 375 ALA A CA 1
ATOM 2956 C C . ALA A 1 375 ? 2.623 12.040 4.899 1.00 59.03 375 ALA A C 1
ATOM 2958 O O . ALA A 1 375 ? 2.137 11.744 3.816 1.00 59.03 375 ALA A O 1
ATOM 2959 N N . ARG A 1 376 ? 3.550 11.270 5.484 1.00 61.69 376 ARG A N 1
ATOM 2960 C CA . ARG A 1 376 ? 4.055 9.991 4.971 1.00 61.69 376 ARG A CA 1
ATOM 2961 C C . ARG A 1 376 ? 4.566 10.074 3.532 1.00 61.69 376 ARG A C 1
ATOM 2963 O O . ARG A 1 376 ? 4.344 9.184 2.722 1.00 61.69 376 ARG A O 1
ATOM 2970 N N . ILE A 1 377 ? 5.256 11.168 3.233 1.00 60.72 377 ILE A N 1
ATOM 2971 C CA . ILE A 1 377 ? 6.008 11.380 1.994 1.00 60.72 377 ILE A CA 1
ATOM 2972 C C . ILE A 1 377 ? 7.489 11.374 2.363 1.00 60.72 377 ILE A C 1
ATOM 2974 O O . ILE A 1 377 ? 7.857 11.856 3.439 1.00 60.72 377 ILE A O 1
ATOM 2978 N N . THR A 1 378 ? 8.342 10.824 1.507 1.00 58.81 378 THR A N 1
ATOM 2979 C CA . THR A 1 378 ? 9.789 10.838 1.736 1.00 58.81 378 THR A CA 1
ATOM 2980 C C . THR A 1 378 ? 10.371 12.245 1.653 1.00 58.81 378 THR A C 1
ATOM 2982 O O . THR A 1 378 ? 9.913 13.077 0.873 1.00 58.81 378 THR A O 1
ATOM 2985 N N . LYS A 1 379 ? 11.401 12.516 2.460 1.00 54.31 379 LYS A N 1
ATOM 2986 C CA . LYS A 1 379 ? 12.248 13.708 2.289 1.00 54.31 379 LYS A CA 1
ATOM 2987 C C . LYS A 1 379 ? 13.363 13.496 1.262 1.00 54.31 379 LYS A C 1
ATOM 2989 O O . LYS A 1 379 ? 14.109 14.438 0.985 1.00 54.31 379 LYS A O 1
ATOM 2994 N N . MET A 1 380 ? 13.517 12.273 0.745 1.00 52.97 380 MET A N 1
ATOM 2995 C CA . MET A 1 380 ? 14.566 11.935 -0.210 1.00 52.97 380 MET A CA 1
ATOM 2996 C C . MET A 1 380 ? 14.468 12.826 -1.439 1.00 52.97 380 MET A C 1
ATOM 2998 O O . MET A 1 380 ? 13.477 12.820 -2.160 1.00 52.97 380 MET A O 1
ATOM 3002 N N . LYS A 1 381 ? 15.573 13.505 -1.715 1.00 53.72 381 LYS A N 1
ATOM 3003 C CA . LYS A 1 381 ? 15.998 13.802 -3.075 1.00 53.72 381 LYS A CA 1
ATOM 3004 C C . LYS A 1 381 ? 17.277 12.998 -3.274 1.00 53.72 381 LYS A C 1
ATOM 3006 O O . LYS A 1 381 ? 18.097 12.942 -2.357 1.00 53.72 381 LYS A O 1
ATOM 3011 N N . PHE A 1 382 ? 17.468 12.376 -4.432 1.00 48.22 382 PHE A N 1
ATOM 3012 C CA . PHE A 1 382 ? 18.647 11.541 -4.707 1.00 48.22 382 PHE A CA 1
ATOM 3013 C C . PHE A 1 382 ? 19.995 12.282 -4.643 1.00 48.22 382 PHE A C 1
ATOM 3015 O O . PHE A 1 382 ? 21.042 11.655 -4.721 1.00 48.22 382 PHE A O 1
ATOM 3022 N N . HIS A 1 383 ? 19.979 13.605 -4.480 1.00 48.25 383 HIS A N 1
ATOM 3023 C CA . HIS A 1 383 ? 21.165 14.438 -4.277 1.00 48.25 383 HIS A CA 1
ATOM 3024 C C . HIS A 1 383 ? 21.519 14.668 -2.795 1.00 48.25 383 HIS A C 1
ATOM 3026 O O . HIS A 1 383 ? 22.442 15.425 -2.500 1.00 48.25 383 HIS A O 1
ATOM 3032 N N . ASN A 1 384 ? 20.789 14.045 -1.867 1.00 53.06 384 ASN A N 1
ATOM 3033 C CA . ASN A 1 384 ? 20.955 14.200 -0.423 1.00 53.06 384 ASN A CA 1
ATOM 3034 C C . ASN A 1 384 ? 21.503 12.891 0.175 1.00 53.06 384 ASN A C 1
ATOM 3036 O O . ASN A 1 384 ? 21.245 11.821 -0.374 1.00 53.06 384 ASN A O 1
ATOM 3040 N N . GLU A 1 385 ? 22.174 12.948 1.332 1.00 59.47 385 GLU A N 1
ATOM 3041 C CA . GLU A 1 385 ? 22.758 11.764 2.001 1.00 59.47 385 GLU A CA 1
ATOM 3042 C C . GLU A 1 385 ? 21.742 10.625 2.219 1.00 59.47 385 GLU A C 1
ATOM 3044 O O . GLU A 1 385 ? 22.053 9.468 1.945 1.00 59.47 385 GLU A O 1
ATOM 3049 N N . ASP A 1 386 ? 20.499 10.952 2.599 1.00 56.62 386 ASP A N 1
ATOM 3050 C CA . ASP A 1 386 ? 19.403 9.986 2.795 1.00 56.62 386 ASP A CA 1
ATOM 3051 C C . ASP A 1 386 ? 19.053 9.186 1.521 1.00 56.62 386 ASP A C 1
ATOM 3053 O O . ASP A 1 386 ? 18.508 8.087 1.608 1.00 56.62 386 ASP A O 1
ATOM 3057 N N . GLY A 1 387 ? 19.317 9.752 0.337 1.00 63.50 387 GLY A N 1
ATOM 3058 C CA . GLY A 1 387 ? 18.950 9.204 -0.972 1.00 63.50 387 GLY A CA 1
ATOM 3059 C C . GLY A 1 387 ? 20.017 8.334 -1.629 1.00 63.50 387 GLY A C 1
ATOM 3060 O O . GLY A 1 387 ? 19.715 7.452 -2.435 1.00 63.50 387 GLY A O 1
ATOM 3061 N N . GLU A 1 388 ? 21.269 8.606 -1.284 1.00 68.44 388 GLU A N 1
ATOM 3062 C CA . GLU A 1 388 ? 22.435 8.214 -2.066 1.00 68.44 388 GLU A CA 1
ATOM 3063 C C . GLU A 1 388 ? 22.667 6.698 -2.071 1.00 68.44 388 GLU A C 1
ATOM 3065 O O . GLU A 1 388 ? 22.970 6.120 -3.112 1.00 68.44 388 GLU A O 1
ATOM 3070 N N . TYR A 1 389 ? 22.455 6.021 -0.940 1.00 76.44 389 TYR A N 1
ATOM 3071 C CA . TYR A 1 389 ? 22.671 4.574 -0.866 1.00 76.44 389 TYR A CA 1
ATOM 3072 C C . TYR A 1 389 ? 21.647 3.787 -1.697 1.00 76.44 389 TYR A C 1
ATOM 3074 O O . TYR A 1 389 ? 22.019 2.920 -2.485 1.00 76.44 389 TYR A O 1
ATOM 3082 N N . LEU A 1 390 ? 20.355 4.131 -1.600 1.00 74.75 390 LEU A N 1
ATOM 3083 C CA . LEU A 1 390 ? 19.328 3.511 -2.445 1.00 74.75 390 LEU A CA 1
ATOM 3084 C C . LEU A 1 390 ? 19.595 3.788 -3.931 1.00 74.75 390 LEU A C 1
ATOM 3086 O O . LEU A 1 390 ? 19.410 2.900 -4.761 1.00 74.75 390 LEU A O 1
ATOM 3090 N N . ARG A 1 391 ? 20.080 4.993 -4.260 1.00 73.38 391 ARG A N 1
ATOM 3091 C CA . ARG A 1 391 ? 20.492 5.356 -5.621 1.00 73.38 391 ARG A CA 1
ATOM 3092 C C . ARG A 1 391 ? 21.545 4.400 -6.153 1.00 73.38 391 ARG A C 1
ATOM 3094 O O . ARG A 1 391 ? 21.391 3.886 -7.253 1.00 73.38 391 ARG A O 1
ATOM 3101 N N . GLN A 1 392 ? 22.590 4.145 -5.368 1.00 74.94 392 GLN A N 1
ATOM 3102 C CA . GLN A 1 392 ? 23.678 3.246 -5.747 1.00 74.94 392 GLN A CA 1
ATOM 3103 C C . GLN A 1 392 ? 23.166 1.828 -6.014 1.00 74.94 392 GLN A C 1
ATOM 3105 O O . GLN A 1 392 ? 23.527 1.245 -7.033 1.00 74.94 392 GLN A O 1
ATOM 3110 N N . LEU A 1 393 ? 22.268 1.304 -5.172 1.00 80.56 393 LEU A N 1
ATOM 3111 C CA . LEU A 1 393 ? 21.652 -0.011 -5.392 1.00 80.56 393 LEU A CA 1
ATOM 3112 C C . LEU A 1 393 ? 20.841 -0.052 -6.699 1.00 80.56 393 LEU A C 1
ATOM 3114 O O . LEU A 1 393 ? 20.969 -0.983 -7.491 1.00 80.56 393 LEU A O 1
ATOM 3118 N N . LEU A 1 394 ? 20.043 0.977 -6.979 1.00 77.56 394 LEU A N 1
ATOM 3119 C CA . LEU A 1 394 ? 19.295 1.057 -8.237 1.00 77.56 394 LEU A CA 1
ATOM 3120 C C . LEU A 1 394 ? 20.230 1.220 -9.450 1.00 77.56 394 LEU A C 1
ATOM 3122 O O . LEU A 1 394 ? 19.992 0.617 -10.494 1.00 77.56 394 LEU A O 1
ATOM 3126 N N . CYS A 1 395 ? 21.339 1.952 -9.313 1.00 74.38 395 CYS A N 1
ATOM 3127 C CA . CYS A 1 395 ? 22.368 2.035 -10.350 1.00 74.38 395 CYS A CA 1
ATOM 3128 C C . CYS A 1 395 ? 23.023 0.668 -10.601 1.00 74.38 395 CYS A C 1
ATOM 3130 O O . CYS A 1 395 ? 23.217 0.297 -11.757 1.00 74.38 395 CYS A O 1
ATOM 3132 N N . GLN A 1 396 ? 23.300 -0.122 -9.561 1.00 81.38 396 GLN A N 1
ATOM 3133 C CA . GLN A 1 396 ? 23.781 -1.500 -9.719 1.00 81.38 396 GLN A CA 1
ATOM 3134 C C . GLN A 1 396 ? 22.760 -2.374 -10.460 1.00 81.38 396 GLN A C 1
ATOM 3136 O O . GLN A 1 396 ? 23.145 -3.135 -11.347 1.00 81.38 396 GLN A O 1
ATOM 3141 N N . ALA A 1 397 ? 21.464 -2.232 -10.156 1.00 83.62 397 ALA A N 1
ATOM 3142 C CA . ALA A 1 397 ? 20.397 -2.922 -10.882 1.00 83.62 397 ALA A CA 1
ATOM 3143 C C . ALA A 1 397 ? 20.409 -2.573 -12.380 1.00 83.62 397 ALA A C 1
ATOM 3145 O O . ALA A 1 397 ? 20.403 -3.469 -13.224 1.00 83.62 397 ALA A O 1
ATOM 3146 N N . SER A 1 398 ? 20.519 -1.281 -12.709 1.00 78.12 398 SER A N 1
ATOM 3147 C CA . SER A 1 398 ? 20.634 -0.829 -14.101 1.00 78.12 398 SER A CA 1
ATOM 3148 C C . SER A 1 398 ? 21.897 -1.367 -14.784 1.00 78.12 398 SER A C 1
ATOM 3150 O O . SER A 1 398 ? 21.844 -1.789 -15.938 1.00 78.12 398 SER A O 1
ATOM 3152 N N . GLY A 1 399 ? 23.016 -1.448 -14.055 1.00 77.44 399 GLY A N 1
ATOM 3153 C CA . GLY A 1 399 ? 24.266 -2.025 -14.543 1.00 77.44 399 GLY A CA 1
ATOM 3154 C C . GLY A 1 399 ? 24.117 -3.493 -14.944 1.00 77.44 399 GLY A C 1
ATOM 3155 O O . GLY A 1 399 ? 24.623 -3.885 -15.990 1.00 77.44 399 GLY A O 1
ATOM 3156 N N . ARG A 1 400 ? 23.356 -4.290 -14.181 1.00 85.00 400 ARG A N 1
ATOM 3157 C CA . ARG A 1 400 ? 23.073 -5.693 -14.536 1.00 85.00 400 ARG A CA 1
ATOM 3158 C C . ARG A 1 400 ? 22.201 -5.839 -15.778 1.00 85.00 400 ARG A C 1
ATOM 3160 O O . ARG A 1 400 ? 22.417 -6.750 -16.572 1.00 85.00 400 ARG A O 1
ATOM 3167 N N . ILE A 1 401 ? 21.244 -4.935 -15.981 1.00 85.50 401 ILE A N 1
ATOM 3168 C CA . ILE A 1 401 ? 20.465 -4.909 -17.225 1.00 85.50 401 ILE A CA 1
ATOM 3169 C C . ILE A 1 401 ? 21.381 -4.605 -18.414 1.00 85.50 401 ILE A C 1
ATOM 3171 O O . ILE A 1 401 ? 21.305 -5.291 -19.430 1.00 85.50 401 ILE A O 1
ATOM 3175 N N . TRP A 1 402 ? 22.280 -3.626 -18.286 1.00 81.06 402 TRP A N 1
ATOM 3176 C CA . TRP A 1 402 ? 23.261 -3.329 -19.332 1.00 81.06 402 TRP A CA 1
ATOM 3177 C C . TRP A 1 402 ? 24.228 -4.486 -19.586 1.00 81.06 402 TRP A C 1
ATOM 3179 O O . TRP A 1 402 ? 24.534 -4.767 -20.741 1.00 81.06 402 TRP A O 1
ATOM 3189 N N . ASP A 1 403 ? 24.666 -5.197 -18.550 1.00 82.50 403 ASP A N 1
ATOM 3190 C CA . ASP A 1 403 ? 25.496 -6.393 -18.712 1.00 82.50 403 ASP A CA 1
ATOM 3191 C C . ASP A 1 403 ? 24.748 -7.493 -19.492 1.00 82.50 403 ASP A C 1
ATOM 3193 O O . ASP A 1 403 ? 25.308 -8.078 -20.421 1.00 82.50 403 ASP A O 1
ATOM 3197 N N . ASN A 1 404 ? 23.448 -7.687 -19.226 1.00 86.81 404 ASN A N 1
ATOM 3198 C CA . ASN A 1 404 ? 22.594 -8.575 -20.023 1.00 86.81 404 ASN A CA 1
ATOM 3199 C C . ASN A 1 404 ? 22.492 -8.129 -21.488 1.00 86.81 404 ASN A C 1
ATOM 3201 O O . ASN A 1 404 ? 22.511 -8.980 -22.373 1.00 86.81 404 ASN A O 1
ATOM 3205 N N . VAL A 1 405 ? 22.384 -6.821 -21.759 1.00 84.44 405 VAL A N 1
ATOM 3206 C CA . VAL A 1 405 ? 22.378 -6.264 -23.125 1.00 84.44 405 VAL A CA 1
ATOM 3207 C C . VAL A 1 405 ? 23.705 -6.541 -23.830 1.00 84.44 405 VAL A C 1
ATOM 3209 O O . VAL A 1 405 ? 23.704 -6.990 -24.976 1.00 84.44 405 VAL A O 1
ATOM 3212 N N . LEU A 1 406 ? 24.830 -6.294 -23.158 1.00 81.25 406 LEU A N 1
ATOM 3213 C CA . LEU A 1 406 ? 26.171 -6.440 -23.726 1.00 81.25 406 LEU A CA 1
ATOM 3214 C C . LEU A 1 406 ? 26.507 -7.896 -24.042 1.00 81.25 406 LEU A C 1
ATOM 3216 O O . LEU A 1 406 ? 27.120 -8.156 -25.065 1.00 81.25 406 LEU A O 1
ATOM 3220 N N . HIS A 1 407 ? 26.057 -8.856 -23.235 1.00 85.19 407 HIS A N 1
ATOM 3221 C CA . HIS A 1 407 ? 26.292 -10.283 -23.477 1.00 85.19 407 HIS A CA 1
ATOM 3222 C C . HIS A 1 407 ? 25.513 -10.879 -24.660 1.00 85.19 407 HIS A C 1
ATOM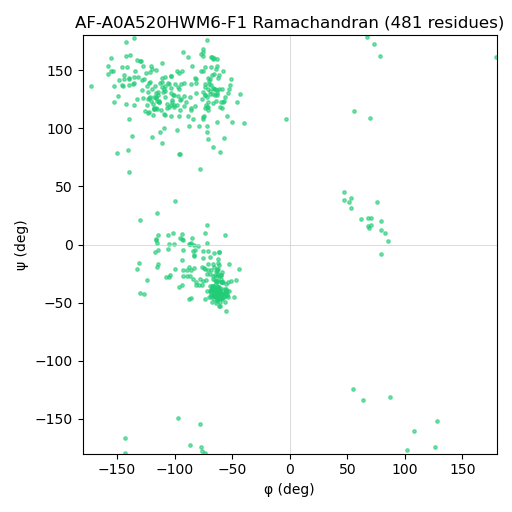 3224 O O . HIS A 1 407 ? 25.728 -12.044 -25.013 1.00 85.19 407 HIS A O 1
ATOM 3230 N N . ARG A 1 408 ? 24.619 -10.114 -25.296 1.00 85.00 408 ARG A N 1
ATOM 3231 C CA . ARG A 1 408 ? 23.845 -10.605 -26.441 1.00 85.00 408 ARG A CA 1
ATOM 3232 C C . ARG A 1 408 ? 24.732 -10.780 -27.685 1.00 85.00 408 ARG A C 1
ATOM 3234 O O . ARG A 1 408 ? 25.622 -9.960 -27.921 1.00 85.00 408 ARG A O 1
ATOM 3241 N N . PRO A 1 409 ? 24.504 -11.816 -28.515 1.00 83.44 409 PRO A N 1
ATOM 3242 C CA . PRO A 1 409 ? 25.317 -12.069 -29.707 1.00 83.44 409 PRO A CA 1
ATOM 3243 C C . PRO A 1 409 ? 25.403 -10.884 -30.680 1.00 83.44 409 PRO A C 1
ATOM 3245 O O . PRO A 1 409 ? 26.459 -10.642 -31.260 1.00 83.44 409 PRO A O 1
ATOM 3248 N N . GLU A 1 410 ? 24.314 -10.146 -30.870 1.00 80.50 410 GLU A N 1
ATOM 3249 C CA . GLU A 1 410 ? 24.253 -8.959 -31.727 1.00 80.50 410 GLU A CA 1
ATOM 3250 C C . GLU A 1 410 ? 25.078 -7.788 -31.168 1.00 80.50 410 GLU A C 1
ATOM 3252 O O . GLU A 1 410 ? 25.803 -7.128 -31.915 1.00 80.50 410 GLU A O 1
ATOM 3257 N N . SER A 1 411 ? 25.068 -7.604 -29.845 1.00 79.56 411 SER A N 1
ATOM 3258 C CA . SER A 1 411 ? 25.879 -6.611 -29.132 1.00 79.56 411 SER A CA 1
ATOM 3259 C C . SER A 1 411 ? 27.376 -6.892 -29.285 1.00 79.56 411 SER A C 1
ATOM 3261 O O . SER A 1 411 ? 28.155 -5.985 -29.581 1.00 79.56 411 SER A O 1
ATOM 3263 N N . GLN A 1 412 ? 27.754 -8.170 -29.194 1.00 77.44 412 GLN A N 1
ATOM 3264 C CA . GLN A 1 412 ? 29.109 -8.685 -29.423 1.00 77.44 412 GLN A CA 1
ATOM 3265 C C . GLN A 1 412 ? 29.616 -8.456 -30.844 1.00 77.44 412 GLN A C 1
ATOM 3267 O O . GLN A 1 412 ? 30.801 -8.188 -31.040 1.00 77.44 412 GLN A O 1
ATOM 3272 N N . LYS A 1 413 ? 28.738 -8.550 -31.844 1.00 76.75 413 LYS A N 1
ATOM 3273 C CA . LYS A 1 413 ? 29.108 -8.320 -33.247 1.00 76.75 413 LYS A CA 1
ATOM 3274 C C . LYS A 1 413 ? 29.295 -6.838 -33.563 1.00 76.75 413 LYS A C 1
ATOM 3276 O O . LYS A 1 413 ? 30.095 -6.514 -34.439 1.00 76.75 413 LYS A O 1
ATOM 3281 N N . ASN A 1 414 ? 28.557 -5.948 -32.896 1.00 70.12 414 ASN A N 1
ATOM 3282 C CA . ASN A 1 414 ? 28.591 -4.516 -33.184 1.00 70.12 414 ASN A CA 1
ATOM 3283 C C . ASN A 1 414 ? 28.525 -3.652 -31.906 1.00 70.12 414 ASN A C 1
ATOM 3285 O O . ASN A 1 414 ? 27.477 -3.088 -31.584 1.00 70.12 414 ASN A O 1
ATOM 3289 N N . PRO A 1 415 ? 29.657 -3.461 -31.202 1.00 65.69 415 PRO A N 1
ATOM 3290 C CA . PRO A 1 415 ? 29.695 -2.663 -29.975 1.00 65.69 415 PRO A CA 1
ATOM 3291 C C . PRO A 1 415 ? 29.262 -1.203 -30.170 1.00 65.69 415 PRO A C 1
ATOM 3293 O O . PRO A 1 415 ? 28.663 -0.606 -29.278 1.00 65.69 415 PRO A O 1
ATOM 3296 N N . GLN A 1 416 ? 29.519 -0.615 -31.346 1.00 59.25 416 GLN A N 1
ATOM 3297 C CA . GLN A 1 416 ? 29.100 0.755 -31.672 1.00 59.25 416 GLN A CA 1
ATOM 3298 C C . GLN A 1 416 ? 27.569 0.900 -31.680 1.00 59.25 416 GLN A C 1
ATOM 3300 O O . GLN A 1 416 ? 27.035 1.971 -31.376 1.00 59.25 416 GLN A O 1
ATOM 3305 N N . TYR A 1 417 ? 26.861 -0.191 -31.966 1.00 64.88 417 TYR A N 1
ATOM 3306 C CA . TYR A 1 417 ? 25.409 -0.251 -31.916 1.00 64.88 417 TYR A CA 1
ATOM 3307 C C . TYR A 1 417 ? 24.874 -0.144 -30.489 1.00 64.88 417 TYR A C 1
ATOM 3309 O O . TYR A 1 417 ? 23.967 0.642 -30.222 1.00 64.88 417 TYR A O 1
ATOM 3317 N N . VAL A 1 418 ? 25.510 -0.845 -29.547 1.00 68.50 418 VAL A N 1
ATOM 3318 C CA . VAL A 1 418 ? 25.157 -0.780 -28.123 1.00 68.50 418 VAL A CA 1
ATOM 3319 C C . VAL A 1 418 ? 25.365 0.626 -27.570 1.00 68.50 418 VAL A C 1
ATOM 3321 O O . VAL A 1 418 ? 24.513 1.133 -26.845 1.00 68.50 418 VAL A O 1
ATOM 3324 N N . TRP A 1 419 ? 26.449 1.298 -27.968 1.00 65.44 419 TRP A N 1
ATOM 3325 C CA . TRP A 1 419 ? 26.682 2.700 -27.610 1.00 65.44 419 TRP A CA 1
ATOM 3326 C C . TRP A 1 419 ? 25.634 3.648 -28.194 1.00 65.44 419 TRP A C 1
ATOM 3328 O O . TRP A 1 419 ? 25.279 4.642 -27.569 1.00 65.44 419 TRP A O 1
ATOM 3338 N N . SER A 1 420 ? 25.112 3.342 -29.380 1.00 63.25 420 SER A N 1
ATOM 3339 C CA . SER A 1 420 ? 24.060 4.147 -30.002 1.00 63.25 420 SER A CA 1
ATOM 3340 C C . SER A 1 420 ? 22.722 3.968 -29.281 1.00 63.25 420 SER A C 1
ATOM 3342 O O . SER A 1 420 ? 22.031 4.953 -29.035 1.00 63.25 420 SER A O 1
ATOM 3344 N N . ILE A 1 421 ? 22.391 2.739 -28.870 1.00 66.81 421 ILE A N 1
ATOM 3345 C CA . ILE A 1 421 ? 21.215 2.436 -28.039 1.00 66.81 421 ILE A CA 1
ATOM 3346 C C . ILE A 1 421 ? 21.344 3.079 -26.654 1.00 66.81 421 ILE A C 1
ATOM 3348 O O . ILE A 1 421 ? 20.392 3.687 -26.171 1.00 66.81 421 ILE A O 1
ATOM 3352 N N . SER A 1 422 ? 22.518 2.994 -26.020 1.00 65.75 422 SER A N 1
ATOM 3353 C CA . SER A 1 422 ? 22.739 3.590 -24.697 1.00 65.75 422 SER A CA 1
ATOM 3354 C C . SER A 1 422 ? 22.651 5.110 -24.729 1.00 65.75 422 SER A C 1
ATOM 3356 O O . SER A 1 422 ? 22.071 5.704 -23.823 1.00 65.75 422 SER A O 1
ATOM 3358 N N . LEU A 1 423 ? 23.143 5.747 -25.796 1.00 61.06 423 LEU A N 1
ATOM 3359 C CA . LEU A 1 423 ? 22.923 7.170 -26.039 1.00 61.06 423 LEU A CA 1
ATOM 3360 C C . LEU A 1 423 ? 21.446 7.473 -26.296 1.00 61.06 423 LEU A C 1
ATOM 3362 O O . LEU A 1 423 ? 20.947 8.454 -25.753 1.00 61.06 423 LEU A O 1
ATOM 3366 N N . ALA A 1 424 ? 20.745 6.646 -27.078 1.00 59.69 424 ALA A N 1
ATOM 3367 C CA . ALA A 1 424 ? 19.328 6.841 -27.374 1.00 59.69 424 ALA A CA 1
ATOM 3368 C C . ALA A 1 424 ? 18.441 6.805 -26.123 1.00 59.69 424 ALA A C 1
ATOM 3370 O O . ALA A 1 424 ? 17.527 7.618 -26.013 1.00 59.69 424 ALA A O 1
ATOM 3371 N N . GLN A 1 425 ? 18.777 5.945 -25.162 1.00 58.38 425 GLN A N 1
ATOM 3372 C CA . GLN A 1 425 ? 18.090 5.843 -23.872 1.00 58.38 425 GLN A CA 1
ATOM 3373 C C . GLN A 1 425 ? 18.554 6.871 -22.818 1.00 58.38 425 GLN A C 1
ATOM 3375 O O . GLN A 1 425 ? 18.082 6.898 -21.683 1.00 58.38 425 GLN A O 1
ATOM 3380 N N . CYS A 1 426 ? 19.512 7.737 -23.160 1.00 53.97 426 CYS A N 1
ATOM 3381 C CA . CYS A 1 426 ? 19.906 8.867 -22.322 1.00 53.97 426 CYS A CA 1
ATOM 3382 C C . CYS A 1 426 ? 19.153 10.125 -22.783 1.00 53.97 426 CYS A C 1
ATOM 3384 O O . CYS A 1 426 ? 19.697 10.975 -23.495 1.00 53.97 426 CYS A O 1
ATOM 3386 N N . ASN A 1 427 ? 17.878 10.256 -22.406 1.00 47.31 427 ASN A N 1
ATOM 3387 C CA . ASN A 1 427 ? 17.085 11.447 -22.725 1.00 47.31 427 ASN A CA 1
ATOM 3388 C C . ASN A 1 427 ? 17.602 12.703 -21.967 1.00 47.31 427 ASN A C 1
ATOM 3390 O O . ASN A 1 427 ? 18.320 12.631 -20.967 1.00 47.31 427 ASN A O 1
ATOM 3394 N N . ARG A 1 428 ? 17.214 13.886 -22.463 1.00 39.41 428 ARG A N 1
ATOM 3395 C CA . ARG A 1 428 ? 17.567 15.269 -22.081 1.00 39.41 428 ARG A CA 1
ATOM 3396 C C . ARG A 1 428 ? 17.597 15.579 -20.579 1.00 39.41 428 ARG A C 1
ATOM 3398 O O . ARG A 1 428 ? 18.223 16.569 -20.202 1.00 39.41 428 ARG A O 1
ATOM 3405 N N . TYR A 1 429 ? 16.920 14.791 -19.746 1.00 42.16 429 TYR A N 1
ATOM 3406 C CA . TYR A 1 429 ? 16.663 15.099 -18.336 1.00 42.16 429 TYR A CA 1
ATOM 3407 C C . TYR A 1 429 ? 17.668 14.528 -17.326 1.00 42.16 429 TYR A C 1
ATOM 3409 O O . TYR A 1 429 ? 17.507 14.785 -16.143 1.00 42.16 429 TYR A O 1
ATOM 3417 N N . ARG A 1 430 ? 18.799 13.964 -17.788 1.00 43.88 430 ARG A N 1
ATOM 3418 C CA . ARG A 1 430 ? 19.900 13.435 -16.943 1.00 43.88 430 ARG A CA 1
ATOM 3419 C C . ARG A 1 430 ? 19.610 12.082 -16.283 1.00 43.88 430 ARG A C 1
ATOM 3421 O O . ARG A 1 430 ? 20.132 11.840 -15.201 1.00 43.88 430 ARG A O 1
ATOM 3428 N N . THR A 1 431 ? 18.908 11.191 -16.985 1.00 48.16 431 THR A N 1
ATOM 3429 C CA . THR A 1 431 ? 18.553 9.840 -16.518 1.00 48.16 431 THR A CA 1
ATOM 3430 C C . THR A 1 431 ? 19.700 9.162 -15.753 1.00 48.16 431 THR A C 1
ATOM 3432 O O . THR A 1 431 ? 20.664 8.687 -16.364 1.00 48.16 431 THR A O 1
ATOM 3435 N N . MET A 1 432 ? 19.591 9.085 -14.421 1.00 46.28 432 MET A N 1
ATOM 3436 C CA . MET A 1 432 ? 20.634 8.558 -13.513 1.00 46.28 432 MET A CA 1
ATOM 3437 C C . MET A 1 432 ? 21.017 7.079 -13.738 1.00 46.28 432 MET A C 1
ATOM 3439 O O . MET A 1 432 ? 21.951 6.582 -13.109 1.00 46.28 432 MET A O 1
ATOM 3443 N N . PHE A 1 433 ? 20.307 6.377 -14.625 1.00 48.53 433 PHE A N 1
ATOM 3444 C CA . PHE A 1 433 ? 20.449 4.941 -14.899 1.00 48.53 433 PHE A CA 1
ATOM 3445 C C . PHE A 1 433 ? 20.919 4.623 -16.332 1.00 48.53 433 PHE A C 1
ATOM 3447 O O . PHE A 1 433 ? 21.025 3.459 -16.715 1.00 48.53 433 PHE A O 1
ATOM 3454 N N . GLY A 1 434 ? 21.234 5.646 -17.135 1.00 53.16 434 GLY A N 1
ATOM 3455 C CA . GLY A 1 434 ? 21.977 5.444 -18.382 1.00 53.16 434 GLY A CA 1
ATOM 3456 C C . GLY A 1 434 ? 23.417 5.005 -18.091 1.00 53.16 434 GLY A C 1
ATOM 3457 O O . GLY A 1 434 ? 23.974 5.379 -17.059 1.00 53.16 434 GLY A O 1
ATOM 3458 N N . LEU A 1 435 ? 24.053 4.258 -19.003 1.00 52.28 435 LEU A N 1
ATOM 3459 C CA . LEU A 1 435 ? 25.423 3.737 -18.822 1.00 52.28 435 LEU A CA 1
ATOM 3460 C C . LEU A 1 435 ? 26.441 4.823 -18.405 1.00 52.28 435 LEU A C 1
ATOM 3462 O O . LEU A 1 435 ? 27.365 4.552 -17.647 1.00 52.28 435 LEU A O 1
ATOM 3466 N N . PHE A 1 436 ? 26.238 6.068 -18.845 1.00 51.53 436 PHE A N 1
ATOM 3467 C CA . PHE A 1 436 ? 27.091 7.223 -18.533 1.00 51.53 436 PHE A CA 1
ATOM 3468 C C . PHE A 1 436 ? 26.920 7.796 -17.111 1.00 51.53 436 PHE A C 1
ATOM 3470 O O . PHE A 1 436 ? 27.731 8.621 -16.695 1.00 51.53 436 PHE A O 1
ATOM 3477 N N . TRP A 1 437 ? 25.881 7.381 -16.380 1.00 48.50 437 TRP A N 1
ATOM 3478 C CA . TRP A 1 437 ? 25.578 7.808 -15.006 1.00 48.50 437 TRP A CA 1
ATOM 3479 C C . TRP A 1 437 ? 25.687 6.678 -13.977 1.00 48.50 437 TRP A C 1
ATOM 3481 O O . TRP A 1 437 ? 25.601 6.936 -12.774 1.00 48.50 437 TRP A O 1
ATOM 3491 N N . VAL A 1 438 ? 25.938 5.444 -14.429 1.00 52.94 438 VAL A N 1
ATOM 3492 C CA . VAL A 1 438 ? 26.364 4.351 -13.552 1.00 52.94 438 VAL A CA 1
ATOM 3493 C C . VAL A 1 438 ? 27.657 4.804 -12.852 1.00 52.94 438 VAL A C 1
ATOM 3495 O O . VAL A 1 438 ? 28.611 5.178 -13.541 1.00 52.94 438 VAL A O 1
ATOM 3498 N N . PRO A 1 439 ? 27.713 4.829 -11.502 1.00 53.69 439 PRO A N 1
ATOM 3499 C CA . PRO A 1 439 ? 28.910 5.243 -10.778 1.00 53.69 439 PRO A CA 1
ATOM 3500 C C . PRO A 1 439 ? 30.134 4.483 -11.284 1.00 53.69 439 PRO A C 1
ATOM 3502 O O . PRO A 1 439 ? 30.037 3.289 -11.564 1.00 53.69 439 PRO A O 1
ATOM 3505 N N . SER A 1 440 ? 31.291 5.144 -11.375 1.00 50.69 440 SER A N 1
ATOM 3506 C CA . SER A 1 440 ? 32.514 4.526 -11.911 1.00 50.69 440 SER A CA 1
ATOM 3507 C C . SER A 1 440 ? 32.878 3.219 -11.203 1.00 50.69 440 SER A C 1
ATOM 3509 O O . SER A 1 440 ? 33.392 2.310 -11.839 1.00 50.69 440 SER A O 1
ATOM 3511 N N . GLU A 1 441 ? 32.564 3.109 -9.912 1.00 49.81 441 GLU A N 1
ATOM 3512 C CA . GLU A 1 441 ? 32.703 1.886 -9.114 1.00 49.81 441 GLU A CA 1
ATOM 3513 C C . GLU A 1 441 ? 31.754 0.771 -9.582 1.00 49.81 441 GLU A C 1
ATOM 3515 O O . GLU A 1 441 ? 32.181 -0.354 -9.793 1.00 49.81 441 GLU A O 1
ATOM 3520 N N . SER A 1 442 ? 30.486 1.081 -9.867 1.00 52.66 442 SER A N 1
ATOM 3521 C CA . SER A 1 442 ? 29.533 0.107 -10.420 1.00 52.66 442 SER A CA 1
ATOM 3522 C C . SER A 1 442 ? 29.873 -0.298 -11.859 1.00 52.66 442 SER A C 1
ATOM 3524 O O . SER A 1 442 ? 29.711 -1.463 -12.215 1.00 52.66 442 SER A O 1
ATOM 3526 N N . VAL A 1 443 ? 30.389 0.627 -12.679 1.00 56.91 443 VAL A N 1
ATOM 3527 C CA . VAL A 1 443 ? 30.949 0.288 -14.001 1.00 56.91 443 VAL A CA 1
ATOM 3528 C C . VAL A 1 443 ? 32.124 -0.672 -13.831 1.00 56.91 443 VAL A C 1
ATOM 3530 O O . VAL A 1 443 ? 32.196 -1.688 -14.515 1.00 56.91 443 VAL A O 1
ATOM 3533 N N . PHE A 1 444 ? 33.013 -0.382 -12.882 1.00 54.75 444 PHE A N 1
ATOM 3534 C CA . PHE A 1 444 ? 34.169 -1.217 -12.588 1.00 54.75 444 PHE A CA 1
ATOM 3535 C C . PHE A 1 444 ? 33.775 -2.623 -12.105 1.00 54.75 444 PHE A C 1
ATOM 3537 O O . PHE A 1 444 ? 34.389 -3.613 -12.509 1.00 54.75 444 PHE A O 1
ATOM 3544 N N . ASP A 1 445 ? 32.726 -2.711 -11.285 1.00 56.41 445 ASP A N 1
ATOM 3545 C CA . ASP A 1 445 ? 32.339 -3.940 -10.598 1.00 56.41 445 ASP A CA 1
ATOM 3546 C C . ASP A 1 445 ? 31.416 -4.867 -11.385 1.00 56.41 445 ASP A C 1
ATOM 3548 O O . ASP A 1 445 ? 31.374 -6.070 -11.088 1.00 56.41 445 ASP A O 1
ATOM 3552 N N . CYS A 1 446 ? 30.617 -4.309 -12.296 1.00 56.78 446 CYS A N 1
ATOM 3553 C CA . CYS A 1 446 ? 29.478 -5.003 -12.899 1.00 56.78 446 CYS A CA 1
ATOM 3554 C C . CYS A 1 446 ? 29.419 -4.919 -14.427 1.00 56.78 446 CYS A C 1
ATOM 3556 O O . CYS A 1 446 ? 28.673 -5.696 -15.011 1.00 56.78 446 CYS A O 1
ATOM 3558 N N . VAL A 1 447 ? 30.148 -4.006 -15.081 1.00 56.81 447 VAL A N 1
ATOM 3559 C CA . VAL A 1 447 ? 30.058 -3.836 -16.540 1.00 56.81 447 VAL A CA 1
ATOM 3560 C C . VAL A 1 447 ? 31.238 -4.521 -17.220 1.00 56.81 447 VAL A C 1
ATOM 3562 O O . VAL A 1 447 ? 32.398 -4.154 -17.017 1.00 56.81 447 VAL A O 1
ATOM 3565 N N . SER A 1 448 ? 30.935 -5.508 -18.061 1.00 64.12 448 SER A N 1
ATOM 3566 C CA . SER A 1 448 ? 31.928 -6.140 -18.927 1.00 64.12 448 SER A CA 1
ATOM 3567 C C . SER A 1 448 ? 32.305 -5.201 -20.076 1.00 64.12 448 SER A C 1
ATOM 3569 O O . SER A 1 448 ? 31.431 -4.704 -20.783 1.00 64.12 448 SER A O 1
ATOM 3571 N N . LEU A 1 449 ? 33.601 -4.961 -20.289 1.00 62.50 449 LEU A N 1
ATOM 3572 C CA . LEU A 1 449 ? 34.090 -4.191 -21.436 1.00 62.50 449 LEU A CA 1
ATOM 3573 C C . LEU A 1 449 ? 34.669 -5.116 -22.513 1.00 62.50 449 LEU A C 1
ATOM 3575 O O . LEU A 1 449 ? 35.311 -6.116 -22.169 1.00 62.50 449 LEU A O 1
ATOM 3579 N N . PRO A 1 450 ? 34.503 -4.771 -23.805 1.00 60.56 450 PRO A N 1
ATOM 3580 C CA . PRO A 1 450 ? 35.195 -5.462 -24.878 1.00 60.56 450 PRO A CA 1
ATOM 3581 C C . PRO A 1 450 ? 36.677 -5.099 -24.830 1.00 60.56 450 PRO A C 1
ATOM 3583 O O . PRO A 1 450 ? 37.054 -3.939 -24.995 1.00 60.56 450 PRO A O 1
ATOM 3586 N N . LEU A 1 451 ? 37.524 -6.099 -24.620 1.00 62.03 451 LEU A N 1
ATOM 3587 C CA . LEU A 1 451 ? 38.972 -5.961 -24.653 1.00 62.03 451 LEU A CA 1
ATOM 3588 C C . LEU A 1 451 ? 39.511 -6.740 -25.840 1.00 62.03 451 LEU A C 1
ATOM 3590 O O . LEU A 1 451 ? 39.288 -7.942 -25.968 1.00 62.03 451 LEU A O 1
ATOM 3594 N N . GLU A 1 452 ? 40.245 -6.054 -26.701 1.00 58.25 452 GLU A N 1
ATOM 3595 C CA . GLU A 1 452 ? 40.923 -6.678 -27.825 1.00 58.25 452 GLU A CA 1
ATOM 3596 C C . GLU A 1 452 ? 42.382 -6.936 -27.455 1.00 58.25 452 GLU A C 1
ATOM 3598 O O . GLU A 1 452 ? 43.137 -6.015 -27.135 1.00 58.25 452 GLU A O 1
ATOM 3603 N N . SER A 1 453 ? 42.796 -8.204 -27.491 1.00 58.00 453 SER A N 1
ATOM 3604 C CA . SER A 1 453 ? 44.204 -8.558 -27.330 1.00 58.00 453 SER A CA 1
ATOM 3605 C C . SER A 1 453 ? 44.846 -8.725 -28.701 1.00 58.00 453 SER A C 1
ATOM 3607 O O . SER A 1 453 ? 44.528 -9.654 -29.442 1.00 58.00 453 SER A O 1
ATOM 3609 N N . GLY A 1 454 ? 45.742 -7.803 -29.058 1.00 56.75 454 GLY A N 1
ATOM 3610 C CA . GLY A 1 454 ? 46.607 -7.947 -30.232 1.00 56.75 454 GLY A CA 1
ATOM 3611 C C . GLY A 1 454 ? 45.892 -8.035 -31.585 1.00 56.75 454 GLY A C 1
ATOM 3612 O O . GLY A 1 454 ? 46.491 -8.547 -32.525 1.00 56.75 454 GLY A O 1
ATOM 3613 N N . GLY A 1 455 ? 44.649 -7.553 -31.699 1.00 56.50 455 GLY A N 1
ATOM 3614 C CA . GLY A 1 455 ? 43.919 -7.484 -32.971 1.00 56.50 455 GLY A CA 1
ATOM 3615 C C . GLY A 1 455 ? 43.216 -8.774 -33.414 1.00 56.50 455 GLY A C 1
ATOM 3616 O O . GLY A 1 455 ? 42.854 -8.880 -34.585 1.00 56.50 455 GLY A O 1
ATOM 3617 N N . ILE A 1 456 ? 43.132 -9.800 -32.553 1.00 56.03 456 ILE A N 1
ATOM 3618 C CA . ILE A 1 456 ? 42.784 -11.166 -32.997 1.00 56.03 456 ILE A CA 1
ATOM 3619 C C . ILE A 1 456 ? 41.560 -11.749 -32.273 1.00 56.03 456 ILE A C 1
ATOM 3621 O O . ILE A 1 456 ? 40.819 -12.514 -32.887 1.00 56.03 456 ILE A O 1
ATOM 3625 N N . GLU A 1 457 ? 41.286 -11.384 -31.017 1.00 58.75 457 GLU A N 1
ATOM 3626 C CA . GLU A 1 457 ? 40.107 -11.894 -30.300 1.00 58.75 457 GLU A CA 1
ATOM 3627 C C . GLU A 1 457 ? 39.568 -10.870 -29.287 1.00 58.75 457 GLU A C 1
ATOM 3629 O O . GLU A 1 457 ? 40.316 -10.349 -28.452 1.00 58.75 457 GLU A O 1
ATOM 3634 N N . MET A 1 458 ? 38.265 -10.573 -29.376 1.00 63.25 458 MET A N 1
ATOM 3635 C CA . MET A 1 458 ? 37.551 -9.698 -28.444 1.00 63.25 458 MET A CA 1
ATOM 3636 C C . MET A 1 458 ? 37.075 -10.520 -27.244 1.00 63.25 458 MET A C 1
ATOM 3638 O O . MET A 1 458 ? 36.242 -11.414 -27.384 1.00 63.25 458 MET A O 1
ATOM 3642 N N . GLN A 1 459 ? 37.598 -10.210 -26.061 1.00 66.56 459 GLN A N 1
ATOM 3643 C CA . GLN A 1 459 ? 37.199 -10.828 -24.801 1.00 66.56 459 GLN A CA 1
ATOM 3644 C C . GLN A 1 459 ? 36.401 -9.836 -23.964 1.00 66.56 459 GLN A C 1
ATOM 3646 O O . GLN A 1 459 ? 36.828 -8.702 -23.762 1.00 66.56 459 GLN A O 1
ATOM 3651 N N . TRP A 1 460 ? 35.269 -10.283 -23.434 1.00 66.50 460 TRP A N 1
ATOM 3652 C CA . TRP A 1 460 ? 34.453 -9.499 -22.515 1.00 66.50 460 TRP A CA 1
ATOM 3653 C C . TRP A 1 460 ? 34.880 -9.807 -21.089 1.00 66.50 460 TRP A C 1
ATOM 3655 O O . TRP A 1 460 ? 34.851 -10.962 -20.665 1.00 66.50 460 TRP A O 1
ATOM 3665 N N . LYS A 1 461 ? 35.347 -8.786 -20.371 1.00 66.06 461 LYS A N 1
ATOM 3666 C CA . LYS A 1 461 ? 35.784 -8.922 -18.978 1.00 66.06 461 LYS A CA 1
ATOM 3667 C C . LYS A 1 461 ? 35.242 -7.778 -18.146 1.00 66.06 461 LYS A C 1
ATOM 3669 O O . LYS A 1 461 ? 35.273 -6.628 -18.584 1.00 66.06 461 LYS A O 1
ATOM 3674 N N . ILE A 1 462 ? 34.803 -8.096 -16.933 1.00 63.53 462 ILE A N 1
ATOM 3675 C CA . ILE A 1 462 ? 34.522 -7.089 -15.914 1.00 63.53 462 ILE A CA 1
ATOM 3676 C C . ILE A 1 462 ? 35.854 -6.446 -15.525 1.00 63.53 462 ILE A C 1
ATOM 3678 O O . ILE A 1 462 ? 36.855 -7.138 -15.322 1.00 63.53 462 ILE A O 1
ATOM 3682 N N . LEU A 1 463 ? 35.875 -5.118 -15.434 1.00 60.62 463 LEU A N 1
ATOM 3683 C CA . LEU A 1 463 ? 37.093 -4.355 -15.158 1.00 60.62 463 LEU A CA 1
ATOM 3684 C C . LEU A 1 463 ? 37.789 -4.779 -13.854 1.00 60.62 463 LEU A C 1
ATOM 3686 O O . LEU A 1 463 ? 39.016 -4.863 -13.840 1.00 60.62 463 LEU A O 1
ATOM 3690 N N . LYS A 1 464 ? 37.036 -5.105 -12.793 1.00 64.31 464 LYS A N 1
ATOM 3691 C CA . LYS A 1 464 ? 37.603 -5.584 -11.517 1.00 64.31 464 LYS A CA 1
ATOM 3692 C C . LYS A 1 464 ? 38.369 -6.904 -11.615 1.00 64.31 464 LYS A C 1
ATOM 3694 O O . LYS A 1 464 ? 39.230 -7.167 -10.782 1.00 64.31 464 LYS A O 1
ATOM 3699 N N . ASP A 1 465 ? 38.048 -7.730 -12.610 1.00 71.56 465 ASP A N 1
ATOM 3700 C CA . ASP A 1 465 ? 38.656 -9.050 -12.792 1.00 71.56 465 ASP A CA 1
ATOM 3701 C C . ASP A 1 465 ? 39.955 -8.966 -13.618 1.00 71.56 465 ASP A C 1
ATOM 3703 O O . ASP A 1 465 ? 40.602 -9.982 -13.897 1.00 71.56 465 ASP A O 1
ATOM 3707 N N . LEU A 1 466 ? 40.356 -7.757 -14.030 1.00 65.75 466 LEU A N 1
ATOM 3708 C CA . LEU A 1 466 ? 41.622 -7.519 -14.708 1.00 65.75 466 LEU A CA 1
ATOM 3709 C C . LEU A 1 466 ? 42.765 -7.424 -13.689 1.00 65.75 466 LEU A C 1
ATOM 3711 O O . LEU A 1 466 ? 42.668 -6.654 -12.736 1.00 65.75 466 LEU A O 1
ATOM 3715 N N . PRO A 1 467 ? 43.875 -8.159 -13.895 1.00 58.25 467 PRO A N 1
ATOM 3716 C CA . PRO A 1 467 ? 44.973 -8.189 -12.934 1.00 58.25 467 PRO A CA 1
ATOM 3717 C C . PRO A 1 467 ? 45.660 -6.823 -12.770 1.00 58.25 467 PRO A C 1
ATOM 3719 O O . PRO A 1 467 ? 45.984 -6.458 -11.647 1.00 58.25 467 PRO A O 1
ATOM 3722 N N . GLU A 1 468 ? 45.844 -6.063 -13.860 1.00 57.75 468 GLU A N 1
ATOM 3723 C CA . GLU A 1 468 ? 46.348 -4.679 -13.877 1.00 57.75 468 GLU A CA 1
ATOM 3724 C C . GLU A 1 468 ? 45.854 -3.947 -15.143 1.00 57.75 468 GLU A C 1
ATOM 3726 O O . GLU A 1 468 ? 45.690 -4.568 -16.197 1.00 57.75 468 GLU A O 1
ATOM 3731 N N . PHE A 1 469 ? 45.657 -2.623 -15.077 1.00 54.81 469 PHE A N 1
ATOM 3732 C CA . PHE A 1 469 ? 45.433 -1.777 -16.257 1.00 54.81 469 PHE A CA 1
ATOM 3733 C C . PHE A 1 469 ? 46.141 -0.423 -16.120 1.00 54.81 469 PHE A C 1
ATOM 3735 O O . PHE A 1 469 ? 46.366 0.082 -15.023 1.00 54.81 469 PHE A O 1
ATOM 3742 N N . THR A 1 470 ? 46.495 0.183 -17.255 1.00 42.88 470 THR A N 1
ATOM 3743 C CA . THR A 1 470 ? 47.074 1.532 -17.329 1.00 42.88 470 THR A CA 1
ATOM 3744 C C . THR A 1 470 ? 46.260 2.355 -18.318 1.00 42.88 470 THR A C 1
ATOM 3746 O O . THR A 1 470 ? 46.073 1.945 -19.461 1.00 42.88 470 THR A O 1
ATOM 3749 N N . VAL A 1 471 ? 45.766 3.518 -17.887 1.00 43.16 471 VAL A N 1
ATOM 3750 C CA . VAL A 1 471 ? 45.037 4.439 -18.768 1.00 43.16 471 VAL A CA 1
ATOM 3751 C C . VAL A 1 471 ? 46.044 5.148 -19.667 1.00 43.16 471 VAL A C 1
ATOM 3753 O O . VAL A 1 471 ? 46.796 6.010 -19.213 1.00 43.16 471 VAL A O 1
ATOM 3756 N N . ILE A 1 472 ? 46.055 4.795 -20.948 1.00 41.34 472 ILE A N 1
ATOM 3757 C CA . ILE A 1 472 ? 46.825 5.520 -21.956 1.00 41.34 472 ILE A CA 1
ATOM 3758 C C . ILE A 1 472 ? 45.960 6.702 -22.396 1.00 41.34 472 ILE A C 1
ATOM 3760 O O . ILE A 1 472 ? 44.938 6.521 -23.055 1.00 41.34 472 ILE A O 1
ATOM 3764 N N . LYS A 1 473 ? 46.334 7.921 -21.992 1.00 35.78 473 LYS A N 1
ATOM 3765 C CA . LYS A 1 473 ? 45.779 9.126 -22.615 1.00 35.78 473 LYS A CA 1
ATOM 3766 C C . LYS A 1 473 ? 46.366 9.220 -24.014 1.00 35.78 473 LYS A C 1
ATOM 3768 O O . LYS A 1 473 ? 47.573 9.368 -24.159 1.00 35.78 473 LYS A O 1
ATOM 3773 N N . ASP A 1 474 ? 45.512 9.120 -25.020 1.00 41.00 474 ASP A N 1
ATOM 3774 C CA . ASP A 1 474 ? 45.900 9.480 -26.373 1.00 41.00 474 ASP A CA 1
ATOM 3775 C C . ASP A 1 474 ? 46.018 11.014 -26.425 1.00 41.00 474 ASP A C 1
ATOM 3777 O O . ASP A 1 474 ? 45.049 11.730 -26.161 1.00 41.00 474 ASP A O 1
ATOM 3781 N N . ASP A 1 475 ? 47.209 11.541 -26.719 1.00 44.66 475 ASP A N 1
ATOM 3782 C CA . ASP A 1 475 ? 47.495 12.987 -26.797 1.00 44.66 475 ASP A CA 1
ATOM 3783 C C . ASP A 1 475 ? 46.858 13.655 -28.046 1.00 44.66 475 ASP A C 1
ATOM 3785 O O . ASP A 1 475 ? 47.191 14.778 -28.445 1.00 44.66 475 ASP A O 1
ATOM 3789 N N . GLY A 1 476 ? 45.896 12.984 -28.680 1.00 42.59 476 GLY A N 1
ATOM 3790 C CA . GLY A 1 476 ? 45.109 13.468 -29.803 1.00 42.59 476 GLY A CA 1
ATOM 3791 C C . GLY A 1 476 ? 43.873 14.239 -29.346 1.00 42.59 476 GLY A C 1
ATOM 3792 O O . GLY A 1 476 ? 42.869 13.651 -28.970 1.00 42.59 476 GLY A O 1
ATOM 3793 N N . LYS A 1 477 ? 43.951 15.574 -29.408 1.00 34.16 477 LYS A N 1
ATOM 3794 C CA . LYS A 1 477 ? 42.845 16.555 -29.364 1.00 34.16 477 LYS A CA 1
ATOM 3795 C C . LYS A 1 477 ? 41.431 15.940 -29.320 1.00 34.16 477 LYS A C 1
ATOM 3797 O O . LYS A 1 477 ? 40.903 15.528 -30.352 1.00 34.16 477 LYS A O 1
ATOM 3802 N N . PHE A 1 478 ? 40.773 16.037 -28.164 1.00 30.56 478 PHE A N 1
ATOM 3803 C CA . PHE A 1 478 ? 39.312 15.978 -28.058 1.00 30.56 478 PHE A CA 1
ATOM 3804 C C . PHE A 1 478 ? 38.700 17.079 -28.943 1.00 30.56 478 PHE A C 1
ATOM 3806 O O . PHE A 1 478 ? 38.527 18.224 -28.522 1.00 30.56 478 PHE A O 1
ATOM 3813 N N . ASN A 1 479 ? 38.392 16.759 -30.198 1.00 30.62 479 ASN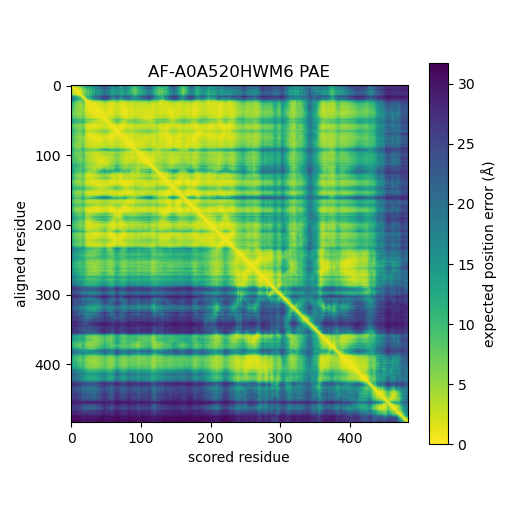 A N 1
ATOM 3814 C CA . ASN A 1 479 ? 37.491 17.571 -30.998 1.00 30.62 479 ASN A CA 1
ATOM 3815 C C . ASN A 1 479 ? 36.072 17.231 -30.546 1.00 30.62 479 ASN A C 1
ATOM 3817 O O . ASN A 1 479 ? 35.511 16.214 -30.941 1.00 30.62 479 ASN A O 1
ATOM 3821 N N . ASN A 1 480 ? 35.488 18.111 -29.733 1.00 30.59 480 ASN A N 1
ATOM 3822 C CA . ASN A 1 480 ? 34.050 18.165 -29.482 1.00 30.59 480 ASN A CA 1
ATOM 3823 C C . ASN A 1 480 ? 33.297 18.443 -30.797 1.00 30.59 480 ASN A C 1
ATOM 3825 O O . ASN A 1 480 ? 32.898 19.572 -31.079 1.00 30.59 480 ASN A O 1
ATOM 3829 N N . LYS A 1 481 ? 33.103 17.411 -31.615 1.00 25.30 481 LYS A N 1
ATOM 3830 C CA . LYS A 1 481 ? 32.069 17.353 -32.645 1.00 25.30 481 LYS A CA 1
ATOM 3831 C C . LYS A 1 481 ? 31.442 15.970 -32.586 1.00 25.30 481 LYS A C 1
ATOM 3833 O O . LYS A 1 481 ? 31.936 15.033 -33.197 1.00 25.30 481 LYS A O 1
ATOM 3838 N N . PHE A 1 482 ? 30.352 15.877 -31.832 1.00 27.12 482 PHE A N 1
ATOM 3839 C CA . PHE A 1 482 ? 29.363 14.830 -32.037 1.00 27.12 482 PHE A CA 1
ATOM 3840 C C . PHE A 1 482 ? 28.814 14.986 -33.462 1.00 27.12 482 PHE A C 1
ATOM 3842 O O . PHE A 1 482 ? 28.261 16.041 -33.786 1.00 27.12 482 PHE A O 1
ATOM 3849 N N . SER A 1 483 ? 29.014 13.973 -34.302 1.00 30.02 483 SER A N 1
ATOM 3850 C CA . SER A 1 483 ? 28.202 13.711 -35.495 1.00 30.02 483 SER A CA 1
ATOM 3851 C C . SER A 1 483 ? 27.281 12.549 -35.194 1.00 30.02 483 SER A C 1
ATOM 3853 O O . SER A 1 483 ? 27.844 11.523 -34.746 1.00 30.02 483 SER A O 1
#

Solvent-accessible surface area (backbone atoms only — not comparable to full-atom values): 27107 Å² total; per-residue (Å²): 138,78,95,77,80,58,66,66,60,54,51,48,63,49,49,33,78,89,58,44,63,48,43,57,57,24,57,51,40,52,53,48,54,35,49,40,28,28,52,51,34,27,43,46,39,23,58,74,64,79,45,84,62,80,85,46,44,38,41,37,40,36,35,62,49,101,86,42,25,34,31,44,34,44,36,23,54,17,21,41,44,51,71,68,49,40,66,62,20,70,74,30,79,60,33,24,59,76,71,33,73,70,37,54,54,51,50,51,58,27,48,78,64,74,39,80,84,83,74,80,68,64,52,32,50,60,73,65,37,47,58,68,56,18,48,39,36,40,35,41,24,9,16,54,51,56,95,75,43,65,53,71,31,32,34,37,39,35,53,43,96,88,38,72,75,46,78,44,81,43,55,93,83,58,65,56,2,36,34,43,36,29,38,30,58,66,59,63,98,76,65,39,80,87,74,47,72,64,49,60,53,66,48,45,67,30,39,50,50,29,26,92,42,30,39,38,28,37,32,68,39,82,74,57,53,46,74,49,76,44,62,52,44,66,59,80,68,76,40,69,56,54,73,70,67,52,72,63,53,47,78,46,76,34,61,32,45,83,72,36,89,52,30,38,49,39,34,35,38,67,42,44,17,39,99,85,67,44,82,41,66,51,48,92,54,35,34,64,44,70,53,98,88,57,43,39,44,62,36,43,68,47,98,91,45,85,53,84,80,81,75,69,57,52,48,38,24,44,75,18,49,34,50,52,50,66,79,44,50,54,64,60,46,54,62,55,50,68,72,75,54,85,77,85,79,79,80,78,72,82,36,57,62,68,60,34,68,59,27,28,33,40,28,26,36,76,92,64,43,68,65,64,45,91,70,60,38,57,74,56,35,64,90,39,82,84,19,39,64,64,48,51,52,53,24,46,45,39,34,51,48,50,34,58,53,52,72,33,73,65,30,67,75,36,56,71,55,50,55,50,50,45,52,50,52,40,35,74,82,66,25,61,58,24,79,89,47,34,51,71,65,48,40,33,70,48,32,58,43,84,41,69,58,91,87,77,51,78,44,77,42,38,54,68,80,48,92,77,87,78,89,78,79,74,92,67,77,88,72,94,64,93,126

Nearest PDB structures (foldseek):
  1mx0-assembly1_A  TM=4.631E-01  e=1.130E-08  Saccharolobus shibatae
  2q2e-assembly1_B  TM=4.619E-01  e=3.066E-07  Methanosarcina mazei
  4url-assembly2_B  TM=4.895E-01  e=4.566E-07  Staphylococcus aureus
  8qdx-assembly1_B  TM=4.909E-01  e=9.077E-05  Escherichia coli
  8qdx-assembly1_D  TM=4.441E-01  e=3.450E-05  Escherichia coli

Sequence (483 aa):
LEFSLSRNEVVNLLMTDELYGSPVLCIRELVQNAMDALRHRAAIFERDNAQKWTGGKVTMVHELDEHGHEVVRCTDNGIGMTQEIIENFLTNVGRSYYRSPEWEQERNSLKAKGVDFDPCAQFGIGFMSCFMLGDQIKIETRRFKGRQGEGEPLVVEINGLSGIVVIRKGDDGQDTGTTVSITGRKKPRFLDRNNDRVQLVRTLSAYVVNCEFPVRAECNIE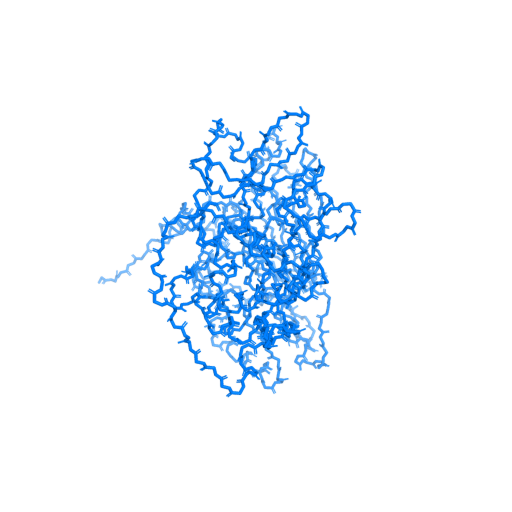EIKQEELINAGYSKPTSYLQSLGIKQTINIEQDLNQIHPLLDGVMIADFLVDENGELCLDNDEAAWFKPRTEGICITKKVNSEDKWYGAISQQISSDGILVLGDAGRGEIDKEWASKKIPSYELVEDTSGFDPSDFHYHANTRGILKPSLTPARITKMKFHNEDGEYLRQLLCQASGRIWDNVLHRPESQKNPQYVWSISLAQCNRYRTMFGLFWVPSESVFDCVSLPLESGGIEMQWKILKDLPEFTVIKDDGKFNNKFS